Protein AF-A0A936BS16-F1 (afdb_monomer)

Structure (mmCIF, N/CA/C/O backbone):
data_AF-A0A936BS16-F1
#
_entry.id   AF-A0A936BS16-F1
#
loop_
_atom_site.group_PDB
_atom_site.id
_atom_site.type_symbol
_atom_site.label_atom_id
_atom_site.label_alt_id
_atom_site.label_comp_id
_atom_site.label_asym_id
_atom_site.label_entity_id
_atom_site.label_seq_id
_atom_site.pdbx_PDB_ins_code
_atom_site.Cartn_x
_atom_site.Cartn_y
_atom_site.Cartn_z
_atom_site.occupancy
_atom_site.B_iso_or_equiv
_atom_site.auth_seq_id
_atom_site.auth_comp_id
_atom_site.auth_asym_id
_atom_site.auth_atom_id
_atom_site.pdbx_PDB_model_num
ATOM 1 N N . MET A 1 1 ? -29.897 -7.869 13.129 1.00 42.25 1 MET A N 1
ATOM 2 C CA . MET A 1 1 ? -29.629 -7.519 14.546 1.00 42.25 1 MET A CA 1
ATOM 3 C C . MET A 1 1 ? -29.145 -6.078 14.612 1.00 42.25 1 MET A C 1
ATOM 5 O O . MET A 1 1 ? -28.383 -5.685 13.739 1.00 42.25 1 MET A O 1
ATOM 9 N N . PHE A 1 2 ? -29.581 -5.289 15.598 1.00 48.06 2 PHE A N 1
ATOM 10 C CA . PHE A 1 2 ? -29.145 -3.894 15.747 1.00 48.06 2 PHE A CA 1
ATOM 11 C C . PHE A 1 2 ? -27.662 -3.819 16.154 1.00 48.06 2 PHE A C 1
ATOM 13 O O . PHE A 1 2 ? -27.292 -4.229 17.253 1.00 48.06 2 PHE A O 1
ATOM 20 N N . THR A 1 3 ? -26.807 -3.254 15.301 1.00 71.38 3 THR A N 1
ATOM 21 C CA . THR A 1 3 ? -25.373 -3.066 15.578 1.00 71.38 3 THR A CA 1
ATOM 22 C C . THR A 1 3 ? -25.147 -1.890 16.530 1.00 71.38 3 THR A C 1
ATOM 24 O O . THR A 1 3 ? -24.847 -0.769 16.117 1.00 71.38 3 THR A O 1
ATOM 27 N N . TRP A 1 4 ? -25.309 -2.129 17.832 1.00 80.25 4 TRP A N 1
ATOM 28 C CA . TRP A 1 4 ? -24.997 -1.134 18.859 1.00 80.25 4 TRP A CA 1
ATOM 29 C C . TRP A 1 4 ? -23.491 -0.863 18.918 1.00 80.25 4 TRP A C 1
ATOM 31 O O . TRP A 1 4 ? -22.692 -1.805 18.967 1.00 80.25 4 TRP A O 1
ATOM 41 N N . THR A 1 5 ? -23.120 0.418 18.967 1.00 86.12 5 THR A N 1
ATOM 42 C CA . THR A 1 5 ? -21.747 0.878 19.216 1.00 86.12 5 THR A CA 1
ATOM 43 C C . THR A 1 5 ? -21.284 0.479 20.619 1.00 86.12 5 THR A C 1
ATOM 45 O O . THR A 1 5 ? -22.110 0.290 21.515 1.00 86.12 5 THR A O 1
ATOM 48 N N . ILE A 1 6 ? -19.966 0.380 20.831 1.00 85.19 6 ILE A N 1
ATOM 49 C CA . ILE A 1 6 ? -19.373 0.001 22.129 1.00 85.19 6 ILE A CA 1
ATOM 50 C C . ILE A 1 6 ? -19.919 0.889 23.260 1.00 85.19 6 ILE A C 1
ATOM 52 O O . ILE A 1 6 ? -20.435 0.370 24.247 1.00 85.19 6 ILE A O 1
ATOM 56 N N . GLY A 1 7 ? -19.926 2.214 23.064 1.00 85.31 7 GLY A N 1
ATOM 57 C CA . GLY A 1 7 ? -20.472 3.165 24.038 1.00 85.31 7 GLY A CA 1
ATOM 58 C C . GLY A 1 7 ? -21.937 2.899 24.405 1.00 85.31 7 GLY A C 1
ATOM 59 O O . GLY A 1 7 ? -22.270 2.879 25.585 1.00 85.31 7 GLY A O 1
ATOM 60 N N . ARG A 1 8 ? -22.812 2.597 23.431 1.00 88.50 8 ARG A N 1
ATOM 61 C CA . ARG A 1 8 ? -24.221 2.266 23.722 1.00 88.50 8 ARG A CA 1
ATOM 62 C C . ARG A 1 8 ? -24.365 0.984 24.550 1.00 88.50 8 ARG A C 1
ATOM 64 O O . ARG A 1 8 ? -25.222 0.937 25.426 1.00 88.50 8 ARG A O 1
ATOM 71 N N . ARG A 1 9 ? -23.530 -0.037 24.310 1.00 86.94 9 ARG A N 1
ATOM 72 C CA . ARG A 1 9 ? -23.547 -1.295 25.088 1.00 86.94 9 ARG A CA 1
ATOM 73 C C . ARG A 1 9 ? -23.131 -1.062 26.541 1.00 86.94 9 ARG A C 1
ATOM 75 O O . ARG A 1 9 ? -23.802 -1.549 27.444 1.00 86.94 9 ARG A O 1
ATOM 82 N N . ILE A 1 10 ? -22.070 -0.282 26.751 1.00 89.69 10 ILE A N 1
ATOM 83 C CA . ILE A 1 10 ? -21.586 0.098 28.086 1.00 89.69 10 ILE A CA 1
ATOM 84 C C . ILE A 1 10 ? -22.666 0.889 28.839 1.00 89.69 10 ILE A C 1
ATOM 86 O O . ILE A 1 10 ? -23.007 0.533 29.965 1.00 89.69 10 ILE A O 1
ATOM 90 N N . VAL A 1 11 ? -23.264 1.901 28.198 1.00 92.19 11 VAL A N 1
ATOM 91 C CA . VAL A 1 11 ? -24.334 2.719 28.796 1.00 92.19 11 VAL A CA 1
ATOM 92 C C . VAL A 1 11 ? -25.546 1.872 29.197 1.00 92.19 11 VAL A C 1
ATOM 94 O O . VAL A 1 11 ? -26.034 2.032 30.310 1.00 92.19 11 VAL A O 1
ATOM 97 N N . ALA A 1 12 ? -26.007 0.934 28.359 1.00 90.69 12 ALA A N 1
ATOM 98 C CA . ALA A 1 12 ? -27.110 0.045 28.742 1.00 90.69 12 ALA A CA 1
ATOM 99 C C . ALA A 1 12 ? -26.747 -0.922 29.880 1.00 90.69 12 ALA A C 1
ATOM 101 O O . ALA A 1 12 ? -27.590 -1.176 30.740 1.00 90.69 12 ALA A O 1
ATOM 102 N N . GLY A 1 13 ? -25.508 -1.424 29.927 1.00 91.12 13 GLY A N 1
ATOM 103 C CA . GLY A 1 13 ? -25.026 -2.244 31.042 1.00 91.12 13 GLY A CA 1
ATOM 104 C C . GLY A 1 13 ? -25.109 -1.498 32.376 1.00 91.12 13 GLY A C 1
ATOM 105 O O . GLY A 1 13 ? -25.773 -1.963 33.302 1.00 91.12 13 GLY A O 1
ATOM 106 N N . PHE A 1 14 ? -24.523 -0.298 32.446 1.00 92.38 14 PHE A N 1
ATOM 107 C CA . PHE A 1 14 ? -24.586 0.545 33.645 1.00 92.38 14 PHE A CA 1
ATOM 108 C C . PHE A 1 14 ? -26.015 0.983 33.992 1.00 92.38 14 PHE A C 1
ATOM 110 O O . PHE A 1 14 ? -26.402 0.894 35.154 1.00 92.38 14 PHE A O 1
ATOM 117 N N . ALA A 1 15 ? -26.824 1.389 33.008 1.00 93.88 15 ALA A N 1
ATOM 118 C CA . ALA A 1 15 ? -28.219 1.768 33.240 1.00 93.88 15 ALA A CA 1
ATOM 119 C C . ALA A 1 15 ? -29.046 0.614 33.834 1.00 93.88 15 ALA A C 1
ATOM 121 O O . ALA A 1 15 ? -29.849 0.838 34.735 1.00 93.88 15 ALA A O 1
ATOM 122 N N . THR A 1 16 ? -28.810 -0.626 33.389 1.00 92.81 16 THR A N 1
ATOM 123 C CA . THR A 1 16 ? -29.490 -1.815 33.928 1.00 92.81 16 THR A CA 1
ATOM 124 C C . THR A 1 16 ? -29.120 -2.054 35.394 1.00 92.81 16 THR A C 1
ATOM 126 O O . THR A 1 16 ? -30.004 -2.255 36.222 1.00 92.81 16 THR A O 1
ATOM 129 N N . VAL A 1 17 ? -27.830 -1.974 35.743 1.00 92.19 17 VAL A N 1
ATOM 130 C CA . VAL A 1 17 ? -27.366 -2.142 37.134 1.00 92.19 17 VAL A CA 1
ATOM 131 C C . VAL A 1 17 ? -27.909 -1.031 38.043 1.00 92.19 17 VAL A C 1
ATOM 133 O O . VAL A 1 17 ? -28.380 -1.321 39.141 1.00 92.19 17 VAL A O 1
ATOM 136 N N . LEU A 1 18 ? -27.919 0.223 37.575 1.00 93.44 18 LEU A N 1
ATOM 137 C CA . LEU A 1 18 ? -28.474 1.360 38.319 1.00 93.44 18 LEU A CA 1
ATOM 138 C C . LEU A 1 18 ? -29.987 1.226 38.556 1.00 93.44 18 LEU A C 1
ATOM 140 O O . LEU A 1 18 ? -30.452 1.514 39.657 1.00 93.44 18 LEU A O 1
ATOM 144 N N . LEU A 1 19 ? -30.752 0.745 37.569 1.00 95.06 19 LEU A N 1
ATOM 145 C CA . LEU A 1 19 ? -32.188 0.482 37.727 1.00 95.06 19 LEU A CA 1
ATOM 146 C C . LEU A 1 19 ? -32.466 -0.621 38.758 1.00 95.06 19 LEU A C 1
ATOM 148 O O . LEU A 1 19 ? -33.370 -0.469 39.579 1.00 95.06 19 LEU A O 1
ATOM 152 N N . ILE A 1 20 ? -31.677 -1.701 38.763 1.00 93.56 20 ILE A N 1
ATOM 153 C CA . ILE A 1 20 ? -31.810 -2.770 39.766 1.00 93.56 20 ILE A CA 1
ATOM 154 C C . ILE A 1 20 ? -31.470 -2.235 41.168 1.00 93.56 20 ILE A C 1
ATOM 156 O O . ILE A 1 20 ? -32.215 -2.487 42.114 1.00 93.56 20 ILE A O 1
ATOM 160 N N . ALA A 1 21 ? -30.397 -1.449 41.309 1.00 91.75 21 ALA A N 1
ATOM 161 C CA . ALA A 1 21 ? -30.029 -0.827 42.582 1.00 91.75 21 ALA A CA 1
ATOM 162 C C . ALA A 1 21 ? -31.129 0.118 43.110 1.00 91.75 21 ALA A C 1
ATOM 164 O O . ALA A 1 21 ? -31.489 0.047 44.286 1.00 91.75 21 ALA A O 1
ATOM 165 N N . ALA A 1 22 ? -31.718 0.942 42.236 1.00 94.50 22 ALA A N 1
ATOM 166 C CA . ALA A 1 22 ? -32.840 1.813 42.583 1.00 94.50 22 ALA A CA 1
ATOM 167 C C . ALA A 1 22 ? -34.084 1.018 43.024 1.00 94.50 22 ALA A C 1
ATOM 169 O O . ALA A 1 22 ? -34.728 1.384 44.008 1.00 94.50 22 ALA A O 1
ATOM 170 N N . ALA A 1 23 ? -34.394 -0.099 42.356 1.00 93.81 23 ALA A N 1
ATOM 171 C CA . ALA A 1 23 ? -35.509 -0.971 42.727 1.00 93.81 23 ALA A CA 1
ATOM 172 C C . ALA A 1 23 ? -35.313 -1.632 44.106 1.00 93.81 23 ALA A C 1
ATOM 174 O O . ALA A 1 23 ? -36.250 -1.675 44.904 1.00 93.81 23 ALA A O 1
ATOM 175 N N . ILE A 1 24 ? -34.096 -2.095 44.422 1.00 93.19 24 ILE A N 1
ATOM 176 C CA . ILE A 1 24 ? -33.760 -2.660 45.744 1.00 93.19 24 ILE A CA 1
ATOM 177 C C . ILE A 1 24 ? -33.870 -1.587 46.835 1.00 93.19 24 ILE A C 1
ATOM 179 O O . ILE A 1 24 ? -34.452 -1.847 47.888 1.00 93.19 24 ILE A O 1
ATOM 183 N N . GLY A 1 25 ? -33.367 -0.375 46.573 1.00 91.56 25 GLY A N 1
ATOM 184 C CA . GLY A 1 25 ? -33.490 0.762 47.489 1.00 91.56 25 GLY A CA 1
ATOM 185 C C . GLY A 1 25 ? -34.948 1.138 47.766 1.00 91.56 25 GLY A C 1
ATOM 186 O O . GLY A 1 25 ? -35.342 1.255 48.925 1.00 91.56 25 GLY A O 1
ATOM 187 N N . GLY A 1 26 ? -35.775 1.241 46.720 1.00 93.56 26 GLY A N 1
ATOM 188 C CA . GLY A 1 26 ? -37.211 1.511 46.848 1.00 93.56 26 GLY A CA 1
ATOM 189 C C . GLY A 1 26 ? -37.961 0.425 47.627 1.00 93.56 26 GLY A C 1
ATOM 190 O O . GLY A 1 26 ? -38.770 0.744 48.500 1.00 93.56 26 GLY A O 1
ATOM 191 N N . PHE A 1 27 ? -37.650 -0.853 47.383 1.00 92.19 27 PHE A N 1
ATOM 192 C CA . PHE A 1 27 ? -38.201 -1.968 48.159 1.00 92.19 27 PHE A CA 1
ATOM 193 C C . PHE A 1 27 ? -37.816 -1.873 49.643 1.00 92.19 27 PHE A C 1
ATOM 195 O O . PHE A 1 27 ? -38.687 -1.982 50.505 1.00 92.19 27 PHE A O 1
ATOM 202 N N . ALA A 1 28 ? -36.538 -1.631 49.950 1.00 91.44 28 ALA A N 1
ATOM 203 C CA . ALA A 1 28 ? -36.064 -1.513 51.327 1.00 91.44 28 ALA A CA 1
ATOM 204 C C . ALA A 1 28 ? -36.744 -0.350 52.073 1.00 91.44 28 ALA A C 1
ATOM 206 O O . ALA A 1 28 ? -37.259 -0.555 53.172 1.00 91.44 28 ALA A O 1
ATOM 207 N N . LEU A 1 29 ? -36.820 0.836 51.456 1.00 93.06 29 LEU A N 1
ATOM 208 C CA . LEU A 1 29 ? -37.491 2.009 52.030 1.00 93.06 29 LEU A CA 1
ATOM 209 C C . LEU A 1 29 ? -38.982 1.749 52.291 1.00 93.06 29 LEU A C 1
ATOM 211 O O . LEU A 1 29 ? -39.470 2.043 53.380 1.00 93.06 29 LEU A O 1
ATOM 215 N N . SER A 1 30 ? -39.689 1.125 51.342 1.00 92.62 30 SER A N 1
ATOM 216 C CA . SER A 1 30 ? -41.103 0.761 51.508 1.00 92.62 30 SER A CA 1
ATOM 217 C C . SER A 1 30 ? -41.338 -0.170 52.704 1.00 92.62 30 SER A C 1
ATOM 219 O O . SER A 1 30 ? -42.324 -0.003 53.423 1.00 92.62 30 SER A O 1
ATOM 221 N N . ARG A 1 31 ? -40.430 -1.122 52.964 1.00 89.94 31 ARG A N 1
ATOM 222 C CA . ARG A 1 31 ? -40.544 -2.016 54.128 1.00 89.94 31 ARG A CA 1
ATOM 223 C C . ARG A 1 31 ? -40.179 -1.348 55.444 1.00 89.94 31 ARG A C 1
ATOM 225 O O . ARG A 1 31 ? -40.821 -1.642 56.447 1.00 89.94 31 ARG A O 1
ATOM 232 N N . VAL A 1 32 ? -39.190 -0.456 55.453 1.00 90.88 32 VAL A N 1
ATOM 233 C CA . VAL A 1 32 ? -38.854 0.336 56.646 1.00 90.88 32 VAL A CA 1
ATOM 234 C C . VAL A 1 32 ? -40.031 1.227 57.048 1.00 90.88 32 VAL A C 1
ATOM 236 O O . VAL A 1 32 ? -40.359 1.265 58.230 1.00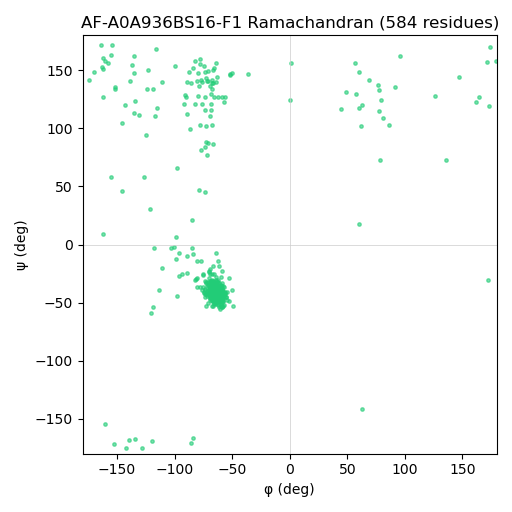 90.88 32 VAL A O 1
ATOM 239 N N . GLN A 1 33 ? -40.724 1.848 56.085 1.00 91.25 33 GLN A N 1
ATOM 240 C CA . GLN A 1 33 ? -41.925 2.639 56.369 1.00 91.25 33 GLN A CA 1
ATOM 241 C C . GLN A 1 33 ? -43.043 1.787 56.990 1.00 91.25 33 GLN A C 1
ATOM 243 O O . GLN A 1 33 ? -43.558 2.148 58.039 1.00 91.25 33 GLN A O 1
ATOM 248 N N . GLN A 1 34 ? -43.346 0.610 56.424 1.00 89.75 34 GLN A N 1
ATOM 249 C CA . GLN A 1 34 ? -44.343 -0.310 57.000 1.00 89.75 34 GLN A CA 1
ATOM 250 C C . GLN A 1 34 ? -44.009 -0.709 58.448 1.00 89.75 34 GLN A C 1
ATOM 252 O O . GLN A 1 34 ? -44.886 -0.725 59.304 1.00 89.75 34 GLN A O 1
ATOM 257 N N . ILE A 1 35 ? -42.733 -0.990 58.741 1.00 90.50 35 ILE A N 1
ATOM 258 C CA . ILE A 1 35 ? -42.284 -1.317 60.103 1.00 90.50 35 ILE A CA 1
ATOM 259 C C . ILE A 1 35 ? -42.467 -0.118 61.046 1.00 90.50 35 ILE A C 1
ATOM 261 O O . ILE A 1 35 ? -42.872 -0.317 62.191 1.00 90.50 35 ILE A O 1
ATOM 265 N N . ALA A 1 36 ? -42.189 1.106 60.587 1.00 90.50 36 ALA A N 1
ATOM 266 C CA . ALA A 1 36 ? -42.402 2.321 61.372 1.00 90.50 36 ALA A CA 1
ATOM 267 C C . ALA A 1 36 ? -43.895 2.545 61.673 1.00 90.50 36 ALA A C 1
ATOM 269 O O . ALA A 1 36 ? -44.251 2.734 62.835 1.00 90.50 36 ALA A O 1
ATOM 270 N N . ASP A 1 37 ? -44.762 2.434 60.663 1.00 88.94 37 ASP A N 1
ATOM 271 C CA . ASP A 1 37 ? -46.211 2.632 60.792 1.00 88.94 37 ASP A CA 1
ATOM 272 C C . ASP A 1 37 ? -46.854 1.600 61.746 1.00 88.94 37 ASP A C 1
ATOM 274 O O . ASP A 1 37 ? -47.686 1.950 62.587 1.00 88.94 37 ASP A O 1
ATOM 278 N N . ASP A 1 38 ? -46.460 0.323 61.652 1.00 86.69 38 ASP A N 1
ATOM 279 C CA . ASP A 1 38 ? -46.968 -0.749 62.524 1.00 86.69 38 ASP A CA 1
ATOM 280 C C . ASP A 1 38 ? -46.436 -0.631 63.964 1.00 86.69 38 ASP A C 1
ATOM 282 O O . ASP A 1 38 ? -47.159 -0.916 64.922 1.00 86.69 38 ASP A O 1
ATOM 286 N N . THR A 1 39 ? -45.192 -0.168 64.136 1.00 87.94 39 THR A N 1
ATOM 287 C CA . THR A 1 39 ? -44.609 0.077 65.466 1.00 87.94 39 THR A CA 1
ATOM 288 C C . THR A 1 39 ? -45.248 1.296 66.136 1.00 87.94 39 THR A C 1
ATOM 290 O O . THR A 1 39 ? -45.568 1.226 67.320 1.00 87.94 39 THR A O 1
ATOM 293 N N . GLY A 1 40 ? -45.513 2.373 65.387 1.00 88.06 40 GLY A N 1
ATOM 294 C CA . GLY A 1 40 ? -46.166 3.584 65.898 1.00 88.06 40 GLY A CA 1
ATOM 295 C C . GLY A 1 40 ? -47.550 3.302 66.489 1.00 88.06 40 GLY A C 1
ATOM 296 O O . GLY A 1 40 ? -47.814 3.655 67.636 1.00 88.06 40 GLY A O 1
ATOM 297 N N . LYS A 1 41 ? -48.405 2.550 65.777 1.00 85.38 41 LYS A N 1
ATOM 298 C CA . LYS A 1 41 ? -49.723 2.107 66.295 1.00 85.38 41 LYS A CA 1
ATOM 299 C C . LYS A 1 41 ? -49.616 1.315 67.602 1.00 85.38 41 LYS A C 1
ATOM 301 O O . LYS A 1 41 ? -50.482 1.421 68.477 1.00 85.38 41 LYS A O 1
ATOM 306 N N . LEU A 1 42 ? -48.569 0.501 67.743 1.00 87.56 42 LEU A N 1
ATOM 307 C CA . LEU A 1 42 ? -48.332 -0.282 68.951 1.00 87.56 42 LEU A CA 1
ATOM 308 C C . LEU A 1 42 ? -47.955 0.626 70.132 1.00 87.56 42 LEU A C 1
ATOM 310 O O . LEU A 1 42 ? -48.532 0.478 71.210 1.00 87.56 42 LEU A O 1
ATOM 314 N N . THR A 1 43 ? -47.026 1.566 69.934 1.00 87.81 43 THR A N 1
ATOM 315 C CA . THR A 1 43 ? -46.486 2.422 71.005 1.00 87.81 43 THR A CA 1
ATOM 316 C C . THR A 1 43 ? -47.370 3.612 71.370 1.00 87.81 43 THR A C 1
ATOM 318 O O . THR A 1 43 ? -47.434 3.961 72.544 1.00 87.81 43 THR A O 1
ATOM 321 N N . GLU A 1 44 ? -48.047 4.230 70.402 1.00 87.25 44 GLU A N 1
ATOM 322 C CA . GLU A 1 44 ? -48.785 5.489 70.599 1.00 87.25 44 GLU A CA 1
ATOM 323 C C . GLU A 1 44 ? -50.269 5.281 70.928 1.00 87.25 44 GLU A C 1
ATOM 325 O O . GLU A 1 44 ? -50.874 6.132 71.572 1.00 87.25 44 GLU A O 1
ATOM 330 N N . GLN A 1 45 ? -50.861 4.156 70.512 1.00 86.56 45 GLN A N 1
ATOM 331 C CA . GLN A 1 45 ? -52.297 3.888 70.678 1.00 86.56 45 GLN A CA 1
ATOM 332 C C . GLN A 1 45 ? -52.537 2.628 71.515 1.00 86.56 45 GLN A C 1
ATOM 334 O O . GLN A 1 45 ? -53.144 2.670 72.588 1.00 86.56 45 GLN A O 1
ATOM 339 N N . THR A 1 46 ? -52.013 1.491 71.050 1.00 87.19 46 THR A N 1
ATOM 340 C CA . THR A 1 46 ? -52.428 0.182 71.569 1.00 87.19 46 THR A CA 1
ATOM 341 C C . THR A 1 46 ? -51.920 -0.068 72.992 1.00 87.19 46 THR A C 1
ATOM 343 O O . THR A 1 46 ? -52.716 -0.401 73.869 1.00 87.19 46 THR A O 1
ATOM 346 N N . LEU A 1 47 ? -50.624 0.132 73.264 1.00 88.81 47 LEU A N 1
ATOM 347 C CA . LEU A 1 47 ? -50.058 -0.069 74.605 1.00 88.81 47 LEU A CA 1
ATOM 348 C C . LEU A 1 47 ? -50.626 0.906 75.661 1.00 88.81 47 LEU A C 1
ATOM 350 O O . LEU A 1 47 ? -51.048 0.414 76.713 1.00 88.81 47 LEU A O 1
ATOM 354 N N . PRO A 1 48 ? -50.727 2.232 75.413 1.00 92.44 48 PRO A N 1
ATOM 355 C CA . PRO A 1 48 ? -51.374 3.157 76.345 1.00 92.44 48 PRO A CA 1
ATOM 356 C C . PRO A 1 48 ? -52.822 2.771 76.674 1.00 92.44 48 PRO A C 1
ATOM 358 O O . PRO A 1 48 ? -53.197 2.764 77.848 1.00 92.44 48 PRO A O 1
ATOM 361 N N . SER A 1 49 ? -53.616 2.347 75.678 1.00 90.69 49 SER A N 1
ATOM 362 C CA . SER A 1 49 ? -55.009 1.934 75.911 1.00 90.69 49 SER A CA 1
ATOM 363 C C . SER A 1 49 ? -55.120 0.755 76.892 1.00 90.69 49 SER A C 1
ATOM 365 O O . SER A 1 49 ? -55.961 0.784 77.791 1.00 90.69 49 SER A O 1
ATOM 367 N N . ILE A 1 50 ? -54.235 -0.248 76.794 1.00 91.50 50 ILE A N 1
ATOM 368 C CA . ILE A 1 50 ? -54.210 -1.417 77.693 1.00 91.50 50 ILE A CA 1
ATOM 369 C C . ILE A 1 50 ? -53.917 -0.984 79.136 1.00 91.50 50 ILE A C 1
ATOM 371 O O . ILE A 1 50 ? -54.583 -1.450 80.063 1.00 91.50 50 ILE A O 1
ATOM 375 N N . VAL A 1 51 ? -52.939 -0.093 79.330 1.00 92.81 51 VAL A N 1
ATOM 376 C CA . VAL A 1 51 ? -52.555 0.424 80.656 1.00 92.81 51 VAL A CA 1
ATOM 377 C C . VAL A 1 51 ? -53.691 1.243 81.272 1.00 92.81 51 VAL A C 1
ATOM 379 O O . VAL A 1 51 ? -54.024 1.059 82.447 1.00 92.81 51 VAL A O 1
ATOM 382 N N . ALA A 1 52 ? -54.330 2.104 80.482 1.00 92.12 52 ALA A N 1
ATOM 383 C CA . ALA A 1 52 ? -55.430 2.936 80.947 1.00 92.12 52 ALA A CA 1
ATOM 384 C C . ALA A 1 52 ? -56.692 2.106 81.265 1.00 92.12 52 ALA A C 1
ATOM 386 O O . ALA A 1 52 ? -57.286 2.297 82.326 1.00 92.12 52 ALA A O 1
ATOM 387 N N . PHE A 1 53 ? -57.052 1.107 80.446 1.00 93.50 53 PHE A N 1
ATOM 388 C CA . PHE A 1 53 ? -58.143 0.174 80.767 1.00 93.50 53 PHE A CA 1
ATOM 389 C C . PHE A 1 53 ? -57.877 -0.646 82.040 1.00 93.50 53 PHE A C 1
ATOM 391 O O . PHE A 1 53 ? -58.787 -0.805 82.852 1.00 93.50 53 PHE A O 1
ATOM 398 N N . ALA A 1 54 ? -56.649 -1.132 82.254 1.00 92.94 54 ALA A N 1
ATOM 399 C CA . ALA A 1 54 ? -56.289 -1.841 83.485 1.00 92.94 54 ALA A CA 1
ATOM 400 C C . ALA A 1 54 ? -56.362 -0.924 84.724 1.00 92.94 54 ALA A C 1
ATOM 402 O O . ALA A 1 54 ? -56.842 -1.335 85.781 1.00 92.94 54 ALA A O 1
ATOM 403 N N . SER A 1 55 ? -55.958 0.342 84.580 1.00 95.06 55 SER A N 1
ATOM 404 C CA . SER A 1 55 ? -56.067 1.361 85.636 1.00 95.06 55 SER A CA 1
ATOM 405 C C . SER A 1 55 ? -57.528 1.674 85.981 1.00 95.06 55 SER A C 1
ATOM 407 O O . SER A 1 55 ? -57.891 1.759 87.155 1.00 95.06 55 SER A O 1
ATOM 409 N N . ILE A 1 56 ? -58.390 1.778 84.964 1.00 94.75 56 ILE A N 1
ATOM 410 C CA . ILE A 1 56 ? -59.844 1.904 85.127 1.00 94.75 56 ILE A CA 1
ATOM 411 C C . ILE A 1 56 ? -60.411 0.689 85.872 1.00 94.75 56 ILE A C 1
ATOM 413 O O . ILE A 1 56 ? -61.172 0.859 86.821 1.00 94.75 56 ILE A O 1
ATOM 417 N N . GLU A 1 57 ? -60.033 -0.531 85.481 1.00 94.44 57 GLU A N 1
ATOM 418 C CA . GLU A 1 57 ? -60.513 -1.758 86.124 1.00 94.44 57 GLU A CA 1
ATOM 419 C C . GLU A 1 57 ? -60.116 -1.826 87.611 1.00 94.44 57 GLU A C 1
ATOM 421 O O . GLU A 1 57 ? -60.958 -2.166 88.445 1.00 94.44 57 GLU A O 1
ATOM 426 N N . SER A 1 58 ? -58.885 -1.424 87.964 1.00 94.94 58 SER A N 1
ATOM 427 C CA . SER A 1 58 ? -58.441 -1.299 89.365 1.00 94.94 58 SER A CA 1
ATOM 428 C C . SER A 1 58 ? -59.308 -0.311 90.144 1.00 94.94 58 SER A C 1
ATOM 430 O O . SER A 1 58 ? -59.878 -0.665 91.175 1.00 94.94 58 SER A O 1
ATOM 432 N N . LEU A 1 59 ? -59.506 0.901 89.616 1.00 94.88 59 LEU A N 1
ATOM 433 C CA . LEU A 1 59 ? -60.325 1.921 90.273 1.00 94.88 59 LEU A CA 1
ATOM 434 C C . LEU A 1 59 ? -61.795 1.493 90.415 1.00 94.88 59 LEU A C 1
ATOM 436 O O . LEU A 1 59 ? -62.447 1.871 91.388 1.00 94.88 59 LEU A O 1
ATOM 440 N N . VAL A 1 60 ? -62.344 0.706 89.484 1.00 94.56 60 VAL A N 1
ATOM 441 C CA . VAL A 1 60 ? -63.699 0.135 89.599 1.00 94.56 60 VAL A CA 1
ATOM 442 C C . VAL A 1 60 ? -63.760 -0.924 90.705 1.00 94.56 60 VAL A C 1
ATOM 444 O O . VAL A 1 60 ? -64.665 -0.859 91.540 1.00 94.56 60 VAL A O 1
ATOM 447 N N . LYS A 1 61 ? -62.782 -1.840 90.758 1.00 93.81 61 LYS A N 1
ATOM 448 C CA . LYS A 1 61 ? -62.635 -2.855 91.820 1.00 93.81 61 LYS A CA 1
ATOM 449 C C . LYS A 1 61 ? -62.518 -2.208 93.203 1.00 93.81 61 LYS A C 1
ATOM 451 O O . LYS A 1 61 ? -63.269 -2.551 94.112 1.00 93.81 61 LYS A O 1
ATOM 456 N N . GLU A 1 62 ? -61.651 -1.211 93.346 1.00 93.81 62 GLU A N 1
ATOM 457 C CA . GLU A 1 62 ? -61.491 -0.442 94.583 1.00 93.81 62 GLU A CA 1
ATOM 458 C C . GLU A 1 62 ? -62.771 0.297 94.987 1.00 93.81 62 GLU A C 1
ATOM 460 O O . GLU A 1 62 ? -63.164 0.259 96.146 1.00 93.81 62 GLU A O 1
ATOM 465 N N . ASN A 1 63 ? -63.476 0.936 94.046 1.00 93.06 63 ASN A N 1
ATOM 466 C CA . ASN A 1 63 ? -64.750 1.590 94.356 1.00 93.06 63 ASN A CA 1
ATOM 467 C C . ASN A 1 63 ? -65.821 0.597 94.843 1.00 93.06 63 ASN A C 1
ATOM 469 O O . ASN A 1 63 ? -66.686 0.992 95.625 1.00 93.06 63 ASN A O 1
ATOM 473 N N . PHE A 1 64 ? -65.796 -0.662 94.392 1.00 93.88 64 PHE A N 1
ATOM 474 C CA . PHE A 1 64 ? -66.691 -1.709 94.901 1.00 93.88 64 PHE A CA 1
ATOM 475 C C . PHE A 1 64 ? -66.341 -2.081 96.344 1.00 93.88 64 PHE A C 1
ATOM 477 O O . PHE A 1 64 ? -67.225 -2.089 97.200 1.00 93.88 64 PHE A O 1
ATOM 484 N N . ILE A 1 65 ? -65.048 -2.270 96.634 1.00 93.25 65 ILE A N 1
ATOM 485 C CA . ILE A 1 65 ? -64.537 -2.511 97.993 1.00 93.25 65 ILE A CA 1
ATOM 486 C C . ILE A 1 65 ? -64.943 -1.361 98.926 1.00 93.25 65 ILE A C 1
ATOM 488 O O . ILE A 1 65 ? -65.602 -1.610 99.934 1.00 93.25 65 ILE A O 1
ATOM 492 N N . ASN A 1 66 ? -64.677 -0.106 98.549 1.00 93.50 66 ASN A N 1
ATOM 493 C CA . ASN A 1 66 ? -65.087 1.074 99.317 1.00 93.50 66 ASN A CA 1
ATOM 494 C C . ASN A 1 66 ? -66.614 1.135 99.539 1.00 93.50 66 ASN A C 1
ATOM 496 O O . ASN A 1 66 ? -67.056 1.537 100.612 1.00 93.50 66 ASN A O 1
ATOM 500 N N . THR A 1 67 ? -67.432 0.694 98.573 1.00 90.94 67 THR A N 1
ATOM 501 C CA . THR A 1 67 ? -68.898 0.626 98.744 1.00 90.94 67 THR A CA 1
ATOM 502 C C . THR A 1 67 ? -69.288 -0.422 99.793 1.00 90.94 67 THR A C 1
ATOM 504 O O . THR A 1 67 ? -70.127 -0.148 100.646 1.00 90.94 67 THR A O 1
ATOM 507 N N . THR A 1 68 ? -68.658 -1.603 99.785 1.00 90.81 68 THR A N 1
ATOM 508 C CA . THR A 1 68 ? -68.888 -2.627 100.823 1.00 90.81 68 THR A CA 1
ATOM 509 C C . THR A 1 68 ? -68.350 -2.212 102.196 1.00 90.81 68 THR A C 1
ATOM 511 O O . THR A 1 68 ? -68.969 -2.513 103.212 1.00 90.81 68 THR A O 1
ATOM 514 N N . GLN A 1 69 ? -67.233 -1.481 102.247 1.00 90.75 69 GLN A N 1
ATOM 515 C CA . GLN A 1 69 ? -66.673 -0.946 103.489 1.00 90.75 69 GLN A CA 1
ATOM 516 C C . GLN A 1 69 ? -67.602 0.105 104.109 1.00 90.75 69 GLN A C 1
ATOM 518 O O . GLN A 1 69 ? -67.848 0.056 105.309 1.00 90.75 69 GLN A O 1
ATOM 523 N N . HIS A 1 70 ? -68.173 0.999 103.294 1.00 92.81 70 HIS A N 1
ATOM 524 C CA . HIS A 1 70 ? -69.100 2.044 103.745 1.00 92.81 70 HIS A CA 1
ATOM 525 C C . HIS A 1 70 ? -70.350 1.490 104.445 1.00 92.81 70 HIS A C 1
ATOM 527 O O . HIS A 1 70 ? -70.759 2.051 105.451 1.00 92.81 70 HIS A O 1
ATOM 533 N N . ILE A 1 71 ? -70.916 0.367 103.982 1.00 90.94 71 ILE A N 1
ATOM 534 C CA . ILE A 1 71 ? -72.070 -0.283 104.644 1.00 90.94 71 ILE A CA 1
ATOM 535 C C . ILE A 1 71 ? -71.688 -0.883 106.003 1.00 90.94 71 ILE A C 1
ATOM 537 O O . ILE A 1 71 ? -72.472 -0.851 106.955 1.00 90.94 71 ILE A O 1
ATOM 541 N N . ASN A 1 72 ? -70.485 -1.447 106.107 1.00 86.44 72 ASN A N 1
ATOM 542 C CA . ASN A 1 72 ? -70.012 -2.057 107.348 1.00 86.44 72 ASN A CA 1
ATOM 543 C C . ASN A 1 72 ? -69.603 -1.007 108.397 1.00 86.44 72 ASN A C 1
ATOM 545 O O . ASN A 1 72 ? -69.692 -1.284 109.590 1.00 86.44 72 ASN A O 1
ATOM 549 N N . GLU A 1 73 ? -69.229 0.199 107.969 1.00 89.06 73 GLU A N 1
ATOM 550 C CA . GLU A 1 73 ? -68.808 1.305 108.834 1.00 89.06 73 GLU A CA 1
ATOM 551 C C . GLU A 1 73 ? -69.970 1.917 109.637 1.00 89.06 73 GLU A C 1
ATOM 553 O O . GLU A 1 73 ? -71.082 2.061 109.134 1.00 89.06 73 GLU A O 1
ATOM 558 N N . THR A 1 74 ? -69.729 2.279 110.896 1.00 82.62 74 THR A N 1
ATOM 559 C CA . THR A 1 74 ? -70.713 2.923 111.789 1.00 82.62 74 THR A CA 1
ATOM 560 C C . THR A 1 74 ? -70.384 4.380 112.106 1.00 82.62 74 THR A C 1
ATOM 562 O O . THR A 1 74 ? -71.283 5.119 112.494 1.00 82.62 74 THR A O 1
ATOM 565 N N . ASP A 1 75 ? -69.131 4.814 111.945 1.00 89.31 75 ASP A N 1
ATOM 566 C CA . ASP A 1 75 ? -68.754 6.216 112.153 1.00 89.31 75 ASP A CA 1
ATOM 567 C C . ASP A 1 75 ? -69.109 7.097 110.937 1.00 89.31 75 ASP A C 1
ATOM 569 O O . ASP A 1 75 ? -68.714 6.832 109.797 1.00 89.31 75 ASP A O 1
ATOM 573 N N . GLU A 1 76 ? -69.823 8.200 111.179 1.00 85.06 76 GLU A N 1
ATOM 574 C CA . GLU A 1 76 ? -70.190 9.168 110.141 1.00 85.06 76 GLU A CA 1
ATOM 575 C C . GLU A 1 76 ? -68.983 9.870 109.508 1.00 85.06 76 GLU A C 1
ATOM 577 O O . GLU A 1 76 ? -69.039 10.213 108.316 1.00 85.06 76 GLU A O 1
ATOM 582 N N . ALA A 1 77 ? -67.904 10.083 110.270 1.00 87.81 77 ALA A N 1
ATOM 583 C CA . ALA A 1 77 ? -66.694 10.733 109.775 1.00 87.81 77 ALA A CA 1
ATOM 584 C C . ALA A 1 77 ? -65.883 9.791 108.868 1.00 87.81 77 ALA A C 1
ATOM 586 O O . ALA A 1 77 ? -65.435 10.211 107.792 1.00 87.81 77 ALA A O 1
ATOM 587 N N . ALA A 1 78 ? -65.770 8.512 109.237 1.00 88.12 78 ALA A N 1
ATOM 588 C CA . ALA A 1 78 ? -65.231 7.445 108.400 1.00 88.12 78 ALA A CA 1
ATOM 589 C C . ALA A 1 78 ? -66.063 7.241 107.122 1.00 88.12 78 ALA A C 1
ATOM 591 O O . ALA A 1 78 ? -65.498 7.269 106.025 1.00 88.12 78 ALA A O 1
ATOM 592 N N . MET A 1 79 ? -67.399 7.170 107.211 1.00 87.75 79 MET A N 1
ATOM 593 C CA . MET A 1 79 ? -68.278 7.135 106.028 1.00 87.75 79 MET A CA 1
ATOM 594 C C . MET A 1 79 ? -68.028 8.330 105.088 1.00 87.75 79 MET A C 1
ATOM 596 O O . MET A 1 79 ? -67.859 8.146 103.879 1.00 87.75 79 MET A O 1
ATOM 600 N N . ALA A 1 80 ? -67.904 9.548 105.632 1.00 90.75 80 ALA A N 1
ATOM 601 C CA . ALA A 1 80 ? -67.585 10.750 104.854 1.00 90.75 80 ALA A CA 1
ATOM 602 C C . ALA A 1 80 ? -66.161 10.741 104.259 1.00 90.75 80 ALA A C 1
ATOM 604 O O . ALA A 1 80 ? -65.894 11.426 103.268 1.00 90.75 80 ALA A O 1
ATOM 605 N N . ALA A 1 81 ? -65.213 10.012 104.855 1.00 90.56 81 ALA A N 1
ATOM 606 C CA . ALA A 1 81 ? -63.874 9.815 104.299 1.00 90.56 81 ALA A CA 1
ATOM 607 C C . ALA A 1 81 ? -63.893 8.852 103.106 1.00 90.56 81 ALA A C 1
ATOM 609 O O . ALA A 1 81 ? -63.340 9.180 102.054 1.00 90.56 81 ALA A O 1
ATOM 610 N N . ILE A 1 82 ? -64.601 7.727 103.235 1.00 91.31 82 ILE A N 1
ATOM 611 C CA . ILE A 1 82 ? -64.767 6.734 102.165 1.00 91.31 82 ILE A CA 1
ATOM 612 C C . ILE A 1 82 ? -65.497 7.363 100.964 1.00 91.31 82 ILE A C 1
ATOM 614 O O . ILE A 1 82 ? -65.089 7.160 99.820 1.00 91.31 82 ILE A O 1
ATOM 618 N N . GLU A 1 83 ? -66.520 8.194 101.198 1.00 92.56 83 GLU A N 1
ATOM 619 C CA . GLU A 1 83 ? -67.216 8.968 100.153 1.00 92.56 83 GLU A CA 1
ATOM 620 C C . GLU A 1 83 ? -66.286 9.939 99.406 1.00 92.56 83 GLU A C 1
ATOM 622 O O . GLU A 1 83 ? -66.292 9.970 98.173 1.00 92.56 83 GLU A O 1
ATOM 627 N N . ARG A 1 84 ? -65.435 10.691 100.120 1.00 91.88 84 ARG A N 1
ATOM 628 C CA . ARG A 1 84 ? -64.428 11.576 99.499 1.00 91.88 84 ARG A CA 1
ATOM 629 C C . ARG A 1 84 ? -63.427 10.796 98.648 1.00 91.88 84 ARG A C 1
ATOM 631 O O . ARG A 1 84 ? -63.104 11.224 97.540 1.00 91.88 84 ARG A O 1
ATOM 638 N N . GLU A 1 85 ? -62.969 9.642 99.129 1.00 90.69 85 GLU A N 1
ATOM 639 C CA . GLU A 1 85 ? -62.061 8.777 98.374 1.00 90.69 85 GLU A CA 1
ATOM 640 C C . GLU A 1 85 ? -62.736 8.219 97.107 1.00 90.69 85 GLU A C 1
ATOM 642 O O . GLU A 1 85 ? -62.170 8.300 96.014 1.00 90.69 85 GLU A O 1
ATOM 647 N N . MET A 1 86 ? -63.979 7.734 97.216 1.00 91.50 86 MET A N 1
ATOM 648 C CA . MET A 1 86 ? -64.773 7.264 96.074 1.00 91.50 86 MET A CA 1
ATOM 649 C C . MET A 1 86 ? -65.019 8.365 95.038 1.00 91.50 86 MET A C 1
ATOM 651 O O . MET A 1 86 ? -64.982 8.087 93.835 1.00 91.50 86 MET A O 1
ATOM 655 N N . ASN A 1 87 ? -65.239 9.609 95.469 1.00 89.69 87 ASN A N 1
ATOM 656 C CA . ASN A 1 87 ? -65.387 10.752 94.568 1.00 89.69 87 ASN A CA 1
ATOM 657 C C . ASN A 1 87 ? -64.074 11.047 93.827 1.00 89.69 87 ASN A C 1
ATOM 659 O O . ASN A 1 87 ? -64.082 11.083 92.597 1.00 89.69 87 ASN A O 1
ATOM 663 N N . SER A 1 88 ? -62.932 11.095 94.523 1.00 92.56 88 SER A N 1
ATOM 664 C CA . SER A 1 88 ? -61.616 11.256 93.878 1.00 92.56 88 SER A CA 1
ATOM 665 C C . SER A 1 88 ? -61.301 10.124 92.885 1.00 92.56 88 SER A C 1
ATOM 667 O O . SER A 1 88 ? -60.819 10.369 91.776 1.00 92.56 88 SER A O 1
ATOM 669 N N . LYS A 1 89 ? -61.636 8.867 93.214 1.00 92.56 89 LYS A N 1
ATOM 670 C CA . LYS A 1 89 ? -61.517 7.743 92.265 1.00 92.56 89 LYS A CA 1
ATOM 671 C C . LYS A 1 89 ? -62.470 7.896 91.071 1.00 92.56 89 LYS A C 1
ATOM 673 O O . LYS A 1 89 ? -62.116 7.503 89.963 1.00 92.56 89 LYS A O 1
ATOM 678 N N . SER A 1 90 ? -63.649 8.491 91.260 1.00 88.81 90 SER A N 1
ATOM 679 C CA . SER A 1 90 ? -64.632 8.747 90.192 1.00 88.81 90 SER A CA 1
ATOM 680 C C . SER A 1 90 ? -64.198 9.873 89.237 1.00 88.81 90 SER A C 1
ATOM 682 O O . SER A 1 90 ? -64.452 9.789 88.031 1.00 88.81 90 SER A O 1
ATOM 684 N N . GLU A 1 91 ? -63.484 10.885 89.736 1.00 89.62 91 GLU A N 1
ATOM 685 C CA . GLU A 1 91 ? -62.821 11.918 88.925 1.00 89.62 91 GLU A CA 1
ATOM 686 C C . GLU A 1 91 ? -61.694 11.313 88.077 1.00 89.62 91 GLU A C 1
ATOM 688 O O . GLU A 1 91 ? -61.698 11.465 86.853 1.00 89.62 91 GLU A O 1
ATOM 693 N N . LYS A 1 92 ? -60.792 10.535 88.698 1.00 92.94 92 LYS A N 1
ATOM 694 C CA . LYS A 1 92 ? -59.710 9.810 88.001 1.00 92.94 92 LYS A CA 1
ATOM 695 C C . LYS A 1 92 ? -60.247 8.874 86.919 1.00 92.94 92 LYS A C 1
ATOM 697 O O . LYS A 1 92 ? -59.753 8.894 85.795 1.00 92.94 92 LYS A O 1
ATOM 702 N N . LEU A 1 93 ? -61.302 8.111 87.223 1.00 92.31 93 LEU A N 1
ATOM 703 C CA . LEU A 1 93 ? -62.016 7.299 86.234 1.00 92.31 93 LEU A CA 1
ATOM 704 C C . LEU A 1 93 ? -62.505 8.153 85.060 1.00 92.31 93 LEU A C 1
ATOM 706 O O . LEU A 1 93 ? -62.332 7.769 83.910 1.00 92.31 93 LEU A O 1
ATOM 710 N N . THR A 1 94 ? -63.098 9.318 85.324 1.00 90.75 94 THR A N 1
ATOM 711 C CA . THR A 1 94 ? -63.621 10.200 84.268 1.00 90.75 94 THR A CA 1
ATOM 712 C C . THR A 1 94 ? -62.519 10.746 83.361 1.00 90.75 94 THR A C 1
ATOM 714 O O . THR A 1 94 ? -62.720 10.785 82.148 1.00 90.75 94 THR A O 1
ATOM 717 N N . ALA A 1 95 ? -61.352 11.088 83.914 1.00 92.06 95 ALA A N 1
ATOM 718 C CA . ALA A 1 95 ? -60.179 11.470 83.128 1.00 92.06 95 ALA A CA 1
ATOM 719 C C . ALA A 1 95 ? -59.670 10.307 82.254 1.00 92.06 95 ALA A C 1
ATOM 721 O O . ALA A 1 95 ? -59.564 10.464 81.038 1.00 92.06 95 ALA A O 1
ATOM 722 N N . LEU A 1 96 ? -59.457 9.123 82.843 1.00 93.00 96 LEU A N 1
ATOM 723 C CA . LEU A 1 96 ? -58.985 7.934 82.120 1.00 93.00 96 LEU A CA 1
ATOM 724 C C . LEU A 1 96 ? -59.957 7.493 81.015 1.00 93.00 96 LEU A C 1
ATOM 726 O O . LEU A 1 96 ? -59.524 7.095 79.940 1.00 93.00 96 LEU A O 1
ATOM 730 N N . TYR A 1 97 ? -61.273 7.596 81.229 1.00 91.00 97 TYR A N 1
ATOM 731 C CA . TYR A 1 97 ? -62.258 7.270 80.191 1.00 91.00 97 TYR A CA 1
ATOM 732 C C . TYR A 1 97 ? -62.158 8.167 78.955 1.00 91.00 97 TYR A C 1
ATOM 734 O O . TYR A 1 97 ? -62.368 7.673 77.847 1.00 91.00 97 TYR A O 1
ATOM 742 N N . LYS A 1 98 ? -61.833 9.452 79.151 1.00 90.00 98 LYS A N 1
ATOM 743 C CA . LYS A 1 98 ? -61.622 10.430 78.076 1.00 90.00 98 LYS A CA 1
ATOM 744 C C . LYS A 1 98 ? -60.298 10.191 77.344 1.00 90.00 98 LYS A C 1
ATOM 746 O O . LYS A 1 98 ? -60.240 10.345 76.130 1.00 90.00 98 LYS A O 1
ATOM 751 N N . GLU A 1 99 ? -59.251 9.813 78.075 1.00 89.44 99 GLU A N 1
ATOM 752 C CA . GLU A 1 99 ? -57.954 9.433 77.504 1.00 89.44 99 GLU A CA 1
ATOM 753 C C . GLU A 1 99 ? -58.080 8.173 76.637 1.00 89.44 99 GLU A C 1
ATOM 755 O O . GLU A 1 99 ? -57.694 8.181 75.471 1.00 89.44 99 GLU A O 1
ATOM 760 N N . VAL A 1 100 ? -58.709 7.120 77.170 1.00 89.69 100 VAL A N 1
ATOM 761 C CA . VAL A 1 100 ? -58.930 5.851 76.462 1.00 89.69 100 VAL A CA 1
ATOM 762 C C . VAL A 1 100 ? -59.698 6.040 75.159 1.00 89.69 100 VAL A C 1
ATOM 764 O O . VAL A 1 100 ? -59.305 5.446 74.163 1.00 89.69 100 VAL A O 1
ATOM 767 N N . GLU A 1 101 ? -60.753 6.862 75.136 1.00 86.88 101 GLU A N 1
ATOM 768 C CA . GLU A 1 101 ? -61.578 7.085 73.936 1.00 86.88 101 GLU A CA 1
ATOM 769 C C . GLU A 1 101 ? -60.755 7.619 72.746 1.00 86.88 101 GLU A C 1
ATOM 771 O O . GLU A 1 101 ? -61.005 7.235 71.604 1.00 86.88 101 GLU A O 1
ATOM 776 N N . ALA A 1 102 ? -59.711 8.415 73.010 1.00 86.56 102 ALA A N 1
ATOM 777 C CA . ALA A 1 102 ? -58.782 8.915 71.994 1.00 86.56 102 ALA A CA 1
ATOM 778 C C . ALA A 1 102 ? -57.742 7.875 71.516 1.00 86.56 102 ALA A C 1
ATOM 780 O O . ALA A 1 102 ? -57.089 8.089 70.496 1.00 86.56 102 ALA A O 1
ATOM 781 N N . LEU A 1 103 ? -57.586 6.756 72.233 1.00 88.50 103 LEU A N 1
ATOM 782 C CA . LEU A 1 103 ? -56.582 5.712 71.983 1.00 88.50 103 LEU A CA 1
ATOM 783 C C . LEU A 1 103 ? -57.160 4.451 71.303 1.00 88.50 103 LEU A C 1
ATOM 785 O O . LEU A 1 103 ? -56.408 3.527 70.986 1.00 88.50 103 LEU A O 1
ATOM 789 N N . LEU A 1 104 ? -58.479 4.381 71.071 1.00 85.19 104 LEU A N 1
ATOM 790 C CA . LEU A 1 104 ? -59.156 3.206 70.498 1.00 85.19 104 LEU A CA 1
ATOM 791 C C . LEU A 1 104 ? -58.872 3.036 68.996 1.00 85.19 104 LEU A C 1
ATOM 793 O O . LEU A 1 104 ? -59.634 3.487 68.137 1.00 85.19 104 LEU A O 1
ATOM 797 N N . ALA A 1 105 ? -57.788 2.328 68.679 1.00 75.38 105 ALA A N 1
ATOM 798 C CA . ALA A 1 105 ? -57.354 2.086 67.304 1.00 75.38 105 ALA A CA 1
ATOM 799 C C . ALA A 1 105 ? -58.289 1.147 66.512 1.00 75.38 105 ALA A C 1
ATOM 801 O O . ALA A 1 105 ? -58.611 1.430 65.355 1.00 75.38 105 ALA A O 1
ATOM 802 N N . SER A 1 106 ? -58.738 0.036 67.110 1.00 81.94 106 SER A N 1
ATOM 803 C CA . SER A 1 106 ? -59.480 -1.021 66.405 1.00 81.94 106 SER A CA 1
ATOM 804 C C . SER A 1 106 ? -60.994 -0.951 66.602 1.00 81.94 106 SER A C 1
ATOM 806 O O . SER A 1 106 ? -61.500 -0.480 67.622 1.00 81.94 106 SER A O 1
ATOM 808 N N . ASP A 1 107 ? -61.741 -1.478 65.634 1.00 85.81 107 ASP A N 1
ATOM 809 C CA . ASP A 1 107 ? -63.204 -1.523 65.716 1.00 85.81 107 ASP A CA 1
ATOM 810 C C . ASP A 1 107 ? -63.694 -2.514 66.786 1.00 85.81 107 ASP A C 1
ATOM 812 O O . ASP A 1 107 ? -64.709 -2.263 67.432 1.00 85.81 107 ASP A O 1
ATOM 816 N N . ALA A 1 108 ? -62.922 -3.570 67.072 1.00 83.88 108 ALA A N 1
ATOM 817 C CA . ALA A 1 108 ? -63.178 -4.482 68.188 1.00 83.88 108 ALA A CA 1
ATOM 818 C C . ALA A 1 108 ? -63.011 -3.788 69.555 1.00 83.88 108 ALA A C 1
ATOM 820 O O . ALA A 1 108 ? -63.832 -3.978 70.456 1.00 83.88 108 ALA A O 1
ATOM 821 N N . ALA A 1 109 ? -61.986 -2.941 69.713 1.00 83.69 109 ALA A N 1
ATOM 822 C CA . ALA A 1 109 ? -61.794 -2.145 70.924 1.00 83.69 109 ALA A CA 1
ATOM 823 C C . ALA A 1 109 ? -62.917 -1.108 71.108 1.00 83.69 109 ALA A C 1
ATOM 825 O O . ALA A 1 109 ? -63.443 -0.972 72.213 1.00 83.69 109 ALA A O 1
ATOM 826 N N . LYS A 1 110 ? -63.346 -0.435 70.028 1.00 89.00 110 LYS A N 1
ATOM 827 C CA . LYS A 1 110 ? -64.499 0.489 70.040 1.00 89.00 110 LYS A CA 1
ATOM 828 C C . LYS A 1 110 ? -65.800 -0.223 70.411 1.00 89.00 110 LYS A C 1
ATOM 830 O O . LYS A 1 110 ? -66.523 0.248 71.283 1.00 89.00 110 LYS A O 1
ATOM 835 N N . GLN A 1 111 ? -66.079 -1.383 69.813 1.00 87.81 111 GLN A N 1
ATOM 836 C CA . GLN A 1 111 ? -67.291 -2.154 70.098 1.00 87.81 111 GLN A CA 1
ATOM 837 C C . GLN A 1 111 ? -67.369 -2.578 71.573 1.00 87.81 111 GLN A C 1
ATOM 839 O O . GLN A 1 111 ? -68.417 -2.425 72.199 1.00 87.81 111 GLN A O 1
ATOM 844 N N . ASN A 1 112 ? -66.261 -3.050 72.154 1.00 86.50 112 ASN A N 1
ATOM 845 C CA . ASN A 1 112 ? -66.213 -3.391 73.578 1.00 86.50 112 ASN A CA 1
ATOM 846 C C . ASN A 1 112 ? -66.321 -2.148 74.486 1.00 86.50 112 ASN A C 1
ATOM 848 O O . ASN A 1 112 ? -66.921 -2.229 75.559 1.00 86.50 112 ASN A O 1
ATOM 852 N N . TYR A 1 113 ? -65.818 -0.984 74.055 1.00 90.94 113 TYR A N 1
ATOM 853 C CA . TYR A 1 113 ? -65.947 0.273 74.803 1.00 90.94 113 TYR A CA 1
ATOM 854 C C . TYR A 1 113 ? -67.404 0.746 74.921 1.00 90.94 113 TYR A C 1
ATOM 856 O O . TYR A 1 113 ? -67.820 1.184 75.996 1.00 90.94 113 TYR A O 1
ATOM 864 N N . GLU A 1 114 ? -68.221 0.587 73.875 1.00 91.50 114 GLU A N 1
ATOM 865 C CA . GLU A 1 114 ? -69.653 0.922 73.945 1.00 91.50 114 GLU A CA 1
ATOM 866 C C . GLU A 1 114 ? -70.411 0.071 74.980 1.00 91.50 114 GLU A C 1
ATOM 868 O O . GLU A 1 114 ? -71.309 0.580 75.654 1.00 91.50 114 GLU A O 1
ATOM 873 N N . LEU A 1 115 ? -70.011 -1.191 75.195 1.00 91.19 115 LEU A N 1
ATOM 874 C CA . LEU A 1 115 ? -70.610 -2.058 76.222 1.00 91.19 115 LEU A CA 1
ATOM 875 C C . LEU A 1 115 ? -70.356 -1.555 77.652 1.00 91.19 115 LEU A C 1
ATOM 877 O O . LEU A 1 115 ? -71.147 -1.839 78.554 1.00 91.19 115 LEU A O 1
ATOM 881 N N . ILE A 1 116 ? -69.283 -0.788 77.870 1.00 93.88 116 ILE A N 1
ATOM 882 C CA . ILE A 1 116 ? -68.932 -0.235 79.182 1.00 93.88 116 ILE A CA 1
ATOM 883 C C . ILE A 1 116 ? -69.881 0.901 79.587 1.00 93.88 116 ILE A C 1
ATOM 885 O O . ILE A 1 116 ? -70.296 0.969 80.748 1.00 93.88 116 ILE A O 1
ATOM 889 N N . LYS A 1 117 ? -70.228 1.794 78.649 1.00 91.06 117 LYS A N 1
ATOM 890 C CA . LYS A 1 117 ? -70.991 3.029 78.911 1.00 91.06 117 LYS A CA 1
ATOM 891 C C . LYS A 1 117 ? -72.269 2.809 79.748 1.00 91.06 117 LYS A C 1
ATOM 893 O O . LYS A 1 117 ? -72.379 3.459 80.793 1.00 91.06 117 LYS A O 1
ATOM 898 N N . PRO A 1 118 ? -73.199 1.892 79.399 1.00 93.62 118 PRO A N 1
ATOM 899 C CA . PRO A 1 118 ? -74.409 1.675 80.198 1.00 93.62 118 PRO A CA 1
ATOM 900 C C . PRO A 1 118 ? -74.115 1.064 81.575 1.00 93.62 118 PRO A C 1
ATOM 902 O O . PRO A 1 118 ? -74.750 1.448 82.557 1.00 93.62 118 PRO A O 1
ATOM 905 N N . GLN A 1 119 ? -73.132 0.159 81.682 1.00 94.50 119 GLN A N 1
ATOM 906 C CA . GLN A 1 119 ? -72.797 -0.480 82.962 1.00 94.50 119 GLN A CA 1
ATOM 907 C C . GLN A 1 119 ? -72.156 0.517 83.933 1.00 94.50 119 GLN A C 1
ATOM 909 O O . GLN A 1 119 ? -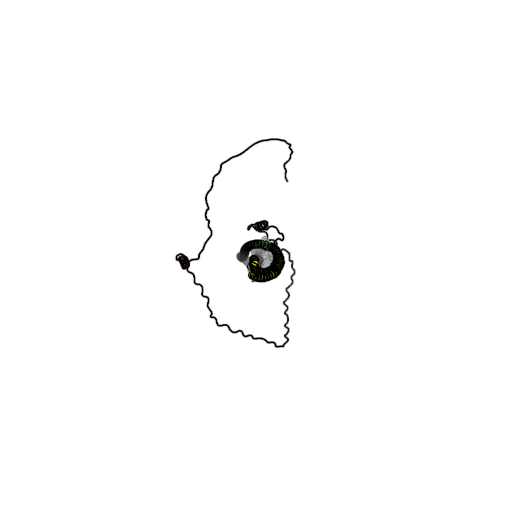72.477 0.503 85.118 1.00 94.50 119 GLN A O 1
ATOM 914 N N . ARG A 1 120 ? -71.314 1.435 83.438 1.00 93.25 120 ARG A N 1
ATOM 915 C CA . ARG A 1 120 ? -70.710 2.512 84.238 1.00 93.25 120 ARG A CA 1
ATOM 916 C C . ARG A 1 120 ? -71.765 3.432 84.862 1.00 93.25 120 ARG A C 1
ATOM 918 O O . ARG A 1 120 ? -71.632 3.788 86.033 1.00 93.25 120 ARG A O 1
ATOM 925 N N . VAL A 1 121 ? -72.790 3.818 84.096 1.00 93.25 121 VAL A N 1
ATOM 926 C CA . VAL A 1 121 ? -73.890 4.669 84.586 1.00 93.25 121 VAL A CA 1
ATOM 927 C C . VAL A 1 121 ? -74.725 3.913 85.619 1.00 93.25 121 VAL A C 1
ATOM 929 O O . VAL A 1 121 ? -74.840 4.373 86.752 1.00 93.25 121 VAL A O 1
ATOM 932 N N . ALA A 1 122 ? -75.200 2.709 85.282 1.00 93.94 122 ALA A N 1
ATOM 933 C CA . ALA A 1 122 ? -75.977 1.876 86.202 1.00 93.94 122 ALA A CA 1
ATOM 934 C C . ALA A 1 122 ? -75.221 1.582 87.512 1.00 93.94 122 ALA A C 1
ATOM 936 O O . ALA A 1 122 ? -75.800 1.660 88.593 1.00 93.94 122 ALA A O 1
ATOM 937 N N . TYR A 1 123 ? -73.914 1.312 87.435 1.00 94.38 123 TYR A N 1
ATOM 938 C CA . TYR A 1 123 ? -73.059 1.088 88.600 1.00 94.38 123 TYR A CA 1
ATOM 939 C C . TYR A 1 123 ? -72.968 2.324 89.504 1.00 94.38 123 TYR A C 1
ATOM 941 O O . TYR A 1 123 ? -73.126 2.214 90.720 1.00 94.38 123 TYR A O 1
ATOM 949 N N . ARG A 1 124 ? -72.744 3.512 88.922 1.00 92.62 124 ARG A N 1
ATOM 950 C CA . ARG A 1 124 ? -72.701 4.785 89.662 1.00 92.62 124 ARG A CA 1
ATOM 951 C C . ARG A 1 124 ? -74.028 5.057 90.374 1.00 92.62 124 ARG A C 1
ATOM 953 O O . ARG A 1 124 ? -74.015 5.433 91.544 1.00 92.62 124 ARG A O 1
ATOM 960 N N . ASP A 1 125 ? -75.140 4.860 89.674 1.00 93.06 125 ASP A N 1
ATOM 961 C CA . ASP A 1 125 ? -76.471 5.263 90.136 1.00 93.06 125 ASP A CA 1
ATOM 962 C C . ASP A 1 125 ? -77.034 4.293 91.185 1.00 93.06 125 ASP A C 1
ATOM 964 O O . ASP A 1 125 ? -77.632 4.732 92.170 1.00 93.06 125 ASP A O 1
ATOM 968 N N . LEU A 1 126 ? -76.774 2.987 91.044 1.00 94.00 126 LEU A N 1
ATOM 969 C CA . LEU A 1 126 ? -77.049 1.997 92.092 1.00 94.00 126 LEU A CA 1
ATOM 970 C C . LEU A 1 126 ? -76.163 2.223 93.320 1.00 94.00 126 LEU A C 1
ATOM 972 O O . LEU A 1 126 ? -76.665 2.196 94.442 1.00 94.00 126 LEU A O 1
ATOM 976 N N . ARG A 1 127 ? -74.864 2.507 93.132 1.00 94.00 127 ARG A N 1
ATOM 977 C CA . ARG A 1 127 ? -73.964 2.835 94.247 1.00 94.00 127 ARG A CA 1
ATOM 978 C C . ARG A 1 127 ? -74.472 4.046 95.029 1.00 94.00 127 ARG A C 1
ATOM 980 O O . ARG A 1 127 ? -74.511 3.984 96.249 1.00 94.00 127 ARG A O 1
ATOM 987 N N . ALA A 1 128 ? -74.889 5.120 94.358 1.00 92.56 128 ALA A N 1
ATOM 988 C CA . ALA A 1 128 ? -75.413 6.311 95.031 1.00 92.56 128 ALA A CA 1
ATOM 989 C C . ALA A 1 128 ? -76.646 6.001 95.907 1.00 92.56 128 ALA A C 1
ATOM 991 O O . ALA A 1 128 ? -76.723 6.468 97.041 1.00 92.56 128 ALA A O 1
ATOM 992 N N . GLN A 1 129 ? -77.565 5.159 95.421 1.00 92.50 129 GLN A N 1
ATOM 993 C CA . GLN A 1 129 ? -78.729 4.704 96.195 1.00 92.50 129 GLN A CA 1
ATOM 994 C C . GLN A 1 129 ? -78.322 3.840 97.400 1.00 92.50 129 GLN A C 1
ATOM 996 O O . GLN A 1 129 ? -78.842 4.025 98.497 1.00 92.50 129 GLN A O 1
ATOM 1001 N N . ILE A 1 130 ? -77.345 2.947 97.227 1.00 93.06 130 ILE A N 1
ATOM 1002 C CA . ILE A 1 130 ? -76.821 2.079 98.292 1.00 93.06 130 ILE A CA 1
ATOM 1003 C C . ILE A 1 130 ? -76.113 2.887 99.392 1.00 93.06 130 ILE A C 1
ATOM 1005 O O . ILE A 1 130 ? -76.344 2.636 100.573 1.00 93.06 130 ILE A O 1
ATOM 1009 N N . LEU A 1 131 ? -75.317 3.899 99.030 1.00 91.94 131 LEU A N 1
ATOM 1010 C CA . LEU A 1 131 ? -74.689 4.809 99.998 1.00 91.94 131 LEU A CA 1
ATOM 1011 C C . LEU A 1 131 ? -75.739 5.631 100.767 1.00 91.94 131 LEU A C 1
ATOM 1013 O O . LEU A 1 131 ? -75.592 5.843 101.969 1.00 91.94 131 LEU A O 1
ATOM 1017 N N . ALA A 1 132 ? -76.831 6.035 100.109 1.00 91.31 132 ALA A N 1
ATOM 1018 C CA . ALA A 1 132 ? -77.943 6.730 100.758 1.00 91.31 132 ALA A CA 1
ATOM 1019 C C . ALA A 1 132 ? -78.744 5.833 101.725 1.00 91.31 132 ALA A C 1
ATOM 1021 O O . ALA A 1 132 ? -79.242 6.337 102.729 1.00 91.31 132 ALA A O 1
ATOM 1022 N N . LEU A 1 133 ? -78.855 4.524 101.461 1.00 90.06 133 LEU A N 1
ATOM 1023 C CA . LEU A 1 133 ? -79.412 3.548 102.412 1.00 90.06 133 LEU A CA 1
ATOM 1024 C C . LEU A 1 133 ? -78.468 3.322 103.602 1.00 90.06 133 LEU A C 1
ATOM 1026 O O . LEU A 1 133 ? -78.916 3.315 104.745 1.00 90.06 133 LEU A O 1
ATOM 1030 N N . SER A 1 134 ? -77.161 3.210 103.347 1.00 90.06 134 SER A N 1
ATOM 1031 C CA . SER A 1 134 ? -76.136 3.091 104.394 1.00 90.06 134 SER A CA 1
ATOM 1032 C C . SER A 1 134 ? -76.168 4.280 105.369 1.00 90.06 134 SER A C 1
ATOM 1034 O O . SER A 1 134 ? -76.231 4.091 106.580 1.00 90.06 134 SER A O 1
ATOM 1036 N N . ARG A 1 135 ? -76.281 5.513 104.849 1.00 88.69 135 ARG A N 1
ATOM 1037 C CA . ARG A 1 135 ? -76.447 6.744 105.650 1.00 88.69 135 ARG A CA 1
ATOM 1038 C C . ARG A 1 135 ? -77.732 6.811 106.491 1.00 88.69 135 ARG A C 1
ATOM 1040 O O . ARG A 1 135 ? -77.821 7.673 107.355 1.00 88.69 135 ARG A O 1
ATOM 1047 N N . LYS A 1 136 ? -78.716 5.941 106.245 1.00 89.31 136 LYS A N 1
ATOM 1048 C CA . LYS A 1 136 ? -79.946 5.807 107.051 1.00 89.31 136 LYS A CA 1
ATOM 1049 C C . LYS A 1 136 ? -79.886 4.648 108.055 1.00 89.31 136 LYS A C 1
ATOM 1051 O O . LYS A 1 136 ? -80.906 4.317 108.648 1.00 89.31 136 LYS A O 1
ATOM 1056 N N . ASP A 1 137 ? -78.726 4.003 108.188 1.00 84.56 137 ASP A N 1
ATOM 1057 C CA . ASP A 1 137 ? -78.519 2.752 108.931 1.00 84.56 137 ASP A CA 1
ATOM 1058 C C . ASP A 1 137 ? -79.352 1.555 108.406 1.00 84.56 137 ASP A C 1
ATOM 1060 O O . ASP A 1 137 ? -79.465 0.508 109.042 1.00 84.56 137 ASP A O 1
ATOM 1064 N N . GLU A 1 138 ? -79.881 1.636 107.176 1.00 89.19 138 GLU A N 1
ATOM 1065 C CA . GLU A 1 138 ? -80.628 0.551 106.515 1.00 89.19 138 GLU A CA 1
ATOM 1066 C C . GLU A 1 138 ? -79.682 -0.528 105.934 1.00 89.19 138 GLU A C 1
ATOM 1068 O O . GLU A 1 138 ? -79.798 -0.958 104.780 1.00 89.19 138 GLU A O 1
ATOM 1073 N N . LYS A 1 139 ? -78.705 -0.976 106.730 1.00 85.94 139 LYS A N 1
ATOM 1074 C CA . LYS A 1 139 ? -77.567 -1.804 106.288 1.00 85.94 139 LYS A CA 1
ATOM 1075 C C . LYS A 1 139 ? -77.980 -3.137 105.664 1.00 85.94 139 LYS A C 1
ATOM 1077 O O . LYS A 1 139 ? -77.409 -3.545 104.655 1.00 85.94 139 LYS A O 1
ATOM 1082 N N . ALA A 1 140 ? -79.007 -3.796 106.206 1.00 87.12 140 ALA A N 1
ATOM 1083 C CA . ALA A 1 140 ? -79.541 -5.040 105.643 1.00 87.12 140 ALA A CA 1
ATOM 1084 C C . ALA A 1 140 ? -80.150 -4.829 104.240 1.00 87.12 140 ALA A C 1
ATOM 1086 O O . ALA A 1 140 ? -79.906 -5.627 103.330 1.00 87.12 140 ALA A O 1
ATOM 1087 N N . SER A 1 141 ? -80.877 -3.723 104.037 1.00 88.31 141 SER A N 1
ATOM 1088 C CA . SER A 1 141 ? -81.413 -3.320 102.731 1.00 88.31 141 SER A CA 1
ATOM 1089 C C . SER A 1 141 ? -80.282 -2.999 101.751 1.00 88.31 141 SER A C 1
ATOM 1091 O O . SER A 1 141 ? -80.274 -3.515 100.632 1.00 88.31 141 SER A O 1
ATOM 1093 N N . ALA A 1 142 ? -79.291 -2.214 102.186 1.00 89.81 142 ALA A N 1
ATOM 1094 C CA . ALA A 1 142 ? -78.125 -1.845 101.386 1.00 89.81 142 ALA A CA 1
ATOM 1095 C C . ALA A 1 142 ? -77.306 -3.077 100.947 1.00 89.81 142 ALA A C 1
ATOM 1097 O O . ALA A 1 142 ? -76.952 -3.201 99.773 1.00 89.81 142 ALA A O 1
ATOM 1098 N N . GLN A 1 143 ? -77.071 -4.037 101.849 1.00 91.38 143 GLN A N 1
ATOM 1099 C CA . GLN A 1 143 ? -76.359 -5.280 101.537 1.00 91.38 143 GLN A CA 1
ATOM 1100 C C . GLN A 1 143 ? -77.154 -6.187 100.585 1.00 91.38 143 GLN A C 1
ATOM 1102 O O . GLN A 1 143 ? -76.577 -6.776 99.666 1.00 91.38 143 GLN A O 1
ATOM 1107 N N . ASN A 1 144 ? -78.479 -6.273 100.748 1.00 92.75 144 ASN A N 1
ATOM 1108 C CA . ASN A 1 144 ? -79.336 -6.989 99.802 1.00 92.75 144 ASN A CA 1
ATOM 1109 C C . ASN A 1 144 ? -79.267 -6.356 98.400 1.00 92.75 144 ASN A C 1
ATOM 1111 O O . ASN A 1 144 ? -79.147 -7.068 97.404 1.00 92.75 144 ASN A O 1
ATOM 1115 N N . TRP A 1 145 ? -79.268 -5.022 98.312 1.00 93.94 145 TRP A N 1
ATOM 1116 C CA . TRP A 1 145 ? -79.091 -4.291 97.053 1.00 93.94 145 TRP A CA 1
ATOM 1117 C C . TRP A 1 145 ? -77.705 -4.496 96.429 1.00 93.94 145 TRP A C 1
ATOM 1119 O O . TRP A 1 145 ? -77.619 -4.631 95.205 1.00 93.94 145 TRP A O 1
ATOM 1129 N N . ILE A 1 146 ? -76.629 -4.600 97.224 1.00 93.06 146 ILE A N 1
ATOM 1130 C CA . ILE A 1 146 ? -75.323 -5.019 96.692 1.00 93.06 146 ILE A CA 1
ATOM 1131 C C . ILE A 1 146 ? -75.439 -6.394 96.034 1.00 93.06 146 ILE A C 1
ATOM 1133 O O . ILE A 1 146 ? -75.070 -6.543 94.871 1.00 93.06 146 ILE A O 1
ATOM 1137 N N . ASN A 1 147 ? -75.976 -7.380 96.752 1.00 93.06 147 ASN A N 1
ATOM 1138 C CA . ASN A 1 147 ? -75.991 -8.771 96.300 1.00 93.06 147 ASN A CA 1
ATOM 1139 C C . ASN A 1 147 ? -76.899 -8.987 95.077 1.00 93.06 147 ASN A C 1
ATOM 1141 O O . ASN A 1 147 ? -76.541 -9.739 94.171 1.00 93.06 147 ASN A O 1
ATOM 1145 N N . THR A 1 148 ? -78.064 -8.333 95.043 1.00 94.00 148 THR A N 1
ATOM 1146 C CA . THR A 1 148 ? -79.106 -8.569 94.026 1.00 94.00 148 THR A CA 1
ATOM 1147 C C . THR A 1 148 ? -79.072 -7.594 92.849 1.00 94.00 148 THR A C 1
ATOM 1149 O O . THR A 1 148 ? -79.489 -7.976 91.757 1.00 94.00 148 THR A O 1
ATOM 1152 N N . GLN A 1 149 ? -78.568 -6.366 93.028 1.00 94.50 149 GLN A N 1
ATOM 1153 C CA . GLN A 1 149 ? -78.589 -5.324 91.989 1.00 94.50 149 GLN A CA 1
ATOM 1154 C C . GLN A 1 149 ? -77.186 -4.858 91.575 1.00 94.50 149 GLN A C 1
ATOM 1156 O O . GLN A 1 149 ? -76.856 -4.895 90.388 1.00 94.50 149 GLN A O 1
ATOM 1161 N N . LEU A 1 150 ? -76.337 -4.439 92.524 1.00 93.81 150 LEU A N 1
ATOM 1162 C CA . LEU A 1 150 ? -75.028 -3.856 92.192 1.00 93.81 150 LEU A CA 1
ATOM 1163 C C . LEU A 1 150 ? -74.040 -4.902 91.665 1.00 93.81 150 LEU A C 1
ATOM 1165 O O . LEU A 1 150 ? -73.350 -4.642 90.681 1.00 93.81 150 LEU A O 1
ATOM 1169 N N . LEU A 1 151 ? -73.966 -6.077 92.297 1.00 94.50 151 LEU A N 1
ATOM 1170 C CA . LEU A 1 151 ? -73.011 -7.132 91.957 1.00 94.50 151 LEU A CA 1
ATOM 1171 C C . LEU A 1 151 ? -73.186 -7.648 90.510 1.00 94.50 151 LEU A C 1
ATOM 1173 O O . LEU A 1 151 ? -72.179 -7.701 89.800 1.00 94.50 151 LEU A O 1
ATOM 1177 N N . PRO A 1 152 ? -74.405 -7.930 89.999 1.00 96.12 152 PRO A N 1
ATOM 1178 C CA . PRO A 1 152 ? -74.603 -8.259 88.583 1.00 96.12 152 PRO A CA 1
ATOM 1179 C C . PRO A 1 152 ? -74.153 -7.158 87.609 1.00 96.12 152 PRO A C 1
ATOM 1181 O O . PRO A 1 152 ? -73.598 -7.460 86.551 1.00 96.12 152 PRO A O 1
ATOM 1184 N N . VAL A 1 153 ? -74.364 -5.879 87.946 1.00 95.62 153 VAL A N 1
ATOM 1185 C CA . VAL A 1 153 ? -73.914 -4.746 87.112 1.00 95.62 153 VAL A CA 1
ATOM 1186 C C . VAL A 1 153 ? -72.391 -4.609 87.162 1.00 95.62 153 VAL A C 1
ATOM 1188 O O . VAL A 1 153 ? -71.756 -4.457 86.123 1.00 95.62 153 VAL A O 1
ATOM 1191 N N . TYR A 1 154 ? -71.786 -4.743 88.341 1.00 95.12 154 TYR A N 1
ATOM 1192 C CA . TYR A 1 154 ? -70.336 -4.749 88.539 1.00 95.12 154 TYR A CA 1
ATOM 1193 C C . TYR A 1 154 ? -69.638 -5.885 87.772 1.00 95.12 154 TYR A C 1
ATOM 1195 O O . TYR A 1 154 ? -68.609 -5.659 87.132 1.00 95.12 154 TYR A O 1
ATOM 1203 N N . GLN A 1 155 ? -70.216 -7.090 87.767 1.00 94.81 155 GLN A N 1
ATOM 1204 C CA . GLN A 1 155 ? -69.716 -8.222 86.980 1.00 94.81 155 GLN A CA 1
ATOM 1205 C C . GLN A 1 155 ? -69.777 -7.935 85.473 1.00 94.81 155 GLN A C 1
ATOM 1207 O O . GLN A 1 155 ? -68.787 -8.133 84.775 1.00 94.81 155 GLN A O 1
ATOM 1212 N N . LYS A 1 156 ? -70.894 -7.395 84.963 1.00 94.12 156 LYS A N 1
ATOM 1213 C CA . LYS A 1 156 ? -71.004 -6.975 83.551 1.00 94.12 156 LYS A CA 1
ATOM 1214 C C . LYS A 1 156 ? -70.015 -5.862 83.197 1.00 94.12 156 LYS A C 1
ATOM 1216 O O . LYS A 1 156 ? -69.425 -5.884 82.121 1.00 94.12 156 LYS A O 1
ATOM 1221 N N . TYR A 1 157 ? -69.816 -4.908 84.103 1.00 94.06 157 TYR A N 1
ATOM 1222 C CA . TYR A 1 157 ? -68.908 -3.778 83.932 1.00 94.06 157 TYR A CA 1
ATOM 1223 C C . TYR A 1 157 ? -67.440 -4.229 83.848 1.00 94.06 157 TYR A C 1
ATOM 1225 O O . TYR A 1 157 ? -66.737 -3.889 82.895 1.00 94.06 157 TYR A O 1
ATOM 1233 N N . THR A 1 158 ? -66.990 -5.044 84.804 1.00 94.44 158 THR A N 1
ATOM 1234 C CA . THR A 1 158 ? -65.625 -5.596 84.822 1.00 94.44 158 THR A CA 1
ATOM 1235 C C . THR A 1 158 ? -65.384 -6.575 83.670 1.00 94.44 158 THR A C 1
ATOM 1237 O O . THR A 1 158 ? -64.324 -6.524 83.051 1.00 94.44 158 THR A O 1
ATOM 1240 N N . ALA A 1 159 ? -66.381 -7.377 83.275 1.00 93.44 159 ALA A N 1
ATOM 1241 C CA . ALA A 1 159 ? -66.294 -8.217 82.078 1.00 93.44 159 ALA A CA 1
ATOM 1242 C C . ALA A 1 159 ? -66.134 -7.397 80.781 1.00 93.44 159 ALA A C 1
ATOM 1244 O O . ALA A 1 159 ? -65.306 -7.746 79.940 1.00 93.44 159 ALA A O 1
ATOM 1245 N N . ALA A 1 160 ? -66.863 -6.284 80.625 1.00 92.00 160 ALA A N 1
ATOM 1246 C CA . ALA A 1 160 ? -66.715 -5.396 79.467 1.00 92.00 160 ALA A CA 1
ATOM 1247 C C . ALA A 1 160 ? -65.323 -4.729 79.422 1.00 92.00 160 ALA A C 1
ATOM 1249 O O . ALA A 1 160 ? -64.696 -4.671 78.364 1.00 92.00 160 ALA A O 1
ATOM 1250 N N . LEU A 1 161 ? -64.794 -4.308 80.579 1.00 92.94 161 LEU A N 1
ATOM 1251 C CA . LEU A 1 161 ? -63.419 -3.808 80.707 1.00 92.94 161 LEU A CA 1
ATOM 1252 C C . LEU A 1 161 ? -62.377 -4.865 80.317 1.00 92.94 161 LEU A C 1
ATOM 1254 O O . LEU A 1 161 ? -61.467 -4.576 79.539 1.00 92.94 161 LEU A O 1
ATOM 1258 N N . GLN A 1 162 ? -62.542 -6.102 80.784 1.00 92.81 162 GLN A N 1
ATOM 1259 C CA . GLN A 1 162 ? -61.662 -7.214 80.426 1.00 92.81 162 GLN A CA 1
ATOM 1260 C C . GLN A 1 162 ? -61.744 -7.563 78.928 1.00 92.81 162 GLN A C 1
ATOM 1262 O O . GLN A 1 162 ? -60.727 -7.913 78.322 1.00 92.81 162 GLN A O 1
ATOM 1267 N N . GLY A 1 163 ? -62.917 -7.406 78.304 1.00 91.12 163 GLY A N 1
ATOM 1268 C CA . GLY A 1 163 ? -63.101 -7.502 76.852 1.00 91.12 163 GLY A CA 1
ATOM 1269 C C . GLY A 1 163 ? -62.263 -6.472 76.088 1.00 91.12 163 GLY A C 1
ATOM 1270 O O . GLY A 1 163 ? -61.524 -6.838 75.174 1.00 91.12 163 GLY A O 1
ATOM 1271 N N . CYS A 1 164 ? -62.281 -5.205 76.516 1.00 91.12 164 CYS A N 1
ATOM 1272 C CA . CYS A 1 164 ? -61.412 -4.162 75.961 1.00 91.12 164 CYS A CA 1
ATOM 1273 C C . CYS A 1 164 ? -59.916 -4.469 76.128 1.00 91.12 164 CYS A C 1
ATOM 1275 O O . CYS A 1 164 ? -59.149 -4.309 75.178 1.00 91.12 164 CYS A O 1
ATOM 1277 N N . ILE A 1 165 ? -59.487 -4.922 77.312 1.00 92.06 165 ILE A N 1
ATOM 1278 C CA . ILE A 1 165 ? -58.083 -5.287 77.573 1.00 92.06 165 ILE A CA 1
ATOM 1279 C C . ILE A 1 165 ? -57.650 -6.442 76.660 1.00 92.06 165 ILE A C 1
ATOM 1281 O O . ILE A 1 165 ? -56.549 -6.417 76.112 1.00 92.06 165 ILE A O 1
ATOM 1285 N N . THR A 1 166 ? -58.518 -7.437 76.468 1.00 92.00 166 THR A N 1
ATOM 1286 C CA . THR A 1 166 ? -58.241 -8.607 75.621 1.00 92.00 166 THR A CA 1
ATOM 1287 C C . THR A 1 166 ? -58.151 -8.217 74.146 1.00 92.00 166 THR A C 1
ATOM 1289 O O . THR A 1 166 ? -57.149 -8.529 73.507 1.00 92.00 166 THR A O 1
ATOM 1292 N N . ALA A 1 167 ? -59.115 -7.447 73.628 1.00 90.19 167 ALA A N 1
ATOM 1293 C CA . ALA A 1 167 ? -59.106 -6.979 72.240 1.00 90.19 167 ALA A CA 1
ATOM 1294 C C . ALA A 1 167 ? -57.837 -6.173 71.907 1.00 90.19 167 ALA A C 1
ATOM 1296 O O . ALA A 1 167 ? -57.134 -6.502 70.953 1.00 90.19 167 ALA A O 1
ATOM 1297 N N . ASN A 1 168 ? -57.467 -5.196 72.745 1.00 90.19 168 ASN A N 1
ATOM 1298 C CA . ASN A 1 168 ? -56.251 -4.408 72.516 1.00 90.19 168 ASN A CA 1
ATOM 1299 C C . ASN A 1 168 ? -54.966 -5.253 72.647 1.00 90.19 168 ASN A C 1
ATOM 1301 O O . ASN A 1 168 ? -53.998 -5.009 71.928 1.00 90.19 168 ASN A O 1
ATOM 1305 N N . ARG A 1 169 ? -54.936 -6.288 73.504 1.00 90.44 169 ARG A N 1
ATOM 1306 C CA . ARG A 1 169 ? -53.816 -7.253 73.547 1.00 90.44 169 ARG A CA 1
ATOM 1307 C C . ARG A 1 169 ? -53.708 -8.077 72.262 1.00 90.44 169 ARG A C 1
ATOM 1309 O O . ARG A 1 169 ? -52.595 -8.325 71.800 1.00 90.44 169 ARG A O 1
ATOM 1316 N N . GLU A 1 170 ? -54.828 -8.475 71.664 1.00 90.50 170 GLU A N 1
ATOM 1317 C CA . GLU A 1 170 ? -54.842 -9.167 70.369 1.00 90.50 170 GLU A CA 1
ATOM 1318 C C . GLU A 1 170 ? -54.422 -8.251 69.212 1.00 90.50 170 GLU A C 1
ATOM 1320 O O . GLU A 1 170 ? -53.678 -8.687 68.333 1.00 90.50 170 GLU A O 1
ATOM 1325 N N . ASP A 1 171 ? -54.844 -6.983 69.213 1.00 87.62 171 ASP A N 1
ATOM 1326 C CA . ASP A 1 171 ? -54.390 -5.979 68.241 1.00 87.62 171 ASP A CA 1
ATOM 1327 C C . ASP A 1 171 ? -52.879 -5.709 68.373 1.00 87.62 171 ASP A C 1
ATOM 1329 O O . ASP A 1 171 ? -52.169 -5.652 67.364 1.00 87.62 171 ASP A O 1
ATOM 1333 N N . ALA A 1 172 ? -52.360 -5.631 69.605 1.00 88.44 172 ALA A N 1
ATOM 1334 C CA . ALA A 1 172 ? -50.927 -5.503 69.874 1.00 88.44 172 ALA A CA 1
ATOM 1335 C C . ALA A 1 172 ? -50.140 -6.712 69.341 1.00 88.44 172 ALA A C 1
ATOM 1337 O O . ALA A 1 172 ? -49.127 -6.545 68.658 1.00 88.44 172 ALA A O 1
ATOM 1338 N N . ALA A 1 173 ? -50.630 -7.931 69.595 1.00 90.12 173 ALA A N 1
ATOM 1339 C CA . ALA A 1 173 ? -50.027 -9.162 69.089 1.00 90.12 173 ALA A CA 1
ATOM 1340 C C . ALA A 1 173 ? -50.066 -9.242 67.551 1.00 90.12 173 ALA A C 1
ATOM 1342 O O . ALA A 1 173 ? -49.069 -9.621 66.932 1.00 90.12 173 ALA A O 1
ATOM 1343 N N . ARG A 1 174 ? -51.179 -8.838 66.918 1.00 88.69 174 ARG A N 1
ATOM 1344 C CA . ARG A 1 174 ? -51.310 -8.767 65.452 1.00 88.69 174 ARG A CA 1
ATOM 1345 C C . ARG A 1 174 ? -50.338 -7.756 64.840 1.00 88.69 174 ARG A C 1
ATOM 1347 O O . ARG A 1 174 ? -49.638 -8.108 63.891 1.00 88.69 174 ARG A O 1
ATOM 1354 N N . SER A 1 175 ? -50.228 -6.558 65.412 1.00 88.00 175 SER A N 1
ATOM 1355 C CA . SER A 1 175 ? -49.310 -5.509 64.935 1.00 88.00 175 SER A CA 1
ATOM 1356 C C . SER A 1 175 ? -47.841 -5.930 65.091 1.00 88.00 175 SER A C 1
ATOM 1358 O O . SER A 1 175 ? -47.051 -5.807 64.156 1.00 88.00 175 SER A O 1
ATOM 1360 N N . ALA A 1 176 ? -47.479 -6.541 66.226 1.00 89.00 176 ALA A N 1
ATOM 1361 C CA . ALA A 1 176 ? -46.141 -7.093 66.444 1.00 89.00 176 ALA A CA 1
ATOM 1362 C C . ALA A 1 176 ? -45.801 -8.230 65.457 1.00 89.00 176 ALA A C 1
ATOM 1364 O O . ALA A 1 176 ? -44.684 -8.288 64.937 1.00 89.00 176 ALA A O 1
ATOM 1365 N N . ALA A 1 177 ? -46.761 -9.110 65.150 1.00 90.88 177 ALA A N 1
ATOM 1366 C CA . ALA A 1 177 ? -46.584 -10.170 64.158 1.00 90.88 177 ALA A CA 1
ATOM 1367 C C . ALA A 1 177 ? -46.417 -9.620 62.727 1.00 90.88 177 ALA A C 1
ATOM 1369 O O . ALA A 1 177 ? -45.590 -10.135 61.971 1.00 90.88 177 ALA A O 1
ATOM 1370 N N . GLN A 1 178 ? -47.149 -8.560 62.362 1.00 89.62 178 GLN A N 1
ATOM 1371 C CA . GLN A 1 178 ? -47.010 -7.866 61.075 1.00 89.62 178 GLN A CA 1
ATOM 1372 C C . GLN A 1 178 ? -45.636 -7.194 60.945 1.00 89.62 178 GLN A C 1
ATOM 1374 O O . GLN A 1 178 ? -44.917 -7.465 59.978 1.00 89.62 178 GLN A O 1
ATOM 1379 N N . ALA A 1 179 ? -45.201 -6.440 61.959 1.00 89.31 179 ALA A N 1
ATOM 1380 C CA . ALA A 1 179 ? -43.864 -5.849 62.000 1.00 89.31 179 ALA A CA 1
ATOM 1381 C C . ALA A 1 179 ? -42.756 -6.919 61.894 1.00 89.31 179 ALA A C 1
ATOM 1383 O O . ALA A 1 179 ? -41.830 -6.786 61.087 1.00 89.31 179 ALA A O 1
ATOM 1384 N N . ALA A 1 180 ? -42.872 -8.033 62.627 1.00 91.19 180 ALA A N 1
ATOM 1385 C CA . ALA A 1 180 ? -41.931 -9.153 62.548 1.00 91.19 180 ALA A CA 1
ATOM 1386 C C . ALA A 1 180 ? -41.907 -9.823 61.158 1.00 91.19 180 ALA A C 1
ATOM 1388 O O . ALA A 1 180 ? -40.833 -10.175 60.653 1.00 91.19 180 ALA A O 1
ATOM 1389 N N . ALA A 1 181 ? -43.064 -9.965 60.503 1.00 90.50 181 ALA A N 1
ATOM 1390 C CA . ALA A 1 181 ? -43.156 -10.476 59.138 1.00 90.50 181 ALA A CA 1
ATOM 1391 C C . ALA A 1 181 ? -42.487 -9.527 58.128 1.00 90.50 181 ALA A C 1
ATOM 1393 O O . ALA A 1 181 ? -41.712 -9.991 57.286 1.00 90.50 181 ALA A O 1
ATOM 1394 N N . SER A 1 182 ? -42.707 -8.216 58.250 1.00 89.75 182 SER A N 1
ATOM 1395 C CA . SER A 1 182 ? -42.049 -7.184 57.438 1.00 89.75 182 SER A CA 1
ATOM 1396 C C . SER A 1 182 ? -40.527 -7.183 57.637 1.00 89.75 182 SER A C 1
ATOM 1398 O O . SER A 1 182 ? -39.779 -7.174 56.659 1.00 89.75 182 SER A O 1
ATOM 1400 N N . ILE A 1 183 ? -40.039 -7.323 58.877 1.00 90.38 183 ILE A N 1
ATOM 1401 C CA . ILE A 1 183 ? -38.605 -7.494 59.178 1.00 90.38 183 ILE A CA 1
ATOM 1402 C C . ILE A 1 183 ? -38.046 -8.759 58.508 1.00 90.38 183 ILE A C 1
ATOM 1404 O O . ILE A 1 183 ? -36.984 -8.704 57.881 1.00 90.38 183 ILE A O 1
ATOM 1408 N N . ARG A 1 184 ? -38.747 -9.900 58.590 1.00 90.88 184 ARG A N 1
ATOM 1409 C CA . ARG A 1 184 ? -38.323 -11.157 57.943 1.00 90.88 184 ARG A CA 1
ATOM 1410 C C . ARG A 1 184 ? -38.281 -11.032 56.417 1.00 90.88 184 ARG A C 1
ATOM 1412 O O . ARG A 1 184 ? -37.321 -11.499 55.806 1.00 90.88 184 ARG A O 1
ATOM 1419 N N . GLN A 1 185 ? -39.276 -10.386 55.807 1.00 88.19 185 GLN A N 1
ATOM 1420 C CA . GLN A 1 185 ? -39.301 -10.127 54.364 1.00 88.19 185 GLN A CA 1
ATOM 1421 C C . GLN A 1 185 ? -38.139 -9.220 53.934 1.00 88.19 185 GLN A C 1
ATOM 1423 O O . GLN A 1 185 ? -37.494 -9.515 52.932 1.00 88.19 185 GLN A O 1
ATOM 1428 N N . THR A 1 186 ? -37.797 -8.191 54.714 1.00 91.69 186 THR A N 1
ATOM 1429 C CA . THR A 1 186 ? -36.632 -7.325 54.452 1.00 91.69 186 THR A CA 1
ATOM 1430 C C . THR A 1 186 ? -35.311 -8.088 54.573 1.00 91.69 186 THR A C 1
ATOM 1432 O O . THR A 1 186 ? -34.482 -8.022 53.664 1.00 91.69 186 THR A O 1
ATOM 1435 N N . ARG A 1 187 ? -35.132 -8.870 55.652 1.00 90.50 187 ARG A N 1
ATOM 1436 C CA . ARG A 1 187 ? -33.919 -9.674 55.911 1.00 90.50 187 ARG A CA 1
ATOM 1437 C C . ARG A 1 187 ? -33.617 -10.707 54.824 1.00 90.50 187 ARG A C 1
ATOM 1439 O O . ARG A 1 187 ? -32.457 -11.058 54.657 1.00 90.50 187 ARG A O 1
ATOM 1446 N N . ILE A 1 188 ? -34.629 -11.198 54.109 1.00 91.44 188 ILE A N 1
ATOM 1447 C CA . ILE A 1 188 ? -34.464 -12.179 53.025 1.00 91.44 188 ILE A CA 1
ATOM 1448 C C . ILE A 1 188 ? -34.444 -11.485 51.653 1.00 91.44 188 ILE A C 1
ATOM 1450 O O . ILE A 1 188 ? -33.589 -11.779 50.819 1.00 91.44 188 ILE A O 1
ATOM 1454 N N . GLY A 1 189 ? -35.354 -10.536 51.421 1.00 89.81 189 GLY A N 1
ATOM 1455 C CA . GLY A 1 189 ? -35.536 -9.875 50.129 1.00 89.81 189 GLY A CA 1
ATOM 1456 C C . GLY A 1 189 ? -34.377 -8.965 49.725 1.00 89.81 189 GLY A C 1
ATOM 1457 O O . GLY A 1 189 ? -33.959 -9.006 48.570 1.00 89.81 189 GLY A O 1
ATOM 1458 N N . VAL A 1 190 ? -33.813 -8.186 50.658 1.00 93.56 190 VAL A N 1
ATOM 1459 C CA . VAL A 1 190 ? -32.708 -7.265 50.333 1.00 93.56 190 VAL A CA 1
ATOM 1460 C C . VAL A 1 190 ? -31.422 -8.025 49.962 1.00 93.56 190 VAL A C 1
ATOM 1462 O O . VAL A 1 190 ? -30.873 -7.730 48.901 1.00 93.56 190 VAL A O 1
ATOM 1465 N N . PRO A 1 191 ? -30.951 -9.044 50.718 1.00 94.12 191 PRO A N 1
ATOM 1466 C CA . PRO A 1 191 ? -29.783 -9.827 50.305 1.00 94.12 191 PRO A CA 1
ATOM 1467 C C . PRO A 1 191 ? -29.983 -10.590 48.991 1.00 94.12 191 PRO A C 1
ATOM 1469 O O . PRO A 1 191 ? -29.066 -10.611 48.172 1.00 94.12 191 PRO A O 1
ATOM 1472 N N . LEU A 1 192 ? -31.169 -11.166 48.745 1.00 94.25 192 LEU A N 1
ATOM 1473 C CA . LEU A 1 192 ? -31.472 -11.835 47.472 1.00 94.25 192 LEU A CA 1
ATOM 1474 C C . LEU A 1 192 ? -31.467 -10.857 46.290 1.00 94.25 192 LEU A C 1
ATOM 1476 O O . LEU A 1 192 ? -30.883 -11.164 45.251 1.00 94.25 192 LEU A O 1
ATOM 1480 N N . GLY A 1 193 ? -32.063 -9.672 46.454 1.00 93.00 193 GLY A N 1
ATOM 1481 C CA . GLY A 1 193 ? -32.031 -8.611 45.447 1.00 93.00 193 GLY A CA 1
ATOM 1482 C C . GLY A 1 193 ? -30.603 -8.162 45.135 1.00 93.00 193 GLY A C 1
ATOM 1483 O O . GLY A 1 193 ? -30.211 -8.115 43.970 1.00 93.00 193 GLY A O 1
ATOM 1484 N N . THR A 1 194 ? -29.792 -7.911 46.166 1.00 93.81 194 THR A N 1
ATOM 1485 C CA . THR A 1 194 ? -28.380 -7.527 46.013 1.00 93.81 194 THR A CA 1
ATOM 1486 C C . THR A 1 194 ? -27.555 -8.627 45.342 1.00 93.81 194 THR A C 1
ATOM 1488 O O . THR A 1 194 ? -26.787 -8.336 44.426 1.00 93.81 194 THR A O 1
ATOM 1491 N N . LEU A 1 195 ? -27.742 -9.896 45.722 1.00 95.06 195 LEU A N 1
ATOM 1492 C CA . LEU A 1 195 ? -27.073 -11.030 45.078 1.00 95.06 195 LEU A CA 1
ATOM 1493 C C . LEU A 1 195 ? -27.448 -11.129 43.591 1.00 95.06 195 LEU A C 1
ATOM 1495 O O . LEU A 1 195 ? -26.568 -11.277 42.744 1.00 95.06 195 LEU A O 1
ATOM 1499 N N . PHE A 1 196 ? -28.733 -10.981 43.259 1.00 93.75 196 PHE A N 1
ATOM 1500 C CA . PHE A 1 196 ? -29.199 -10.943 41.874 1.00 93.75 196 PHE A CA 1
ATOM 1501 C C . PHE A 1 196 ? -28.580 -9.774 41.090 1.00 93.75 196 PHE A C 1
ATOM 1503 O O . PHE A 1 196 ? -28.096 -9.976 39.976 1.00 93.75 196 PHE A O 1
ATOM 1510 N N . ALA A 1 197 ? -28.511 -8.577 41.680 1.00 94.00 197 ALA A N 1
ATOM 1511 C CA . ALA A 1 197 ? -27.875 -7.408 41.070 1.00 94.00 197 ALA A CA 1
ATOM 1512 C C . ALA A 1 197 ? -26.388 -7.644 40.757 1.00 94.00 197 ALA A C 1
ATOM 1514 O O . ALA A 1 197 ? -25.928 -7.306 39.665 1.00 94.00 197 ALA A O 1
ATOM 1515 N N . VAL A 1 198 ? -25.650 -8.268 41.682 1.00 95.19 198 VAL A N 1
ATOM 1516 C CA . VAL A 1 198 ? -24.235 -8.628 41.496 1.00 95.19 198 VAL A CA 1
ATOM 1517 C C . VAL A 1 198 ? -24.072 -9.671 40.389 1.00 95.19 198 VAL A C 1
ATOM 1519 O O . VAL A 1 198 ? -23.221 -9.495 39.518 1.00 95.19 198 VAL A O 1
ATOM 1522 N N . LEU A 1 199 ? -24.901 -10.720 40.365 1.00 94.94 199 LEU A N 1
ATOM 1523 C CA . LEU A 1 199 ? -24.850 -11.761 39.330 1.00 94.94 199 LEU A CA 1
ATOM 1524 C C . LEU A 1 199 ? -25.171 -11.205 37.934 1.00 94.94 199 LEU A C 1
ATOM 1526 O O . LEU A 1 199 ? -24.445 -11.488 36.980 1.00 94.94 199 LEU A O 1
ATOM 1530 N N . VAL A 1 200 ? -26.208 -10.370 37.810 1.00 94.75 200 VAL A N 1
ATOM 1531 C CA . VAL A 1 200 ? -26.555 -9.692 36.549 1.00 94.75 200 VAL A CA 1
ATOM 1532 C C . VAL A 1 200 ? -25.448 -8.723 36.128 1.00 94.75 200 VAL A C 1
ATOM 1534 O O . VAL A 1 200 ? -25.051 -8.725 34.964 1.00 94.75 200 VAL A O 1
ATOM 1537 N N . GLY A 1 201 ? -24.896 -7.942 37.061 1.00 94.25 201 GLY A N 1
ATOM 1538 C CA . GLY A 1 201 ? -23.773 -7.039 36.802 1.00 94.25 201 GLY A CA 1
ATOM 1539 C C . GLY A 1 201 ? -22.529 -7.774 36.296 1.00 94.25 201 GLY A C 1
ATOM 1540 O O . GLY A 1 201 ? -21.956 -7.380 35.280 1.00 94.25 201 GLY A O 1
ATOM 1541 N N . ALA A 1 202 ? -22.154 -8.883 36.939 1.00 94.56 202 ALA A N 1
ATOM 1542 C CA . ALA A 1 202 ? -21.029 -9.723 36.531 1.00 94.56 202 ALA A CA 1
ATOM 1543 C C . ALA A 1 202 ? -21.257 -10.381 35.158 1.00 94.56 202 ALA A C 1
ATOM 1545 O O . ALA A 1 202 ? -20.361 -10.366 34.311 1.00 94.56 202 ALA A O 1
ATOM 1546 N N . ALA A 1 203 ? -22.462 -10.898 34.895 1.00 93.75 203 ALA A N 1
ATOM 1547 C CA . ALA A 1 203 ? -22.817 -11.483 33.603 1.00 93.75 203 ALA A CA 1
ATOM 1548 C C . ALA A 1 203 ? -22.778 -10.443 32.468 1.00 93.75 203 ALA A C 1
ATOM 1550 O O . ALA A 1 203 ? -22.191 -10.699 31.413 1.00 93.75 203 ALA A O 1
ATOM 1551 N N . LEU A 1 204 ? -23.337 -9.247 32.690 1.00 92.88 204 LEU A N 1
ATOM 1552 C CA . LEU A 1 204 ? -23.271 -8.136 31.736 1.00 92.88 204 LEU A CA 1
ATOM 1553 C C . LEU A 1 204 ? -21.825 -7.687 31.498 1.00 92.88 204 LEU A C 1
ATOM 1555 O O . LEU A 1 204 ? -21.426 -7.530 30.343 1.00 92.88 204 LEU A O 1
ATOM 1559 N N . ALA A 1 205 ? -21.019 -7.540 32.553 1.00 92.38 205 ALA A N 1
ATOM 1560 C CA . ALA A 1 205 ? -19.606 -7.183 32.441 1.00 92.38 205 ALA A CA 1
ATOM 1561 C C . ALA A 1 205 ? -18.813 -8.222 31.629 1.00 92.38 205 ALA A C 1
ATOM 1563 O O . ALA A 1 205 ? -18.055 -7.849 30.730 1.00 92.38 205 ALA A O 1
ATOM 1564 N N . PHE A 1 206 ? -19.032 -9.519 31.874 1.00 94.38 206 PHE A N 1
ATOM 1565 C CA . PHE A 1 206 ? -18.403 -10.607 31.122 1.00 94.38 206 PHE A CA 1
ATOM 1566 C C . PHE A 1 206 ? -18.792 -10.585 29.636 1.00 94.38 206 PHE A C 1
ATOM 1568 O O . PHE A 1 206 ? -17.917 -10.627 28.767 1.00 94.38 206 PHE A O 1
ATOM 1575 N N . VAL A 1 207 ? -20.088 -10.460 29.324 1.00 91.56 207 VAL A N 1
ATOM 1576 C CA . VAL A 1 207 ? -20.587 -10.405 27.938 1.00 91.56 207 VAL A CA 1
ATOM 1577 C C . VAL A 1 207 ? -20.060 -9.170 27.203 1.00 91.56 207 VAL A C 1
ATOM 1579 O O . VAL A 1 207 ? -19.568 -9.293 26.080 1.00 91.56 207 VAL A O 1
ATOM 1582 N N . ILE A 1 208 ? -20.107 -7.989 27.827 1.00 91.31 208 ILE A N 1
ATOM 1583 C CA . ILE A 1 208 ? -19.598 -6.741 27.238 1.00 91.31 208 ILE A CA 1
ATOM 1584 C C . ILE A 1 208 ? -18.089 -6.853 26.976 1.00 91.31 208 ILE A C 1
ATOM 1586 O O . ILE A 1 208 ? -17.651 -6.572 25.860 1.00 91.31 208 ILE A O 1
ATOM 1590 N N . THR A 1 209 ? -17.310 -7.338 27.947 1.00 91.69 209 THR A N 1
ATOM 1591 C CA . THR A 1 209 ? -15.850 -7.510 27.818 1.00 91.69 209 THR A CA 1
ATOM 1592 C C . THR A 1 209 ? -15.496 -8.500 26.709 1.00 91.69 209 THR A C 1
ATOM 1594 O O . THR A 1 209 ? -14.666 -8.196 25.851 1.00 91.69 209 THR A O 1
ATOM 1597 N N . ARG A 1 210 ? -16.165 -9.661 26.656 1.00 92.81 210 ARG A N 1
ATOM 1598 C CA . ARG A 1 210 ? -15.941 -10.678 25.616 1.00 92.81 210 ARG A CA 1
ATOM 1599 C C . ARG A 1 210 ? -16.221 -10.133 24.213 1.00 92.81 210 ARG A C 1
ATOM 1601 O O . ARG A 1 210 ? -15.424 -10.360 23.305 1.00 92.81 210 ARG A O 1
ATOM 1608 N N . LEU A 1 211 ? -17.316 -9.388 24.044 1.00 89.44 211 LEU A N 1
ATOM 1609 C CA . LEU A 1 211 ? -17.683 -8.775 22.764 1.00 89.44 211 LEU A CA 1
ATOM 1610 C C . LEU A 1 211 ? -16.710 -7.665 22.338 1.00 89.44 211 LEU A C 1
ATOM 1612 O O . LEU A 1 211 ? -16.412 -7.556 21.151 1.00 89.44 211 LEU A O 1
ATOM 1616 N N . ILE A 1 212 ? -16.216 -6.848 23.275 1.00 90.12 212 ILE A N 1
ATOM 1617 C CA . ILE A 1 212 ? -15.210 -5.813 22.984 1.00 90.12 212 ILE A CA 1
ATOM 1618 C C . ILE A 1 212 ? -13.892 -6.467 22.557 1.00 90.12 212 ILE A C 1
ATOM 1620 O O . ILE A 1 212 ? -13.360 -6.122 21.503 1.00 90.12 212 ILE A O 1
ATOM 1624 N N . ASN A 1 213 ? -13.412 -7.460 23.311 1.00 91.00 213 ASN A N 1
ATOM 1625 C CA . ASN A 1 213 ? -12.173 -8.168 22.992 1.00 91.00 213 ASN A CA 1
ATOM 1626 C C . ASN A 1 213 ? -12.241 -8.841 21.615 1.00 91.00 213 ASN A C 1
ATOM 1628 O O . ASN A 1 213 ? -11.292 -8.730 20.847 1.00 91.00 213 ASN A O 1
ATOM 1632 N N . GLN A 1 214 ? -13.362 -9.477 21.258 1.00 90.38 214 GLN A N 1
ATOM 1633 C CA . GLN A 1 214 ? -13.525 -10.099 19.938 1.00 90.38 214 GLN A CA 1
ATOM 1634 C C . GLN A 1 214 ? -13.397 -9.084 18.786 1.00 90.38 214 GLN A C 1
ATOM 1636 O O . GLN A 1 214 ? -12.751 -9.379 17.782 1.00 90.38 214 GLN A O 1
ATOM 1641 N N . VAL A 1 215 ? -13.959 -7.879 18.936 1.00 89.12 215 VAL A N 1
ATOM 1642 C CA . VAL A 1 215 ? -13.820 -6.802 17.937 1.00 89.12 215 VAL A CA 1
ATOM 1643 C C . VAL A 1 215 ? -12.380 -6.285 17.878 1.00 89.12 215 VAL A C 1
ATOM 1645 O O . VAL A 1 215 ? -11.849 -6.104 16.786 1.00 89.12 215 VAL A O 1
ATOM 1648 N N . LEU A 1 216 ? -11.720 -6.097 19.027 1.00 91.25 216 LEU A N 1
ATOM 1649 C CA . LEU A 1 216 ? -10.318 -5.663 19.079 1.00 91.25 216 LEU A CA 1
ATOM 1650 C C . LEU A 1 216 ? -9.368 -6.676 18.425 1.00 91.25 216 LEU A C 1
ATOM 1652 O O . LEU A 1 216 ? -8.443 -6.268 17.723 1.00 91.25 216 LEU A O 1
ATOM 1656 N N . TRP A 1 217 ? -9.610 -7.978 18.603 1.00 93.69 217 TRP A N 1
ATOM 1657 C CA . TRP A 1 217 ? -8.856 -9.037 17.927 1.00 93.69 217 TRP A CA 1
ATOM 1658 C C . TRP A 1 217 ? -9.072 -9.030 16.408 1.00 93.69 217 TRP A C 1
ATOM 1660 O O . TRP A 1 217 ? -8.086 -9.138 15.683 1.00 93.69 217 TRP A O 1
ATOM 1670 N N . SER A 1 218 ? -10.309 -8.835 15.925 1.00 92.31 218 SER A N 1
ATOM 1671 C CA . SER A 1 218 ? -10.599 -8.702 14.482 1.00 92.31 218 SER A CA 1
ATOM 1672 C C . SER A 1 218 ? -9.837 -7.530 13.869 1.00 92.31 218 SER A C 1
ATOM 1674 O O . SER A 1 218 ? -9.042 -7.722 12.956 1.00 92.31 218 SER A O 1
ATOM 1676 N N . VAL A 1 219 ? -9.979 -6.333 14.451 1.00 93.38 219 VAL A N 1
ATOM 1677 C CA . VAL A 1 219 ? -9.327 -5.113 13.949 1.00 93.38 219 VAL A CA 1
ATOM 1678 C C . VAL A 1 219 ? -7.800 -5.230 14.012 1.00 93.38 219 VAL A C 1
ATOM 1680 O O . VAL A 1 219 ? -7.112 -4.814 13.085 1.00 93.38 219 VAL A O 1
ATOM 1683 N N . SER A 1 220 ? -7.248 -5.837 15.067 1.00 94.81 220 SER A N 1
ATOM 1684 C CA . SER A 1 220 ? -5.798 -6.069 15.173 1.00 94.81 220 SER A CA 1
ATOM 1685 C C . SER A 1 220 ? -5.287 -7.088 14.145 1.00 94.81 220 SER A C 1
ATOM 1687 O O . SER A 1 220 ? -4.157 -6.958 13.675 1.00 94.81 220 SER A O 1
ATOM 1689 N N . GLY A 1 221 ? -6.104 -8.086 13.787 1.00 94.94 221 GLY A N 1
ATOM 1690 C CA . GLY A 1 221 ? -5.839 -9.018 12.690 1.00 94.94 221 GLY A CA 1
ATOM 1691 C C . GLY A 1 221 ? -5.863 -8.315 11.334 1.00 94.94 221 GLY A C 1
ATOM 1692 O O . GLY A 1 221 ? -4.865 -8.336 10.626 1.00 94.94 221 GLY A O 1
ATOM 1693 N N . GLU A 1 222 ? -6.939 -7.589 11.028 1.00 94.62 222 GLU A N 1
ATOM 1694 C CA . GLU A 1 222 ? -7.100 -6.815 9.787 1.00 94.62 222 GLU A CA 1
ATOM 1695 C C . GLU A 1 222 ? -5.954 -5.805 9.576 1.00 94.62 222 GLU A C 1
ATOM 1697 O O . GLU A 1 222 ? -5.420 -5.686 8.472 1.00 94.62 222 GLU A O 1
ATOM 1702 N N . VAL A 1 223 ? -5.514 -5.118 10.638 1.00 95.38 223 VAL A N 1
ATOM 1703 C CA . VAL A 1 223 ? -4.356 -4.205 10.595 1.00 95.38 223 VAL A CA 1
ATOM 1704 C C . VAL A 1 223 ? -3.042 -4.958 10.361 1.00 95.38 223 VAL A C 1
ATOM 1706 O O . VAL A 1 223 ? -2.200 -4.481 9.598 1.00 95.38 223 VAL A O 1
ATOM 1709 N N . ARG A 1 224 ? -2.849 -6.133 10.977 1.00 95.81 224 ARG A N 1
ATOM 1710 C CA . ARG A 1 224 ? -1.663 -6.979 10.755 1.00 95.81 224 ARG A CA 1
ATOM 1711 C C . ARG A 1 224 ? -1.608 -7.501 9.320 1.00 95.81 224 ARG A C 1
ATOM 1713 O O . ARG A 1 224 ? -0.548 -7.433 8.701 1.00 95.81 224 ARG A O 1
ATOM 1720 N N . ASP A 1 225 ? -2.730 -7.974 8.792 1.00 95.62 225 ASP A N 1
ATOM 1721 C CA . ASP A 1 225 ? -2.832 -8.498 7.431 1.00 95.62 225 ASP A CA 1
ATOM 1722 C C . ASP A 1 225 ? -2.615 -7.380 6.402 1.00 95.62 225 ASP A C 1
ATOM 1724 O O . ASP A 1 225 ? -1.838 -7.548 5.461 1.00 95.62 225 ASP A O 1
ATOM 1728 N N . GLY A 1 226 ? -3.205 -6.199 6.627 1.00 95.38 226 GLY A N 1
ATOM 1729 C CA . GLY A 1 226 ? -2.959 -5.004 5.817 1.00 95.38 226 GLY A CA 1
ATOM 1730 C C . GLY A 1 226 ? -1.492 -4.559 5.836 1.00 95.38 226 GLY A C 1
ATOM 1731 O O . GLY A 1 226 ? -0.919 -4.279 4.783 1.00 95.38 226 GLY A O 1
ATOM 1732 N N . ALA A 1 227 ? -0.841 -4.560 7.004 1.00 96.06 227 ALA A N 1
ATOM 1733 C CA . ALA A 1 227 ? 0.592 -4.274 7.111 1.00 96.06 227 ALA A CA 1
ATOM 1734 C C . ALA A 1 227 ? 1.453 -5.323 6.379 1.00 96.06 227 ALA A C 1
ATOM 1736 O O . ALA A 1 227 ? 2.425 -4.964 5.713 1.00 96.06 227 ALA A O 1
ATOM 1737 N N . GLY A 1 228 ? 1.071 -6.604 6.440 1.00 96.19 228 GLY A N 1
ATOM 1738 C CA . GLY A 1 228 ? 1.710 -7.684 5.685 1.00 96.19 228 GLY A CA 1
ATOM 1739 C C . GLY A 1 228 ? 1.603 -7.495 4.168 1.00 96.19 228 GLY A C 1
ATOM 1740 O O . GLY A 1 228 ? 2.602 -7.637 3.463 1.00 96.19 228 GLY A O 1
ATOM 1741 N N . GLN A 1 229 ? 0.427 -7.102 3.668 1.00 95.50 229 GLN A N 1
ATOM 1742 C CA . GLN A 1 229 ? 0.208 -6.785 2.250 1.00 95.50 229 GLN A CA 1
ATOM 1743 C C . GLN A 1 229 ? 1.052 -5.586 1.791 1.00 95.50 229 GLN A C 1
ATOM 1745 O O . GLN A 1 229 ? 1.686 -5.651 0.739 1.00 95.50 229 GLN A O 1
ATOM 1750 N N . VAL A 1 230 ? 1.124 -4.516 2.594 1.00 95.81 230 VAL A N 1
ATOM 1751 C CA . VAL A 1 230 ? 1.985 -3.352 2.307 1.00 95.81 230 VAL A CA 1
ATOM 1752 C C . VAL A 1 230 ? 3.464 -3.751 2.272 1.00 95.81 230 VAL A C 1
ATOM 1754 O O . VAL A 1 230 ? 4.187 -3.315 1.376 1.00 95.81 230 VAL A O 1
ATOM 1757 N N . GLY A 1 231 ? 3.911 -4.619 3.186 1.00 96.75 231 GLY A N 1
ATOM 1758 C CA . GLY A 1 231 ? 5.270 -5.165 3.180 1.00 96.75 231 GLY A CA 1
ATOM 1759 C C . GLY A 1 231 ? 5.594 -5.934 1.895 1.00 96.75 231 GLY A C 1
ATOM 1760 O O . GLY A 1 231 ? 6.606 -5.657 1.254 1.00 96.75 231 GLY A O 1
ATOM 1761 N N . GLN A 1 232 ? 4.705 -6.837 1.467 1.00 96.50 232 GLN A N 1
ATOM 1762 C CA . GLN A 1 232 ? 4.862 -7.593 0.215 1.00 96.50 232 GLN A CA 1
ATOM 1763 C C . GLN A 1 232 ? 4.899 -6.672 -1.015 1.00 96.50 232 GLN A C 1
ATOM 1765 O O . GLN A 1 232 ? 5.776 -6.819 -1.869 1.00 96.50 232 GLN A O 1
ATOM 1770 N N . ALA A 1 233 ? 4.001 -5.684 -1.081 1.00 95.00 233 ALA A N 1
ATOM 1771 C CA . ALA A 1 233 ? 3.978 -4.698 -2.160 1.00 95.00 233 ALA A CA 1
ATOM 1772 C C . ALA A 1 233 ? 5.276 -3.871 -2.211 1.00 95.00 233 ALA A C 1
ATOM 1774 O O . ALA A 1 233 ? 5.822 -3.650 -3.292 1.00 95.00 233 ALA A O 1
ATOM 1775 N N . ALA A 1 234 ? 5.823 -3.470 -1.057 1.00 96.38 234 ALA A N 1
ATOM 1776 C CA . ALA A 1 234 ? 7.103 -2.767 -0.984 1.00 96.38 234 ALA A CA 1
ATOM 1777 C C . ALA A 1 234 ? 8.273 -3.633 -1.490 1.00 96.38 234 ALA A C 1
ATOM 1779 O O . ALA A 1 234 ? 9.109 -3.144 -2.253 1.00 96.38 234 ALA A O 1
ATOM 1780 N N . THR A 1 235 ? 8.314 -4.927 -1.145 1.00 96.94 235 THR A N 1
ATOM 1781 C CA . THR A 1 235 ? 9.306 -5.868 -1.696 1.00 96.94 235 THR A CA 1
ATOM 1782 C C . THR A 1 235 ? 9.177 -6.001 -3.215 1.00 96.94 235 THR A C 1
ATOM 1784 O O . THR A 1 235 ? 10.188 -5.954 -3.917 1.00 96.94 235 THR A O 1
ATOM 1787 N N . GLN A 1 236 ? 7.953 -6.108 -3.742 1.00 96.06 236 GLN A N 1
ATOM 1788 C CA . GLN A 1 236 ? 7.708 -6.200 -5.183 1.00 96.06 236 GLN A CA 1
ATOM 1789 C C . GLN A 1 236 ? 8.143 -4.926 -5.928 1.00 96.06 236 GLN A C 1
ATOM 1791 O O . GLN A 1 236 ? 8.793 -5.022 -6.968 1.00 96.06 236 GLN A O 1
ATOM 1796 N N . VAL A 1 237 ? 7.854 -3.740 -5.380 1.00 94.81 237 VAL A N 1
ATOM 1797 C CA . VAL A 1 237 ? 8.318 -2.454 -5.933 1.00 94.81 237 VAL A CA 1
ATOM 1798 C C . VAL A 1 237 ? 9.843 -2.353 -5.899 1.00 94.81 237 VAL A C 1
ATOM 1800 O O . VAL A 1 237 ? 10.434 -1.892 -6.875 1.00 94.81 237 VAL A O 1
ATOM 1803 N N . ASN A 1 238 ? 10.502 -2.817 -4.833 1.00 95.62 238 ASN A N 1
ATOM 1804 C CA . ASN A 1 238 ? 11.964 -2.835 -4.765 1.00 95.62 238 ASN A CA 1
ATOM 1805 C C . ASN A 1 238 ? 12.579 -3.745 -5.845 1.00 95.62 238 ASN A C 1
ATOM 1807 O O . ASN A 1 238 ? 13.492 -3.318 -6.546 1.00 95.62 238 ASN A O 1
ATOM 1811 N N . LEU A 1 239 ? 12.050 -4.960 -6.035 1.00 95.88 239 LEU A N 1
ATOM 1812 C CA . LEU A 1 239 ? 12.505 -5.875 -7.091 1.00 95.88 239 LEU A CA 1
ATOM 1813 C C . LEU A 1 239 ? 12.274 -5.295 -8.496 1.00 95.88 239 LEU A C 1
ATOM 1815 O O . LEU A 1 239 ? 13.174 -5.332 -9.333 1.00 95.88 239 LEU A O 1
ATOM 1819 N N . ALA A 1 240 ? 11.106 -4.694 -8.743 1.00 95.69 240 ALA A N 1
ATOM 1820 C CA . ALA A 1 240 ? 10.819 -4.010 -10.003 1.00 95.69 240 ALA A CA 1
ATOM 1821 C C . ALA A 1 240 ? 11.769 -2.822 -10.244 1.00 95.69 240 ALA A C 1
ATOM 1823 O O . ALA A 1 240 ? 12.248 -2.636 -11.359 1.00 95.69 240 ALA A O 1
ATOM 1824 N N . SER A 1 241 ? 12.100 -2.061 -9.196 1.00 95.12 241 SER A N 1
ATOM 1825 C CA . SER A 1 241 ? 13.046 -0.938 -9.268 1.00 95.12 241 SER A CA 1
ATOM 1826 C C . SER A 1 241 ? 14.475 -1.405 -9.555 1.00 95.12 241 SER A C 1
ATOM 1828 O O . SER A 1 241 ? 15.172 -0.774 -10.344 1.00 95.12 241 SER A O 1
ATOM 1830 N N . GLN A 1 242 ? 14.906 -2.527 -8.969 1.00 94.00 242 GLN A N 1
ATOM 1831 C CA . GLN A 1 242 ? 16.205 -3.144 -9.259 1.00 94.00 242 GLN A CA 1
ATOM 1832 C C . GLN A 1 242 ? 16.273 -3.654 -10.705 1.00 94.00 242 GLN A C 1
ATOM 1834 O O . GLN A 1 242 ? 17.235 -3.356 -11.408 1.00 94.00 242 GLN A O 1
ATOM 1839 N N . SER A 1 243 ? 15.229 -4.341 -11.183 1.00 95.50 243 SER A N 1
ATOM 1840 C CA . SER A 1 243 ? 15.144 -4.795 -12.578 1.00 95.50 243 SER A CA 1
ATOM 1841 C C . SER A 1 243 ? 15.108 -3.629 -13.571 1.00 95.50 243 SER A C 1
ATOM 1843 O O . SER A 1 243 ? 15.721 -3.719 -14.632 1.00 95.50 243 SER A O 1
ATOM 1845 N N . LEU A 1 244 ? 14.423 -2.531 -13.235 1.00 94.56 244 LEU A N 1
ATOM 1846 C CA . LEU A 1 244 ? 14.390 -1.321 -14.057 1.00 94.56 244 LEU A CA 1
ATOM 1847 C C . LEU A 1 244 ? 15.753 -0.618 -14.077 1.00 94.56 244 LEU A C 1
ATOM 1849 O O . LEU A 1 244 ? 16.194 -0.194 -15.140 1.00 94.56 244 LEU A O 1
ATOM 1853 N N . ALA A 1 245 ? 16.442 -0.517 -12.937 1.00 92.69 245 ALA A N 1
ATOM 1854 C CA . ALA A 1 245 ? 17.786 0.056 -12.863 1.00 92.69 245 ALA A CA 1
ATOM 1855 C C . ALA A 1 245 ? 18.808 -0.763 -13.672 1.00 92.69 245 ALA A C 1
ATOM 1857 O O . ALA A 1 245 ? 19.625 -0.183 -14.390 1.00 92.69 245 ALA A O 1
ATOM 1858 N N . GLN A 1 246 ? 18.718 -2.096 -13.610 1.00 92.56 246 GLN A N 1
ATOM 1859 C CA . GLN A 1 246 ? 19.529 -3.006 -14.419 1.00 92.56 246 GLN A CA 1
ATOM 1860 C C . GLN A 1 246 ? 19.259 -2.804 -15.918 1.00 92.56 246 GLN A C 1
ATOM 1862 O O . GLN A 1 246 ? 20.184 -2.478 -16.657 1.00 92.56 246 GLN A O 1
ATOM 1867 N N . GLY A 1 247 ? 17.994 -2.871 -16.351 1.00 93.75 247 GLY A N 1
ATOM 1868 C CA . GLY A 1 247 ? 17.625 -2.653 -17.756 1.00 93.75 247 GLY A CA 1
ATOM 1869 C C . GLY A 1 247 ? 17.969 -1.248 -18.270 1.00 93.75 247 GLY A C 1
ATOM 1870 O O . GLY A 1 247 ? 18.371 -1.091 -19.417 1.00 93.75 247 GLY A O 1
ATOM 1871 N N . THR A 1 248 ? 17.904 -0.224 -17.411 1.00 91.00 248 THR A N 1
ATOM 1872 C CA . THR A 1 248 ? 18.353 1.141 -17.747 1.00 91.00 248 THR A CA 1
ATOM 1873 C C . THR A 1 248 ? 19.873 1.201 -17.932 1.00 91.00 248 THR A C 1
ATOM 1875 O O . THR A 1 248 ? 20.352 1.917 -18.806 1.00 91.00 248 THR A O 1
ATOM 1878 N N . SER A 1 249 ? 20.641 0.441 -17.144 1.00 89.69 249 SER A N 1
ATOM 1879 C CA . SER A 1 249 ? 22.104 0.359 -17.283 1.00 89.69 249 SER A CA 1
ATOM 1880 C C . SER A 1 249 ? 22.514 -0.397 -18.553 1.00 89.69 249 SER A C 1
ATOM 1882 O O . SER A 1 249 ? 23.424 0.036 -19.254 1.00 89.69 249 SER A O 1
ATOM 1884 N N . GLU A 1 250 ? 21.805 -1.475 -18.895 1.00 90.38 250 GLU A N 1
ATOM 1885 C CA . GLU A 1 250 ? 21.986 -2.222 -20.150 1.00 90.38 250 GLU A CA 1
ATOM 1886 C C . GLU A 1 250 ? 21.624 -1.368 -21.378 1.00 90.38 250 GLU A C 1
ATOM 1888 O O . GLU A 1 250 ? 22.375 -1.321 -22.356 1.00 90.38 250 GLU A O 1
ATOM 1893 N N . GLN A 1 251 ? 20.517 -0.620 -21.310 1.00 89.31 251 GLN A N 1
ATOM 1894 C CA . GLN A 1 251 ? 20.124 0.323 -22.358 1.00 89.31 251 GLN A CA 1
ATOM 1895 C C . GLN A 1 251 ? 21.138 1.469 -22.507 1.00 89.31 251 GLN A C 1
ATOM 1897 O O . GLN A 1 251 ? 21.439 1.864 -23.631 1.00 89.31 251 GLN A O 1
ATOM 1902 N N . ALA A 1 252 ? 21.696 1.982 -21.405 1.00 87.44 252 ALA A N 1
ATOM 1903 C CA . ALA A 1 252 ? 22.744 3.000 -21.450 1.00 87.44 252 ALA A CA 1
ATOM 1904 C C . ALA A 1 252 ? 24.024 2.479 -22.126 1.00 87.44 252 ALA A C 1
ATOM 1906 O O . ALA A 1 252 ? 24.569 3.171 -22.981 1.00 87.44 252 ALA A O 1
ATOM 1907 N N . ALA A 1 253 ? 24.454 1.249 -21.819 1.00 87.38 253 ALA A N 1
ATOM 1908 C CA . ALA A 1 253 ? 25.596 0.618 -22.485 1.00 87.38 253 ALA A CA 1
ATOM 1909 C C . ALA A 1 253 ? 25.347 0.415 -23.993 1.00 87.38 253 ALA A C 1
ATOM 1911 O O . ALA A 1 253 ? 26.203 0.742 -24.810 1.00 87.38 253 ALA A O 1
ATOM 1912 N N . SER A 1 254 ? 24.143 -0.028 -24.371 1.00 89.44 254 SER A N 1
ATOM 1913 C CA . SER A 1 254 ? 23.757 -0.191 -25.784 1.00 89.44 254 SER A CA 1
ATOM 1914 C C . SER A 1 254 ? 23.725 1.147 -26.541 1.00 89.44 254 SER A C 1
ATOM 1916 O O . SER A 1 254 ? 24.066 1.210 -27.722 1.00 89.44 254 SER A O 1
ATOM 1918 N N . LEU A 1 255 ? 23.331 2.241 -25.875 1.00 88.44 255 LEU A N 1
ATOM 1919 C CA . LEU A 1 255 ? 23.379 3.595 -26.440 1.00 88.44 255 LEU A CA 1
ATOM 1920 C C . LEU A 1 255 ? 24.814 4.132 -26.553 1.00 88.44 255 LEU A C 1
ATOM 1922 O O . LEU A 1 255 ? 25.113 4.824 -27.525 1.00 88.44 255 LEU A O 1
ATOM 1926 N N . GLU A 1 256 ? 25.701 3.807 -25.610 1.00 84.75 256 GLU A N 1
ATOM 1927 C CA . GLU A 1 256 ? 27.130 4.150 -25.672 1.00 84.75 256 GLU A CA 1
ATOM 1928 C C . GLU A 1 256 ? 27.814 3.440 -26.858 1.00 84.75 256 GLU A C 1
ATOM 1930 O O . GLU A 1 256 ? 28.470 4.096 -27.667 1.00 84.75 256 GLU A O 1
ATOM 1935 N N . GLU A 1 257 ? 27.554 2.142 -27.050 1.00 87.31 257 GLU A N 1
ATOM 1936 C CA . GLU A 1 257 ? 28.027 1.355 -28.203 1.00 87.31 257 GLU A CA 1
ATOM 1937 C C . GLU A 1 257 ? 27.461 1.868 -29.542 1.00 87.31 257 GLU A C 1
ATOM 1939 O O . GLU A 1 257 ? 28.200 2.048 -30.516 1.00 87.31 257 GLU A O 1
ATOM 1944 N N . THR A 1 258 ? 26.161 2.187 -29.585 1.00 88.69 258 THR A N 1
ATOM 1945 C CA . THR A 1 258 ? 25.521 2.791 -30.769 1.00 88.69 258 THR A CA 1
ATOM 1946 C C . THR A 1 258 ? 26.138 4.153 -31.102 1.00 88.69 258 THR A C 1
ATOM 1948 O O . THR A 1 258 ? 26.361 4.457 -32.271 1.00 88.69 258 THR A O 1
ATOM 1951 N N . SER A 1 259 ? 26.450 4.967 -30.089 1.00 88.38 259 SER A N 1
ATOM 1952 C CA . SER A 1 259 ? 27.070 6.286 -30.278 1.00 88.38 259 SER A CA 1
ATOM 1953 C C . SER A 1 259 ? 28.493 6.164 -30.827 1.00 88.38 259 SER A C 1
ATOM 1955 O O . SER A 1 259 ? 28.823 6.846 -31.793 1.00 88.38 259 SER A O 1
ATOM 1957 N N . ALA A 1 260 ? 29.301 5.244 -30.289 1.00 88.25 260 ALA A N 1
ATOM 1958 C CA . ALA A 1 260 ? 30.642 4.962 -30.804 1.00 88.25 260 ALA A CA 1
ATOM 1959 C C . ALA A 1 260 ? 30.608 4.477 -32.268 1.00 88.25 260 ALA A C 1
ATOM 1961 O O . ALA A 1 260 ? 31.369 4.962 -33.104 1.00 88.25 260 ALA A O 1
ATOM 1962 N N . SER A 1 261 ? 29.660 3.594 -32.603 1.00 90.19 261 SER A N 1
ATOM 1963 C CA . SER A 1 261 ? 29.448 3.130 -33.982 1.00 90.19 261 SER A CA 1
ATOM 1964 C C . SER A 1 261 ? 29.033 4.272 -34.922 1.00 90.19 261 SER A C 1
ATOM 1966 O O . SER A 1 261 ? 29.479 4.335 -36.065 1.00 90.19 261 SER A O 1
ATOM 1968 N N . LEU A 1 262 ? 28.201 5.213 -34.456 1.00 90.62 262 LEU A N 1
ATOM 1969 C CA . LEU A 1 262 ? 27.805 6.393 -35.235 1.00 90.62 262 LEU A CA 1
ATOM 1970 C C . LEU A 1 262 ? 28.965 7.377 -35.451 1.00 90.62 262 LEU A C 1
ATOM 1972 O O . LEU A 1 262 ? 29.070 7.942 -36.542 1.00 90.62 262 LEU A O 1
ATOM 1976 N N . GLU A 1 263 ? 29.846 7.570 -34.465 1.00 85.62 263 GLU A N 1
ATOM 1977 C CA . GLU A 1 263 ? 31.077 8.360 -34.626 1.00 85.62 263 GLU A CA 1
ATOM 1978 C C . GLU A 1 263 ? 31.997 7.737 -35.693 1.00 85.62 263 GLU A C 1
ATOM 1980 O O . GLU A 1 263 ? 32.466 8.440 -36.595 1.00 85.62 263 GLU A O 1
ATOM 1985 N N . GLU A 1 264 ? 32.188 6.413 -35.662 1.00 89.62 264 GLU A N 1
ATOM 1986 C CA . GLU A 1 264 ? 32.989 5.685 -36.654 1.00 89.62 264 GLU A CA 1
ATOM 1987 C C . GLU A 1 264 ? 32.384 5.775 -38.067 1.00 89.62 264 GLU A C 1
ATOM 1989 O O . GLU A 1 264 ? 33.077 6.149 -39.018 1.00 89.62 264 GLU A O 1
ATOM 1994 N N . ILE A 1 265 ? 31.076 5.529 -38.215 1.00 91.75 265 ILE A N 1
ATOM 1995 C CA . ILE A 1 265 ? 30.370 5.647 -39.503 1.00 91.75 265 ILE A CA 1
ATOM 1996 C C . ILE A 1 265 ? 30.431 7.085 -40.040 1.00 91.75 265 ILE A C 1
ATOM 1998 O O . ILE A 1 265 ? 30.635 7.281 -41.240 1.00 91.75 265 ILE A O 1
ATOM 2002 N N . THR A 1 266 ? 30.317 8.103 -39.182 1.00 90.50 266 THR A N 1
ATOM 2003 C CA . THR A 1 266 ? 30.437 9.516 -39.590 1.00 90.50 266 THR A CA 1
ATOM 2004 C C . THR A 1 266 ? 31.845 9.828 -40.103 1.00 90.50 266 THR A C 1
ATOM 2006 O O . THR A 1 266 ? 31.995 10.458 -41.152 1.00 90.50 266 THR A O 1
ATOM 2009 N N . SER A 1 267 ? 32.881 9.322 -39.425 1.00 91.88 267 SER A N 1
ATOM 2010 C CA . SER A 1 267 ? 34.280 9.435 -39.857 1.00 91.88 267 SER A CA 1
ATOM 2011 C C . SER A 1 267 ? 34.522 8.760 -41.216 1.00 91.88 267 SER A C 1
ATOM 2013 O O . SER A 1 267 ? 35.080 9.378 -42.129 1.00 91.88 267 SER A O 1
ATOM 2015 N N . MET A 1 268 ? 34.028 7.529 -41.400 1.00 92.44 268 MET A N 1
ATOM 2016 C CA . MET A 1 268 ? 34.117 6.807 -42.677 1.00 92.44 268 MET A CA 1
ATOM 2017 C C . MET A 1 268 ? 33.370 7.526 -43.807 1.00 92.44 268 MET A C 1
ATOM 2019 O O . MET A 1 268 ? 33.899 7.651 -44.908 1.00 92.44 268 MET A O 1
ATOM 2023 N N . THR A 1 269 ? 32.174 8.054 -43.540 1.00 93.19 269 THR A N 1
ATOM 2024 C CA . THR A 1 269 ? 31.366 8.777 -44.539 1.00 93.19 269 THR A CA 1
ATOM 2025 C C . THR A 1 269 ? 32.049 10.077 -44.981 1.00 93.19 269 THR A C 1
ATOM 2027 O O . THR A 1 269 ? 32.096 10.379 -46.174 1.00 93.19 269 THR A O 1
ATOM 2030 N N . SER A 1 270 ? 32.663 10.807 -44.043 1.00 89.75 270 SER A N 1
ATOM 2031 C CA . SER A 1 270 ? 33.487 11.984 -44.350 1.00 89.75 270 SER A CA 1
ATOM 2032 C C . SER A 1 270 ? 34.687 11.619 -45.238 1.00 89.75 270 SER A C 1
ATOM 2034 O O . SER A 1 270 ? 34.910 12.239 -46.280 1.00 89.75 270 SER A O 1
ATOM 2036 N N . ARG A 1 271 ? 35.403 10.536 -44.898 1.00 93.00 271 ARG A N 1
ATOM 2037 C CA . ARG A 1 271 ? 36.527 10.024 -45.701 1.00 93.00 271 ARG A CA 1
ATOM 2038 C C . ARG A 1 271 ? 36.090 9.546 -47.090 1.00 93.00 271 ARG A C 1
ATOM 2040 O O . ARG A 1 271 ? 36.844 9.721 -48.046 1.00 93.00 271 ARG A O 1
ATOM 2047 N N . ASN A 1 272 ? 34.885 8.995 -47.237 1.00 93.00 272 ASN A N 1
ATOM 2048 C CA . ASN A 1 272 ? 34.320 8.637 -48.542 1.00 93.00 272 ASN A CA 1
ATOM 2049 C C . ASN A 1 272 ? 34.074 9.882 -49.409 1.00 93.00 272 ASN A C 1
ATOM 2051 O O . ASN A 1 272 ? 34.409 9.866 -50.592 1.00 93.00 272 ASN A O 1
ATOM 2055 N N . ALA A 1 273 ? 33.566 10.977 -48.832 1.00 90.81 273 ALA A N 1
ATOM 2056 C CA . ALA A 1 273 ? 33.382 12.240 -49.551 1.00 90.81 273 ALA A CA 1
ATOM 2057 C C . ALA A 1 273 ? 34.722 12.856 -50.013 1.00 90.81 273 ALA A C 1
ATOM 2059 O O . ALA A 1 273 ? 34.834 13.306 -51.154 1.00 90.81 273 ALA A O 1
ATOM 2060 N N . GLU A 1 274 ? 35.755 12.824 -49.165 1.00 91.06 274 GLU A N 1
ATOM 2061 C CA . GLU A 1 274 ? 37.120 13.262 -49.506 1.00 91.06 274 GLU A CA 1
ATOM 2062 C C . GLU A 1 274 ? 37.767 12.371 -50.586 1.00 91.06 274 GLU A C 1
ATOM 2064 O O . GLU A 1 274 ? 38.355 12.862 -51.556 1.00 91.06 274 GLU A O 1
ATOM 2069 N N . SER A 1 275 ? 37.599 11.051 -50.467 1.00 93.12 275 SER A N 1
ATOM 2070 C CA . SER A 1 275 ? 38.089 10.075 -51.449 1.00 93.12 275 SER A CA 1
ATOM 2071 C C . SER A 1 275 ? 37.403 10.257 -52.804 1.00 93.12 275 SER A C 1
ATOM 2073 O O . SER A 1 275 ? 38.070 10.221 -53.837 1.00 93.12 275 SER A O 1
ATOM 2075 N N . ALA A 1 276 ? 36.096 10.536 -52.814 1.00 94.56 276 ALA A N 1
ATOM 2076 C CA . ALA A 1 276 ? 35.351 10.875 -54.021 1.00 94.56 276 ALA A CA 1
ATOM 2077 C C . ALA A 1 276 ? 35.868 12.179 -54.656 1.00 94.56 276 ALA A C 1
ATOM 2079 O O . ALA A 1 276 ? 36.154 12.201 -55.849 1.00 94.56 276 ALA A O 1
ATOM 2080 N N . ALA A 1 277 ? 36.088 13.248 -53.883 1.00 90.44 277 ALA A N 1
ATOM 2081 C CA . ALA A 1 277 ? 36.665 14.493 -54.411 1.00 90.44 277 ALA A CA 1
ATOM 2082 C C . ALA A 1 277 ? 38.067 14.285 -55.029 1.00 90.44 277 ALA A C 1
ATOM 2084 O O . ALA A 1 277 ? 38.380 14.826 -56.097 1.00 90.44 277 ALA A O 1
ATOM 2085 N N . THR A 1 278 ? 38.889 13.440 -54.403 1.00 93.44 278 THR A N 1
ATOM 2086 C CA . THR A 1 278 ? 40.220 13.064 -54.906 1.00 93.44 278 THR A CA 1
ATOM 2087 C C . THR A 1 278 ? 40.117 12.260 -56.205 1.00 93.44 278 THR A C 1
ATOM 2089 O O . THR A 1 278 ? 40.754 12.602 -57.204 1.00 93.44 278 THR A O 1
ATOM 2092 N N . ALA A 1 279 ? 39.257 11.240 -56.238 1.00 94.62 279 ALA A N 1
ATOM 2093 C CA . ALA A 1 279 ? 39.017 10.423 -57.423 1.00 94.62 279 ALA A CA 1
ATOM 2094 C C . ALA A 1 279 ? 38.431 11.245 -58.587 1.00 94.62 279 ALA A C 1
ATOM 2096 O O . ALA A 1 279 ? 38.821 11.034 -59.734 1.00 94.62 279 ALA A O 1
ATOM 2097 N N . LYS A 1 280 ? 37.570 12.238 -58.308 1.00 92.69 280 LYS A N 1
ATOM 2098 C CA . LYS A 1 280 ? 37.036 13.175 -59.313 1.00 92.69 280 LYS A CA 1
ATOM 2099 C C . LYS A 1 280 ? 38.154 13.991 -59.960 1.00 92.69 280 LYS A C 1
ATOM 2101 O O . LYS A 1 280 ? 38.184 14.170 -61.178 1.00 92.69 280 LYS A O 1
ATOM 2106 N N . THR A 1 281 ? 39.097 14.465 -59.148 1.00 93.75 281 THR A N 1
ATOM 2107 C CA . THR A 1 281 ? 40.270 15.207 -59.628 1.00 93.75 281 THR A CA 1
ATOM 2108 C C . THR A 1 281 ? 41.131 14.322 -60.533 1.00 93.75 281 THR A C 1
ATOM 2110 O O . THR A 1 281 ? 41.477 14.733 -61.640 1.00 93.75 281 THR A O 1
ATOM 2113 N N . LEU A 1 282 ? 41.396 13.078 -60.118 1.00 93.94 282 LEU A N 1
ATOM 2114 C CA . LEU A 1 282 ? 42.157 12.111 -60.913 1.00 93.94 282 LEU A CA 1
ATOM 2115 C C . LEU A 1 282 ? 41.460 11.761 -62.238 1.00 93.94 282 LEU A C 1
ATOM 2117 O O . LEU A 1 282 ? 42.109 11.784 -63.279 1.00 93.94 282 LEU A O 1
ATOM 2121 N N . ALA A 1 283 ? 40.145 11.520 -62.228 1.00 94.00 283 ALA A N 1
ATOM 2122 C CA . ALA A 1 283 ? 39.363 11.247 -63.436 1.00 94.00 283 ALA A CA 1
ATOM 2123 C C . ALA A 1 283 ? 39.436 12.405 -64.447 1.00 94.00 283 ALA A C 1
ATOM 2125 O O . ALA A 1 283 ? 39.595 12.170 -65.645 1.00 94.00 283 ALA A O 1
ATOM 2126 N N . ASN A 1 284 ? 39.402 13.657 -63.974 1.00 93.56 284 ASN A N 1
ATOM 2127 C CA . ASN A 1 284 ? 39.567 14.826 -64.838 1.00 93.56 284 ASN A CA 1
ATOM 2128 C C . ASN A 1 284 ? 40.983 14.941 -65.421 1.00 93.56 284 ASN A C 1
ATOM 2130 O O . ASN A 1 284 ? 41.106 15.246 -66.604 1.00 93.56 284 ASN A O 1
ATOM 2134 N N . VAL A 1 285 ? 42.034 14.640 -64.648 1.00 95.56 285 VAL A N 1
ATOM 2135 C CA . VAL A 1 285 ? 43.419 14.587 -65.160 1.00 95.56 285 VAL A CA 1
ATOM 2136 C C . VAL A 1 285 ? 43.594 13.463 -66.188 1.00 95.56 285 VAL A C 1
ATOM 2138 O O . VAL A 1 285 ? 44.215 13.669 -67.231 1.00 95.56 285 VAL A O 1
ATOM 2141 N N . THR A 1 286 ? 43.021 12.281 -65.945 1.00 94.38 286 THR A N 1
ATOM 2142 C CA . THR A 1 286 ? 43.034 11.172 -66.911 1.00 94.38 286 THR A CA 1
ATOM 2143 C C . THR A 1 286 ? 42.300 11.550 -68.197 1.00 94.38 286 THR A C 1
ATOM 2145 O O . THR A 1 286 ? 42.816 11.283 -69.281 1.00 94.38 286 THR A O 1
ATOM 2148 N N . ARG A 1 287 ? 41.145 12.224 -68.094 1.00 94.88 287 ARG A N 1
ATOM 2149 C CA . ARG A 1 287 ? 40.393 12.724 -69.252 1.00 94.88 287 ARG A CA 1
ATOM 2150 C C . ARG A 1 287 ? 41.219 13.711 -70.079 1.00 94.88 287 ARG A C 1
ATOM 2152 O O . ARG A 1 287 ? 41.383 13.479 -71.271 1.00 94.88 287 ARG A O 1
ATOM 2159 N N . THR A 1 288 ? 41.783 14.756 -69.471 1.00 95.06 288 THR A N 1
ATOM 2160 C CA . THR A 1 288 ? 42.561 15.768 -70.213 1.00 95.06 288 THR A CA 1
ATOM 2161 C C . THR A 1 288 ? 43.855 15.202 -70.801 1.00 95.06 288 THR A C 1
ATOM 2163 O O . THR A 1 288 ? 44.240 15.575 -71.907 1.00 95.06 288 THR A O 1
ATOM 2166 N N . THR A 1 289 ? 44.498 14.247 -70.121 1.00 94.81 289 THR A N 1
ATOM 2167 C CA . THR A 1 289 ? 45.669 13.534 -70.663 1.00 94.81 289 THR A CA 1
ATOM 2168 C C . THR A 1 289 ? 45.290 12.675 -71.875 1.00 94.81 289 THR A C 1
ATOM 2170 O O . THR A 1 289 ? 46.005 12.680 -72.876 1.00 94.81 289 THR A O 1
ATOM 2173 N N . ALA A 1 290 ? 44.153 11.970 -71.831 1.00 94.62 290 ALA A N 1
ATOM 2174 C CA . ALA A 1 290 ? 43.667 11.172 -72.957 1.00 94.62 290 ALA A CA 1
ATOM 2175 C C . ALA A 1 290 ? 43.182 12.040 -74.137 1.00 94.62 290 ALA A C 1
ATOM 2177 O O . ALA A 1 290 ? 43.421 11.683 -75.289 1.00 94.62 290 ALA A O 1
ATOM 2178 N N . GLU A 1 291 ? 42.573 13.200 -73.866 1.00 93.00 291 GLU A N 1
ATOM 2179 C CA . GLU A 1 291 ? 42.235 14.217 -74.874 1.00 93.00 291 GLU A CA 1
ATOM 2180 C C . GLU A 1 291 ? 43.499 14.752 -75.571 1.00 93.00 291 GLU A C 1
ATOM 2182 O O . GLU A 1 291 ? 43.547 14.778 -76.802 1.00 93.00 291 GLU A O 1
ATOM 2187 N N . SER A 1 292 ? 44.550 15.088 -74.810 1.00 94.00 292 SER A N 1
ATOM 2188 C CA . SER A 1 292 ? 45.849 15.505 -75.364 1.00 94.00 292 SER A CA 1
ATOM 2189 C C . SER A 1 292 ? 46.480 14.404 -76.218 1.00 94.00 292 SER A C 1
ATOM 2191 O O . SER A 1 292 ? 46.833 14.649 -77.368 1.00 94.00 292 SER A O 1
ATOM 2193 N N . GLY A 1 293 ? 46.540 13.169 -75.708 1.00 94.19 293 GLY A N 1
ATOM 2194 C CA . GLY A 1 293 ? 47.058 12.033 -76.472 1.00 94.19 293 GLY A CA 1
ATOM 2195 C C . GLY A 1 293 ? 46.259 11.774 -77.754 1.00 94.19 293 GLY A C 1
ATOM 2196 O O . GLY A 1 293 ? 46.833 11.422 -78.781 1.00 94.19 293 GLY A O 1
ATOM 2197 N N . SER A 1 294 ? 44.939 11.994 -77.744 1.00 91.81 294 SER A N 1
ATOM 2198 C CA . SER A 1 294 ? 44.120 11.884 -78.955 1.00 91.81 294 SER A CA 1
ATOM 2199 C C . SER A 1 294 ? 44.455 12.967 -79.986 1.00 91.81 294 SER A C 1
ATOM 2201 O O . SER A 1 294 ? 44.350 12.696 -81.182 1.00 91.81 294 SER A O 1
ATOM 2203 N N . ALA A 1 295 ? 44.862 14.167 -79.560 1.00 90.94 295 ALA A N 1
ATOM 2204 C CA . ALA A 1 295 ? 45.349 15.213 -80.460 1.00 90.94 295 ALA A CA 1
ATOM 2205 C C . ALA A 1 295 ? 46.731 14.861 -81.043 1.00 90.94 295 ALA A C 1
ATOM 2207 O O . ALA A 1 295 ? 46.935 14.989 -82.252 1.00 90.94 295 ALA A O 1
ATOM 2208 N N . ASP A 1 296 ? 47.638 14.317 -80.226 1.00 93.25 296 ASP A N 1
ATOM 2209 C CA . ASP A 1 296 ? 48.950 13.836 -80.683 1.00 93.25 296 ASP A CA 1
ATOM 2210 C C . ASP A 1 296 ? 48.814 12.701 -81.717 1.00 93.25 296 ASP A C 1
ATOM 2212 O O . ASP A 1 296 ? 49.543 12.663 -82.711 1.00 93.25 296 ASP A O 1
ATOM 2216 N N . MET A 1 297 ? 47.823 11.813 -81.561 1.00 92.62 297 MET A N 1
ATOM 2217 C CA . MET A 1 297 ? 47.537 10.767 -82.551 1.00 92.62 297 MET A CA 1
ATOM 2218 C C . MET A 1 297 ? 47.009 11.311 -83.890 1.00 92.62 297 MET A C 1
ATOM 2220 O O . MET A 1 297 ? 47.300 10.728 -84.939 1.00 92.62 297 MET A O 1
ATOM 2224 N N . LEU A 1 298 ? 46.288 12.438 -83.901 1.00 88.56 298 LEU A N 1
ATOM 2225 C CA . LEU A 1 298 ? 45.898 13.116 -85.148 1.00 88.56 298 LEU A CA 1
ATOM 2226 C C . LEU A 1 298 ? 47.123 13.720 -85.856 1.00 88.56 298 LEU A C 1
ATOM 2228 O O . LEU A 1 298 ? 47.254 13.604 -87.079 1.00 88.56 298 LEU A O 1
ATOM 2232 N N . ALA A 1 299 ? 48.061 14.295 -85.096 1.00 90.56 299 ALA A N 1
ATOM 2233 C CA . ALA A 1 299 ? 49.337 14.767 -85.632 1.00 90.56 299 ALA A CA 1
ATOM 2234 C C . ALA A 1 299 ? 50.187 13.606 -86.190 1.00 90.56 299 ALA A C 1
ATOM 2236 O O . ALA A 1 299 ? 50.699 13.705 -87.306 1.00 90.56 299 ALA A O 1
ATOM 2237 N N . MET A 1 300 ? 50.259 12.472 -85.481 1.00 92.12 300 MET A N 1
ATOM 2238 C CA . MET A 1 300 ? 50.932 11.248 -85.941 1.00 92.12 300 MET A CA 1
ATOM 2239 C C . MET A 1 300 ? 50.332 10.716 -87.250 1.00 92.12 300 MET A C 1
ATOM 2241 O O . MET A 1 300 ? 51.061 10.408 -88.192 1.00 92.12 300 MET A O 1
ATOM 2245 N N . THR A 1 301 ? 49.002 10.659 -87.343 1.00 89.94 301 THR A N 1
ATOM 2246 C CA . THR A 1 301 ? 48.292 10.202 -88.550 1.00 89.94 301 THR A CA 1
ATOM 2247 C C . THR A 1 301 ? 48.585 11.119 -89.743 1.00 89.94 301 THR A C 1
ATOM 2249 O O . THR A 1 301 ? 48.864 10.643 -90.845 1.00 89.94 301 THR A O 1
ATOM 2252 N N . THR A 1 302 ? 48.633 12.434 -89.508 1.00 91.25 302 THR A N 1
ATOM 2253 C CA . THR A 1 302 ? 49.028 13.436 -90.513 1.00 91.25 302 THR A CA 1
ATOM 2254 C C . THR A 1 302 ? 50.481 13.242 -90.967 1.00 91.25 302 THR A C 1
ATOM 2256 O O . THR A 1 302 ? 50.762 13.259 -92.167 1.00 91.25 302 THR A O 1
ATOM 2259 N N . ALA A 1 303 ? 51.407 12.990 -90.036 1.00 91.94 303 ALA A N 1
ATOM 2260 C CA . ALA A 1 303 ? 52.811 12.724 -90.349 1.00 91.94 303 ALA A CA 1
ATOM 2261 C C . ALA A 1 303 ? 52.995 11.423 -91.154 1.00 91.94 303 ALA A C 1
ATOM 2263 O O . ALA A 1 303 ? 53.730 11.411 -92.141 1.00 91.94 303 ALA A O 1
ATOM 2264 N N . MET A 1 304 ? 52.283 10.348 -90.805 1.00 92.12 304 MET A N 1
ATOM 2265 C CA . MET A 1 304 ? 52.316 9.082 -91.549 1.00 92.12 304 MET A CA 1
ATOM 2266 C C . MET A 1 304 ? 51.729 9.221 -92.962 1.00 92.12 304 MET A C 1
ATOM 2268 O O . MET A 1 304 ? 52.287 8.675 -93.915 1.00 92.12 304 MET A O 1
ATOM 2272 N N . ALA A 1 305 ? 50.664 10.012 -93.135 1.00 88.25 305 ALA A N 1
ATOM 2273 C CA . ALA A 1 305 ? 50.128 10.345 -94.456 1.00 88.25 305 ALA A CA 1
ATOM 2274 C C . ALA A 1 305 ? 51.130 11.153 -95.308 1.00 88.25 305 ALA A C 1
ATOM 2276 O O . ALA A 1 305 ? 51.271 10.899 -96.510 1.00 88.25 305 ALA A O 1
ATOM 2277 N N . ALA A 1 306 ? 51.881 12.076 -94.695 1.00 91.56 306 ALA A N 1
ATOM 2278 C CA . ALA A 1 306 ? 52.958 12.807 -95.363 1.00 91.56 306 ALA A CA 1
ATOM 2279 C C . ALA A 1 306 ? 54.134 11.889 -95.754 1.00 91.56 306 ALA A C 1
ATOM 2281 O O . ALA A 1 306 ? 54.615 11.971 -96.884 1.00 91.56 306 ALA A O 1
ATOM 2282 N N . ILE A 1 307 ? 54.548 10.961 -94.878 1.00 91.62 307 ILE A N 1
ATOM 2283 C CA . ILE A 1 307 ? 55.570 9.938 -95.179 1.00 91.62 307 ILE A CA 1
ATOM 2284 C C . ILE A 1 307 ? 55.131 9.065 -96.356 1.00 91.62 307 ILE A C 1
ATOM 2286 O O . ILE A 1 307 ? 55.915 8.859 -97.286 1.00 91.62 307 ILE A O 1
ATOM 2290 N N . LYS A 1 308 ? 53.877 8.593 -96.361 1.00 88.94 308 LYS A N 1
ATOM 2291 C CA . LYS A 1 308 ? 53.326 7.812 -97.475 1.00 88.94 308 LYS A CA 1
ATOM 2292 C C . LYS A 1 308 ? 53.370 8.609 -98.783 1.00 88.94 308 LYS A C 1
ATOM 2294 O O . LYS A 1 308 ? 53.905 8.116 -99.767 1.00 88.94 308 LYS A O 1
ATOM 2299 N N . THR A 1 309 ? 52.887 9.852 -98.771 1.00 91.81 309 THR A N 1
ATOM 2300 C CA . THR A 1 309 ? 52.867 10.734 -99.954 1.00 91.81 309 THR A CA 1
ATOM 2301 C C . THR A 1 309 ? 54.277 11.010 -100.491 1.00 91.81 309 THR A C 1
ATOM 2303 O O . THR A 1 309 ? 54.499 10.985 -101.700 1.00 91.81 309 THR A O 1
ATOM 2306 N N . SER A 1 310 ? 55.249 11.225 -99.598 1.00 93.56 310 SER A N 1
ATOM 2307 C CA . SER A 1 310 ? 56.665 11.383 -99.956 1.00 93.56 310 SER A CA 1
ATOM 2308 C C . SER A 1 310 ? 57.241 10.102 -100.574 1.00 93.56 310 SER A C 1
ATOM 2310 O O . SER A 1 310 ? 57.907 10.149 -101.606 1.00 93.56 310 SER A O 1
ATOM 2312 N N . SER A 1 311 ? 56.914 8.940 -100.005 1.00 93.31 311 SER A N 1
ATOM 2313 C CA . SER A 1 311 ? 57.365 7.634 -100.503 1.00 93.31 311 SER A CA 1
ATOM 2314 C C . SER A 1 311 ? 56.762 7.299 -101.874 1.00 93.31 311 SER A C 1
ATOM 2316 O O . SER A 1 311 ? 57.490 6.868 -102.766 1.00 93.31 311 SER A O 1
ATOM 2318 N N . ASP A 1 312 ? 55.472 7.585 -102.087 1.00 89.94 312 ASP A N 1
ATOM 2319 C CA . ASP A 1 312 ? 54.801 7.462 -103.391 1.00 89.94 312 ASP A CA 1
ATOM 2320 C C . ASP A 1 312 ? 55.477 8.363 -104.455 1.00 89.94 312 ASP A C 1
ATOM 2322 O O . ASP A 1 312 ? 55.651 7.965 -105.612 1.00 89.94 312 ASP A O 1
ATOM 2326 N N . ALA A 1 313 ? 55.919 9.570 -104.072 1.00 91.62 313 ALA A N 1
ATOM 2327 C CA . ALA A 1 313 ? 56.670 10.467 -104.953 1.00 91.62 313 ALA A CA 1
ATOM 2328 C C . ALA A 1 313 ? 58.086 9.943 -105.265 1.00 91.62 313 ALA A C 1
ATOM 2330 O O . ALA A 1 313 ? 58.509 9.991 -106.423 1.00 91.62 313 ALA A O 1
ATOM 2331 N N . ILE A 1 314 ? 58.799 9.393 -104.275 1.00 92.88 314 ILE A N 1
ATOM 2332 C CA . ILE A 1 314 ? 60.114 8.765 -104.481 1.00 92.88 314 ILE A CA 1
ATOM 2333 C C . ILE A 1 314 ? 59.986 7.547 -105.404 1.00 92.88 314 ILE A C 1
ATOM 2335 O O . ILE A 1 314 ? 60.764 7.439 -106.349 1.00 92.88 314 ILE A O 1
ATOM 2339 N N . ALA A 1 315 ? 58.978 6.687 -105.226 1.00 92.38 315 ALA A N 1
ATOM 2340 C CA . ALA A 1 315 ? 58.736 5.537 -106.106 1.00 92.38 315 ALA A CA 1
ATOM 2341 C C . ALA A 1 315 ? 58.615 5.953 -107.587 1.00 92.38 315 ALA A C 1
ATOM 2343 O O . ALA A 1 315 ? 59.200 5.324 -108.472 1.00 92.38 315 ALA A O 1
ATOM 2344 N N . LYS A 1 316 ? 57.931 7.072 -107.865 1.00 92.38 316 LYS A N 1
ATOM 2345 C CA . LYS A 1 316 ? 57.835 7.649 -109.216 1.00 92.38 316 LYS A CA 1
ATOM 2346 C C . LYS A 1 316 ? 59.189 8.140 -109.756 1.00 92.38 316 LYS A C 1
ATOM 2348 O O . LYS A 1 316 ? 59.468 7.967 -110.946 1.00 92.38 316 LYS A O 1
ATOM 2353 N N . ILE A 1 317 ? 60.036 8.724 -108.906 1.00 92.19 317 ILE A N 1
ATOM 2354 C CA . ILE A 1 317 ? 61.395 9.151 -109.280 1.00 92.19 317 ILE A CA 1
ATOM 2355 C C . ILE A 1 317 ? 62.263 7.927 -109.602 1.00 92.19 317 ILE A C 1
ATOM 2357 O O . ILE A 1 317 ? 62.885 7.894 -110.661 1.00 92.19 317 ILE A O 1
ATOM 2361 N N . ILE A 1 318 ? 62.251 6.893 -108.754 1.00 93.31 318 ILE A N 1
ATOM 2362 C CA . ILE A 1 318 ? 63.020 5.659 -108.979 1.00 93.31 318 ILE A CA 1
ATOM 2363 C C . ILE A 1 318 ? 62.575 4.948 -110.263 1.00 93.31 318 ILE A C 1
ATOM 2365 O O . ILE A 1 318 ? 63.426 4.497 -111.027 1.00 93.31 318 ILE A O 1
ATOM 2369 N N . LYS A 1 319 ? 61.271 4.929 -110.573 1.00 92.88 319 LYS A N 1
ATOM 2370 C CA . LYS A 1 319 ? 60.779 4.410 -111.858 1.00 92.88 319 LYS A CA 1
ATOM 2371 C C . LYS A 1 319 ? 61.379 5.164 -113.052 1.00 92.88 319 LYS A C 1
ATOM 2373 O O . LYS A 1 319 ? 61.854 4.536 -113.990 1.00 92.88 319 LYS A O 1
ATOM 2378 N N . THR A 1 320 ? 61.421 6.496 -112.987 1.00 94.06 320 THR A N 1
ATOM 2379 C CA . THR A 1 320 ? 62.086 7.321 -114.016 1.00 94.06 320 THR A CA 1
ATOM 2380 C C . THR A 1 320 ? 63.579 6.980 -114.138 1.00 94.06 320 THR A C 1
ATOM 2382 O O . THR A 1 320 ? 64.120 6.972 -115.238 1.00 94.06 320 THR A O 1
ATOM 2385 N N . ILE A 1 321 ? 64.253 6.661 -113.027 1.00 93.12 321 ILE A N 1
ATOM 2386 C CA . ILE A 1 321 ? 65.668 6.259 -113.026 1.00 93.12 321 ILE A CA 1
ATOM 2387 C C . ILE A 1 321 ? 65.870 4.874 -113.666 1.00 93.12 321 ILE A C 1
ATOM 2389 O O . ILE A 1 321 ? 66.808 4.726 -114.446 1.00 93.12 321 ILE A O 1
ATOM 2393 N N . ASP A 1 322 ? 65.002 3.887 -113.411 1.00 92.94 322 ASP A N 1
ATOM 2394 C CA . ASP A 1 322 ? 65.051 2.575 -114.093 1.00 92.94 322 ASP A CA 1
ATOM 2395 C C . ASP A 1 322 ? 64.769 2.723 -115.603 1.00 92.94 322 ASP A C 1
ATOM 2397 O O . ASP A 1 322 ? 65.461 2.123 -116.424 1.00 92.94 322 ASP A O 1
ATOM 2401 N N . GLU A 1 323 ? 63.840 3.606 -115.992 1.00 92.69 323 GLU A N 1
ATOM 2402 C CA . GLU A 1 323 ? 63.581 3.958 -117.398 1.00 92.69 323 GLU A CA 1
ATOM 2403 C C . GLU A 1 323 ? 64.812 4.612 -118.069 1.00 92.69 323 GLU A C 1
ATOM 2405 O O . GLU A 1 323 ? 65.185 4.220 -119.179 1.00 92.69 323 GLU A O 1
ATOM 2410 N N . ILE A 1 324 ? 65.502 5.543 -117.393 1.00 92.50 324 ILE A N 1
ATOM 2411 C CA . ILE A 1 324 ? 66.761 6.151 -117.874 1.00 92.50 324 ILE A CA 1
ATOM 2412 C C . ILE A 1 324 ? 67.886 5.109 -117.958 1.00 92.50 324 ILE A C 1
ATOM 2414 O O . ILE A 1 324 ? 68.625 5.075 -118.946 1.00 92.50 324 ILE A O 1
ATOM 2418 N N . ALA A 1 325 ? 68.024 4.236 -116.957 1.00 93.12 325 ALA A N 1
ATOM 2419 C CA . ALA A 1 325 ? 69.023 3.170 -116.947 1.00 93.12 325 ALA A CA 1
ATOM 2420 C C . ALA A 1 325 ? 68.782 2.173 -118.093 1.00 93.12 325 ALA A C 1
ATOM 2422 O O . ALA A 1 325 ? 69.719 1.806 -118.804 1.00 93.12 325 ALA A O 1
ATOM 2423 N N . PHE A 1 326 ? 67.525 1.806 -118.351 1.00 91.94 326 PHE A N 1
ATOM 2424 C CA . PHE A 1 326 ? 67.146 0.970 -119.487 1.00 91.94 326 PHE A CA 1
ATOM 2425 C C . PHE A 1 326 ? 67.481 1.637 -120.830 1.00 91.94 326 PHE A C 1
ATOM 2427 O O . PHE A 1 326 ? 68.134 1.016 -121.669 1.00 91.94 326 PHE A O 1
ATOM 2434 N N . GLN A 1 327 ? 67.118 2.911 -121.021 1.00 94.31 327 GLN A N 1
ATOM 2435 C CA . GLN A 1 327 ? 67.477 3.672 -122.228 1.00 94.31 327 GLN A CA 1
ATOM 2436 C C . GLN A 1 327 ? 69.000 3.755 -122.421 1.00 94.31 327 GLN A C 1
ATOM 2438 O O . GLN A 1 327 ? 69.493 3.537 -123.528 1.00 94.31 327 GLN A O 1
ATOM 2443 N N . THR A 1 328 ? 69.753 3.987 -121.342 1.00 93.94 328 THR A N 1
ATOM 2444 C CA . THR A 1 328 ? 71.226 4.035 -121.356 1.00 93.94 328 THR A CA 1
ATOM 2445 C C . THR A 1 328 ? 71.830 2.681 -121.737 1.00 93.94 328 THR A C 1
ATOM 2447 O O . THR A 1 328 ? 72.750 2.628 -122.547 1.00 93.94 328 THR A O 1
ATOM 2450 N N . ASN A 1 329 ? 71.275 1.573 -121.240 1.00 91.44 329 ASN A N 1
ATOM 2451 C CA . ASN A 1 329 ? 71.694 0.216 -121.603 1.00 91.44 329 ASN A CA 1
ATOM 2452 C C . ASN A 1 329 ? 71.428 -0.112 -123.091 1.00 91.44 329 ASN A C 1
ATOM 2454 O O . ASN A 1 329 ? 72.240 -0.790 -123.722 1.00 91.44 329 ASN A O 1
ATOM 2458 N N . ILE A 1 330 ? 70.333 0.392 -123.677 1.00 91.88 330 ILE A N 1
ATOM 2459 C CA . ILE A 1 330 ? 70.061 0.268 -125.123 1.00 91.88 330 ILE A CA 1
ATOM 2460 C C . ILE A 1 330 ? 71.016 1.146 -125.950 1.00 91.88 330 ILE A C 1
ATOM 2462 O O . ILE A 1 330 ? 71.556 0.682 -126.953 1.00 91.88 330 ILE A O 1
ATOM 2466 N N . LEU A 1 331 ? 71.287 2.383 -125.519 1.00 90.38 331 LEU A N 1
ATOM 2467 C CA . LEU A 1 331 ? 72.279 3.262 -126.153 1.00 90.38 331 LEU A CA 1
ATOM 2468 C C . LEU A 1 331 ? 73.686 2.643 -126.129 1.00 90.38 331 LEU A C 1
ATOM 2470 O O . LEU A 1 331 ? 74.371 2.642 -127.150 1.00 90.38 331 LEU A O 1
ATOM 2474 N N . ALA A 1 332 ? 74.086 2.060 -124.998 1.00 90.88 332 ALA A N 1
ATOM 2475 C CA . ALA A 1 332 ? 75.362 1.372 -124.837 1.00 90.88 332 ALA A CA 1
ATOM 2476 C C . ALA A 1 332 ? 75.461 0.106 -125.705 1.00 90.88 332 ALA A C 1
ATOM 2478 O O . ALA A 1 332 ? 76.491 -0.123 -126.331 1.00 90.88 332 ALA A O 1
ATOM 2479 N N . LEU A 1 333 ? 74.379 -0.678 -125.822 1.00 88.31 333 LEU A N 1
ATOM 2480 C CA . LEU A 1 333 ? 74.309 -1.805 -126.761 1.00 88.31 333 LEU A CA 1
ATOM 2481 C C . LEU A 1 333 ? 74.505 -1.344 -128.213 1.00 88.31 333 LEU A C 1
ATOM 2483 O O . LEU A 1 333 ? 75.301 -1.936 -128.936 1.00 88.31 333 LEU A O 1
ATOM 2487 N N . ASN A 1 334 ? 73.818 -0.277 -128.629 1.00 87.81 334 ASN A N 1
ATOM 2488 C CA . ASN A 1 334 ? 73.960 0.278 -129.976 1.00 87.81 334 ASN A CA 1
ATOM 2489 C C . ASN A 1 334 ? 75.396 0.771 -130.232 1.00 87.81 334 ASN A C 1
ATOM 2491 O O . ASN A 1 334 ? 75.955 0.509 -131.296 1.00 87.81 334 ASN A O 1
ATOM 2495 N N . ALA A 1 335 ? 76.018 1.425 -129.244 1.00 86.00 335 ALA A N 1
ATOM 2496 C CA . ALA A 1 335 ? 77.409 1.866 -129.320 1.00 86.00 335 ALA A CA 1
ATOM 2497 C C . ALA A 1 335 ? 78.400 0.689 -129.399 1.00 86.00 335 ALA A C 1
ATOM 2499 O O . ALA A 1 335 ? 79.333 0.741 -130.196 1.00 86.00 335 ALA A O 1
ATOM 2500 N N . ALA A 1 336 ? 78.183 -0.389 -128.637 1.00 85.25 336 ALA A N 1
ATOM 2501 C CA . ALA A 1 336 ? 79.016 -1.592 -128.686 1.00 85.25 336 ALA A CA 1
ATOM 2502 C C . ALA A 1 336 ? 78.917 -2.310 -130.045 1.00 85.25 336 ALA A C 1
ATOM 2504 O O . ALA A 1 336 ? 79.929 -2.761 -130.581 1.00 85.25 336 ALA A O 1
ATOM 2505 N N . VAL A 1 337 ? 77.716 -2.365 -130.638 1.00 85.62 337 VAL A N 1
ATOM 2506 C CA . VAL A 1 337 ? 77.497 -2.917 -131.987 1.00 85.62 337 VAL A CA 1
ATOM 2507 C C . VAL A 1 337 ? 78.218 -2.086 -133.051 1.00 85.62 337 VAL A C 1
ATOM 2509 O O . VAL A 1 337 ? 78.918 -2.654 -133.888 1.00 85.62 337 VAL A O 1
ATOM 2512 N N . GLU A 1 338 ? 78.108 -0.756 -133.014 1.00 85.25 338 GLU A N 1
ATOM 2513 C CA . GLU A 1 338 ? 78.777 0.104 -134.001 1.00 85.25 338 GLU A CA 1
ATOM 2514 C C . GLU A 1 338 ? 80.308 0.129 -133.798 1.00 85.25 338 GLU A C 1
ATOM 2516 O O . GLU A 1 338 ? 81.061 0.155 -134.770 1.00 85.25 338 GLU A O 1
ATOM 2521 N N . ALA A 1 339 ? 80.794 0.002 -132.557 1.00 82.62 339 ALA A N 1
ATOM 2522 C CA . ALA A 1 339 ? 82.218 -0.170 -132.267 1.00 82.62 339 ALA A CA 1
ATOM 2523 C C . ALA A 1 339 ? 82.769 -1.505 -132.804 1.00 82.62 339 ALA A C 1
ATOM 2525 O O . ALA A 1 339 ? 83.831 -1.520 -133.425 1.00 82.62 339 ALA A O 1
ATOM 2526 N N . ALA A 1 340 ? 82.031 -2.612 -132.655 1.00 80.00 340 ALA A N 1
ATOM 2527 C CA . ALA A 1 340 ? 82.392 -3.898 -133.263 1.00 80.00 340 ALA A CA 1
ATOM 2528 C C . ALA A 1 340 ? 82.398 -3.833 -134.804 1.00 80.00 340 ALA A C 1
ATOM 2530 O O . ALA A 1 340 ? 83.221 -4.475 -135.458 1.00 80.00 340 ALA A O 1
ATOM 2531 N N . ARG A 1 341 ? 81.516 -3.015 -135.390 1.00 83.38 341 ARG A N 1
ATOM 2532 C CA . ARG A 1 341 ? 81.431 -2.764 -136.837 1.00 83.38 341 ARG A CA 1
ATOM 2533 C C . ARG A 1 341 ? 82.621 -1.967 -137.390 1.00 83.38 341 ARG A C 1
ATOM 2535 O O . ARG A 1 341 ? 82.938 -2.107 -138.568 1.00 83.38 341 ARG A O 1
ATOM 2542 N N . ALA A 1 342 ? 83.284 -1.168 -136.552 1.00 79.75 342 ALA A N 1
ATOM 2543 C CA . ALA A 1 342 ? 84.456 -0.362 -136.906 1.00 79.75 342 ALA A CA 1
ATOM 2544 C C . ALA A 1 342 ? 85.806 -1.115 -136.816 1.00 79.75 342 ALA A C 1
ATOM 2546 O O . ALA A 1 342 ? 86.846 -0.548 -137.160 1.00 79.75 342 ALA A O 1
ATOM 2547 N N . GLY A 1 343 ? 85.816 -2.381 -136.377 1.00 76.50 343 GLY A N 1
ATOM 2548 C CA . GLY A 1 343 ? 87.026 -3.211 -136.298 1.00 76.50 343 GLY A CA 1
ATOM 2549 C C . GLY A 1 343 ? 88.085 -2.661 -135.332 1.00 76.50 343 GLY A C 1
ATOM 2550 O O . GLY A 1 343 ? 87.750 -2.124 -134.279 1.00 76.50 343 GLY A O 1
ATOM 2551 N N . GLU A 1 344 ? 89.369 -2.766 -135.699 1.00 72.06 344 GLU A N 1
ATOM 2552 C CA . GLU A 1 344 ? 90.518 -2.269 -134.910 1.00 72.06 344 GLU A CA 1
ATOM 2553 C C . GLU A 1 344 ? 90.347 -0.806 -134.448 1.00 72.06 344 GLU A C 1
ATOM 2555 O O . GLU A 1 344 ? 90.654 -0.471 -133.305 1.00 72.06 344 GLU A O 1
ATOM 2560 N N . ALA A 1 345 ? 89.785 0.065 -135.296 1.00 71.44 345 ALA A N 1
ATOM 2561 C CA . ALA A 1 345 ? 89.564 1.477 -134.966 1.00 71.44 345 ALA A CA 1
ATOM 2562 C C . ALA A 1 345 ? 88.479 1.696 -133.889 1.00 71.44 345 ALA A C 1
ATOM 2564 O O . ALA A 1 345 ? 88.455 2.740 -133.235 1.00 71.44 345 ALA A O 1
ATOM 2565 N N . GLY A 1 346 ? 87.584 0.722 -133.691 1.00 78.00 346 GLY A N 1
ATOM 2566 C CA . GLY A 1 346 ? 86.509 0.762 -132.700 1.00 78.00 346 GLY A CA 1
ATOM 2567 C C . GLY A 1 346 ? 86.888 0.218 -131.321 1.00 78.00 346 GLY A C 1
ATOM 2568 O O . GLY A 1 346 ? 86.121 0.406 -130.378 1.00 78.00 346 GLY A O 1
ATOM 2569 N N . ALA A 1 347 ? 88.054 -0.422 -131.162 1.00 74.06 347 ALA A N 1
ATOM 2570 C CA . ALA A 1 347 ? 88.400 -1.187 -129.958 1.00 74.06 347 ALA A CA 1
ATOM 2571 C C . ALA A 1 347 ? 88.306 -0.372 -128.650 1.00 74.06 347 ALA A C 1
ATOM 2573 O O . ALA A 1 347 ? 87.740 -0.844 -127.664 1.00 74.06 347 ALA A O 1
ATOM 2574 N N . GLY A 1 348 ? 88.780 0.880 -128.646 1.00 79.81 348 GLY A N 1
ATOM 2575 C CA . GLY A 1 348 ? 88.663 1.770 -127.482 1.00 79.81 348 GLY A CA 1
ATOM 2576 C C . GLY A 1 348 ? 87.217 2.172 -127.159 1.00 79.81 348 GLY A C 1
ATOM 2577 O O . GLY A 1 348 ? 86.840 2.240 -125.991 1.00 79.81 348 GLY A O 1
ATOM 2578 N N . PHE A 1 349 ? 86.380 2.378 -128.181 1.00 82.50 349 PHE A N 1
ATOM 2579 C CA . PHE A 1 349 ? 84.958 2.688 -128.002 1.00 82.50 349 PHE A CA 1
ATOM 2580 C C . PHE A 1 349 ? 84.150 1.473 -127.537 1.00 82.50 349 PHE A C 1
ATOM 2582 O O . PHE A 1 349 ? 83.217 1.644 -126.757 1.00 82.50 349 PHE A O 1
ATOM 2589 N N . ALA A 1 350 ? 84.522 0.256 -127.948 1.00 81.62 350 ALA A N 1
ATOM 2590 C CA . ALA A 1 350 ? 83.879 -0.975 -127.491 1.00 81.62 350 ALA A CA 1
ATOM 2591 C C . ALA A 1 350 ? 84.037 -1.169 -125.972 1.00 81.62 350 ALA A C 1
ATOM 2593 O O . ALA A 1 350 ? 83.063 -1.486 -125.294 1.00 81.62 350 ALA A O 1
ATOM 2594 N N . VAL A 1 351 ? 85.230 -0.896 -125.424 1.00 84.44 351 VAL A N 1
ATOM 2595 C CA . VAL A 1 351 ? 85.481 -0.949 -123.970 1.00 84.44 351 VAL A CA 1
ATOM 2596 C C . VAL A 1 351 ? 84.638 0.089 -123.221 1.00 84.44 351 VAL A C 1
ATOM 2598 O O . VAL A 1 351 ? 84.008 -0.243 -122.221 1.00 84.44 351 VAL A O 1
ATOM 2601 N N . VAL A 1 352 ? 84.563 1.329 -123.720 1.00 87.75 352 VAL A N 1
ATOM 2602 C CA . VAL A 1 352 ? 83.719 2.374 -123.108 1.00 87.75 352 VAL A CA 1
ATOM 2603 C C . VAL A 1 352 ? 82.233 2.009 -123.184 1.00 87.75 352 VAL A C 1
ATOM 2605 O O . VAL A 1 352 ? 81.506 2.215 -122.215 1.00 87.75 352 VAL A O 1
ATOM 2608 N N . ALA A 1 353 ? 81.769 1.443 -124.300 1.00 87.94 353 ALA A N 1
ATOM 2609 C CA . ALA A 1 353 ? 80.382 1.018 -124.456 1.00 87.94 353 ALA A CA 1
ATOM 2610 C C . ALA A 1 353 ? 80.011 -0.121 -123.489 1.00 87.94 353 ALA A C 1
ATOM 2612 O O . ALA A 1 353 ? 78.935 -0.073 -122.892 1.00 87.94 353 ALA A O 1
ATOM 2613 N N . GLU A 1 354 ? 80.898 -1.098 -123.275 1.00 87.69 354 GLU A N 1
ATOM 2614 C CA . GLU A 1 354 ? 80.665 -2.177 -122.307 1.00 87.69 354 GLU A CA 1
ATOM 2615 C C . GLU A 1 354 ? 80.695 -1.666 -120.854 1.00 87.69 354 GLU A C 1
ATOM 2617 O O . GLU A 1 354 ? 79.840 -2.048 -120.058 1.00 87.69 354 GLU A O 1
ATOM 2622 N N . GLU A 1 355 ? 81.579 -0.723 -120.509 1.00 92.50 355 GLU A N 1
ATOM 2623 C CA . GLU A 1 355 ? 81.598 -0.110 -119.170 1.00 92.50 355 GLU A CA 1
ATOM 2624 C C . GLU A 1 355 ? 80.328 0.727 -118.904 1.00 92.50 355 GLU A C 1
ATOM 2626 O O . GLU A 1 355 ? 79.723 0.633 -117.834 1.00 92.50 355 GLU A O 1
ATOM 2631 N N . VAL A 1 356 ? 79.845 1.491 -119.895 1.00 92.88 356 VAL A N 1
ATOM 2632 C CA . VAL A 1 356 ? 78.569 2.231 -119.795 1.00 92.88 356 VAL A CA 1
ATOM 2633 C C . VAL A 1 356 ? 77.376 1.272 -119.702 1.00 92.88 356 VAL A C 1
ATOM 2635 O O . VAL A 1 356 ? 76.439 1.533 -118.945 1.00 92.88 356 VAL A O 1
ATOM 2638 N N . ARG A 1 357 ? 77.409 0.138 -120.413 1.00 90.19 357 ARG A N 1
ATOM 2639 C CA . ARG A 1 357 ? 76.402 -0.931 -120.312 1.00 90.19 357 ARG A CA 1
ATOM 2640 C C . ARG A 1 357 ? 76.390 -1.548 -118.911 1.00 90.19 357 ARG A C 1
ATOM 2642 O O . ARG A 1 357 ? 75.322 -1.650 -118.307 1.00 90.19 357 ARG A O 1
ATOM 2649 N N . ALA A 1 358 ? 77.555 -1.900 -118.371 1.00 89.50 358 ALA A N 1
ATOM 2650 C CA . ALA A 1 358 ? 77.701 -2.445 -117.024 1.00 89.50 358 ALA A CA 1
ATOM 2651 C C . ALA A 1 358 ? 77.234 -1.446 -115.950 1.00 89.50 358 ALA A C 1
ATOM 2653 O O . ALA A 1 358 ? 76.518 -1.824 -115.018 1.00 89.50 358 ALA A O 1
ATOM 2654 N N . LEU A 1 359 ? 77.556 -0.156 -116.104 1.00 93.00 359 LEU A N 1
ATOM 2655 C CA . LEU A 1 359 ? 77.052 0.909 -115.235 1.00 93.00 359 LEU A CA 1
ATOM 2656 C C . LEU A 1 359 ? 75.523 1.025 -115.313 1.00 93.00 359 LEU A C 1
ATOM 2658 O O . LEU A 1 359 ? 74.867 1.058 -114.275 1.00 93.00 359 LEU A O 1
ATOM 2662 N N . ALA A 1 360 ? 74.942 1.020 -116.514 1.00 92.19 360 ALA A N 1
ATOM 2663 C CA . ALA A 1 360 ? 73.495 1.088 -116.706 1.00 92.19 360 ALA A CA 1
ATOM 2664 C C . ALA A 1 360 ? 72.763 -0.119 -116.086 1.00 92.19 360 ALA A C 1
ATOM 2666 O O . ALA A 1 360 ? 71.740 0.054 -115.422 1.00 92.19 360 ALA A O 1
ATOM 2667 N N . GLN A 1 361 ? 73.314 -1.331 -116.216 1.00 91.06 361 GLN A N 1
ATOM 2668 C CA . GLN A 1 361 ? 72.789 -2.526 -115.544 1.00 91.06 361 GLN A CA 1
ATOM 2669 C C . GLN A 1 361 ? 72.876 -2.419 -114.013 1.00 91.06 361 GLN A C 1
ATOM 2671 O O . GLN A 1 361 ? 71.911 -2.754 -113.324 1.00 91.06 361 GLN A O 1
ATOM 2676 N N . ARG A 1 362 ? 73.984 -1.897 -113.469 1.00 91.69 362 ARG A N 1
ATOM 2677 C CA . ARG A 1 362 ? 74.129 -1.630 -112.025 1.00 91.69 362 ARG A CA 1
ATOM 2678 C C . ARG A 1 362 ? 73.147 -0.564 -111.532 1.00 91.69 362 ARG A C 1
ATOM 2680 O O . ARG A 1 362 ? 72.584 -0.729 -110.455 1.00 91.69 362 ARG A O 1
ATOM 2687 N N . CYS A 1 363 ? 72.896 0.487 -112.314 1.00 93.69 363 CYS A N 1
ATOM 2688 C CA . CYS A 1 363 ? 71.888 1.503 -112.004 1.00 93.69 363 CYS A CA 1
ATOM 2689 C C . CYS A 1 363 ? 70.467 0.923 -111.992 1.00 93.69 363 CYS A C 1
ATOM 2691 O O . CYS A 1 363 ? 69.727 1.198 -111.053 1.00 93.69 363 CYS A O 1
ATOM 2693 N N . ALA A 1 364 ? 70.099 0.089 -112.970 1.00 90.44 364 ALA A N 1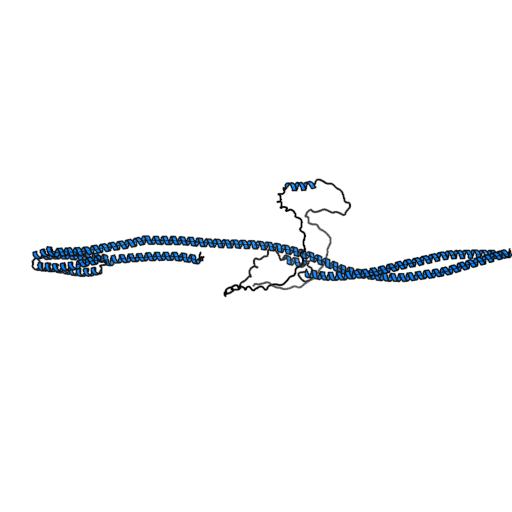
ATOM 2694 C CA . ALA A 1 364 ? 68.799 -0.588 -112.996 1.00 90.44 364 ALA A CA 1
ATOM 2695 C C . ALA A 1 364 ? 68.622 -1.549 -111.802 1.00 90.44 364 ALA A C 1
ATOM 2697 O O . ALA A 1 364 ? 67.571 -1.574 -111.162 1.00 90.44 364 ALA A O 1
ATOM 2698 N N . GLN A 1 365 ? 69.667 -2.301 -111.439 1.00 92.19 365 GLN A N 1
ATOM 2699 C CA . GLN A 1 365 ? 69.642 -3.172 -110.260 1.00 92.19 365 GLN A CA 1
ATOM 2700 C C . GLN A 1 365 ? 69.459 -2.369 -108.960 1.00 92.19 365 GLN A C 1
ATOM 2702 O O . GLN A 1 365 ? 68.549 -2.659 -108.185 1.00 92.19 365 GLN A O 1
ATOM 2707 N N . ALA A 1 366 ? 70.248 -1.307 -108.761 1.00 92.25 366 ALA A N 1
ATOM 2708 C CA . ALA A 1 366 ? 70.123 -0.427 -107.598 1.00 92.25 366 ALA A CA 1
ATOM 2709 C C . ALA A 1 366 ? 68.761 0.296 -107.546 1.00 92.25 366 ALA A C 1
ATOM 2711 O O . ALA A 1 366 ? 68.191 0.477 -106.468 1.00 92.25 366 ALA A O 1
ATOM 2712 N N . ALA A 1 367 ? 68.196 0.671 -108.701 1.00 93.06 367 ALA A N 1
ATOM 2713 C CA . ALA A 1 367 ? 66.853 1.236 -108.788 1.00 93.06 367 ALA A CA 1
ATOM 2714 C C . ALA A 1 367 ? 65.792 0.227 -108.316 1.00 93.06 367 ALA A C 1
ATOM 2716 O O . ALA A 1 367 ? 64.948 0.579 -107.500 1.00 93.06 367 ALA A O 1
ATOM 2717 N N . ARG A 1 368 ? 65.863 -1.043 -108.733 1.00 90.12 368 ARG A N 1
ATOM 2718 C CA . ARG A 1 368 ? 64.926 -2.102 -108.298 1.00 90.12 368 ARG A CA 1
ATOM 2719 C C . ARG A 1 368 ? 65.029 -2.425 -106.807 1.00 90.12 368 ARG A C 1
ATOM 2721 O O . ARG A 1 368 ? 64.004 -2.580 -106.141 1.00 90.12 368 ARG A O 1
ATOM 2728 N N . GLU A 1 369 ? 66.243 -2.475 -106.266 1.00 92.12 369 GLU A N 1
ATOM 2729 C CA . GLU A 1 369 ? 66.485 -2.629 -104.823 1.00 92.12 369 GLU A CA 1
ATOM 2730 C C . GLU A 1 369 ? 65.913 -1.440 -104.028 1.00 92.12 369 GLU A C 1
ATOM 2732 O O . GLU A 1 369 ? 65.283 -1.621 -102.979 1.00 92.12 369 GLU A O 1
ATOM 2737 N N . THR A 1 370 ? 66.033 -0.225 -104.574 1.00 93.50 370 THR A N 1
ATOM 2738 C CA . THR A 1 370 ? 65.432 0.982 -103.988 1.00 93.50 370 THR A CA 1
ATOM 2739 C C . THR A 1 370 ? 63.905 0.957 -104.085 1.00 93.50 370 THR A C 1
ATOM 2741 O O . THR A 1 370 ? 63.248 1.224 -103.084 1.00 93.50 370 THR A O 1
ATOM 2744 N N . THR A 1 371 ? 63.315 0.572 -105.225 1.00 92.81 371 THR A N 1
ATOM 2745 C CA . THR A 1 371 ? 61.857 0.386 -105.368 1.00 92.81 371 THR A CA 1
ATOM 2746 C C . THR A 1 371 ? 61.326 -0.578 -104.317 1.00 92.81 371 THR A C 1
ATOM 2748 O O . THR A 1 371 ? 60.382 -0.236 -103.614 1.00 92.81 371 THR A O 1
ATOM 2751 N N . THR A 1 372 ? 61.983 -1.726 -104.136 1.00 93.94 372 THR A N 1
ATOM 2752 C CA . THR A 1 372 ? 61.597 -2.729 -103.128 1.00 93.94 372 THR A CA 1
ATOM 2753 C C . THR A 1 372 ? 61.605 -2.133 -101.713 1.00 93.94 372 THR A C 1
ATOM 2755 O O . THR A 1 372 ? 60.677 -2.340 -100.934 1.00 93.94 372 THR A O 1
ATOM 2758 N N . SER A 1 373 ? 62.623 -1.328 -101.392 1.00 91.75 373 SER A N 1
ATOM 2759 C CA . SER A 1 373 ? 62.749 -0.647 -100.093 1.00 91.75 373 SER A CA 1
ATOM 2760 C C . SER A 1 373 ? 61.708 0.468 -99.889 1.00 91.75 373 SER A C 1
ATOM 2762 O O . SER A 1 373 ? 61.255 0.710 -98.767 1.00 91.75 373 SER A O 1
ATOM 2764 N N . ILE A 1 374 ? 61.299 1.150 -100.963 1.00 93.06 374 ILE A N 1
ATOM 2765 C CA . ILE A 1 374 ? 60.255 2.182 -100.933 1.00 93.06 374 ILE A CA 1
ATOM 2766 C C . ILE A 1 374 ? 58.860 1.553 -100.845 1.00 93.06 374 ILE A C 1
ATOM 2768 O O . ILE A 1 374 ? 58.036 2.042 -100.077 1.00 93.06 374 ILE A O 1
ATOM 2772 N N . GLU A 1 375 ? 58.596 0.444 -101.538 1.00 91.31 375 GLU A N 1
ATOM 2773 C CA . GLU A 1 375 ? 57.350 -0.321 -101.394 1.00 91.31 375 GLU A CA 1
ATOM 2774 C C . GLU A 1 375 ? 57.182 -0.848 -99.962 1.00 91.31 375 GLU A C 1
ATOM 2776 O O . GLU A 1 375 ? 56.132 -0.636 -99.354 1.00 91.31 375 GLU A O 1
ATOM 2781 N N . ASP A 1 376 ? 58.230 -1.430 -99.370 1.00 92.75 376 ASP A N 1
ATOM 2782 C CA . ASP A 1 376 ? 58.253 -1.819 -97.953 1.00 92.75 376 ASP A CA 1
ATOM 2783 C C . ASP A 1 376 ? 58.019 -0.611 -97.017 1.00 92.75 376 ASP A C 1
ATOM 2785 O O . ASP A 1 376 ? 57.249 -0.698 -96.058 1.00 92.75 376 ASP A O 1
ATOM 2789 N N . SER A 1 377 ? 58.589 0.557 -97.334 1.00 92.12 377 SER A N 1
ATOM 2790 C CA . SER A 1 377 ? 58.345 1.802 -96.585 1.00 92.12 377 SER A CA 1
ATOM 2791 C C . SER A 1 377 ? 56.893 2.291 -96.691 1.00 92.12 377 SER A C 1
ATOM 2793 O O . SER A 1 377 ? 56.314 2.710 -95.687 1.00 92.12 377 SER A O 1
ATOM 2795 N N . ILE A 1 378 ? 56.265 2.182 -97.868 1.00 91.69 378 ILE A N 1
ATOM 2796 C CA . ILE A 1 378 ? 54.843 2.502 -98.089 1.00 91.69 378 ILE A CA 1
ATOM 2797 C C . ILE A 1 378 ? 53.946 1.546 -97.290 1.00 91.69 378 ILE A C 1
ATOM 2799 O O . ILE A 1 378 ? 53.007 2.001 -96.631 1.00 91.69 378 ILE A O 1
ATOM 2803 N N . GLN A 1 379 ? 54.248 0.241 -97.289 1.00 92.50 379 GLN A N 1
ATOM 2804 C CA . GLN A 1 379 ? 53.516 -0.753 -96.492 1.00 92.50 379 GLN A CA 1
ATOM 2805 C C . GLN A 1 379 ? 53.652 -0.479 -94.987 1.00 92.50 379 GLN A C 1
ATOM 2807 O O . GLN A 1 379 ? 52.650 -0.457 -94.267 1.00 92.50 379 GLN A O 1
ATOM 2812 N N . LYS A 1 380 ? 54.868 -0.190 -94.505 1.00 91.00 380 LYS A N 1
ATOM 2813 C CA . LYS A 1 380 ? 55.130 0.170 -93.101 1.00 91.00 380 LYS A CA 1
ATOM 2814 C C . LYS A 1 380 ? 54.419 1.458 -92.684 1.00 91.00 380 LYS A C 1
ATOM 2816 O O . LYS A 1 380 ? 53.828 1.486 -91.606 1.00 91.00 380 LYS A O 1
ATOM 2821 N N . ALA A 1 381 ? 54.401 2.487 -93.534 1.00 91.56 381 ALA A N 1
ATOM 2822 C CA . ALA A 1 381 ? 53.656 3.721 -93.279 1.00 91.56 381 ALA A CA 1
ATOM 2823 C C . ALA A 1 381 ? 52.136 3.472 -93.224 1.00 91.56 381 ALA A C 1
ATOM 2825 O O . ALA A 1 381 ? 51.472 3.940 -92.301 1.00 91.56 381 ALA A O 1
ATOM 2826 N N . GLY A 1 382 ? 51.588 2.673 -94.148 1.00 88.75 382 GLY A N 1
ATOM 2827 C CA . GLY A 1 382 ? 50.175 2.272 -94.134 1.00 88.75 382 GLY A CA 1
ATOM 2828 C C . GLY A 1 382 ? 49.787 1.477 -92.881 1.00 88.75 382 GLY A C 1
ATOM 2829 O O . GLY A 1 382 ? 48.749 1.737 -92.272 1.00 88.75 382 GLY A O 1
ATOM 2830 N N . HIS A 1 383 ? 50.654 0.568 -92.433 1.00 90.81 383 HIS A N 1
ATOM 2831 C CA . HIS A 1 383 ? 50.486 -0.144 -91.165 1.00 90.81 383 HIS A CA 1
ATOM 2832 C C . HIS A 1 383 ? 50.565 0.807 -89.953 1.00 90.81 383 HIS A C 1
ATOM 2834 O O . HIS A 1 383 ? 49.788 0.667 -89.008 1.00 90.81 383 HIS A O 1
ATOM 2840 N N . GLY A 1 384 ? 51.440 1.818 -90.003 1.00 91.94 384 GLY A N 1
ATOM 2841 C CA . GLY A 1 384 ? 51.540 2.886 -89.004 1.00 91.94 384 GLY A CA 1
ATOM 2842 C C . GLY A 1 384 ? 50.266 3.729 -88.876 1.00 91.94 384 GLY A C 1
ATOM 2843 O O . GLY A 1 384 ? 49.830 3.993 -87.754 1.00 91.94 384 GLY A O 1
ATOM 2844 N N . VAL A 1 385 ? 49.618 4.078 -89.996 1.00 89.44 385 VAL A N 1
ATOM 2845 C CA . VAL A 1 385 ? 48.286 4.723 -90.004 1.00 89.44 385 VAL A CA 1
ATOM 2846 C C . VAL A 1 385 ? 47.249 3.814 -89.338 1.00 89.44 385 VAL A C 1
ATOM 2848 O O . VAL A 1 385 ? 46.610 4.220 -88.372 1.00 89.44 385 VAL A O 1
ATOM 2851 N N . ALA A 1 386 ? 47.152 2.550 -89.762 1.00 89.56 386 ALA A N 1
ATOM 2852 C CA . ALA A 1 386 ? 46.158 1.610 -89.233 1.00 89.56 386 ALA A CA 1
ATOM 2853 C C . ALA A 1 386 ? 46.332 1.284 -87.733 1.00 89.56 386 ALA A C 1
ATOM 2855 O O . ALA A 1 386 ? 45.360 0.951 -87.050 1.00 89.56 386 ALA A O 1
ATOM 2856 N N . ILE A 1 387 ? 47.558 1.357 -87.200 1.00 91.44 387 ILE A N 1
ATOM 2857 C CA . ILE A 1 387 ? 47.810 1.305 -85.751 1.00 91.44 387 ILE A CA 1
ATOM 2858 C C . ILE A 1 387 ? 47.391 2.621 -85.089 1.00 91.44 387 ILE A C 1
ATOM 2860 O O . ILE A 1 387 ? 46.750 2.589 -84.038 1.00 91.44 387 ILE A O 1
ATOM 2864 N N . SER A 1 388 ? 47.707 3.763 -85.700 1.00 92.38 388 SER A N 1
ATOM 2865 C CA . SER A 1 388 ? 47.385 5.084 -85.153 1.00 92.38 388 SER A CA 1
ATOM 2866 C C . SER A 1 388 ? 45.878 5.290 -84.982 1.00 92.38 388 SER A C 1
ATOM 2868 O O . SER A 1 388 ? 45.448 5.716 -83.911 1.00 92.38 388 SER A O 1
ATOM 2870 N N . ASP A 1 389 ? 45.067 4.864 -85.955 1.00 89.75 389 ASP A N 1
ATOM 2871 C CA . ASP A 1 389 ? 43.599 4.895 -85.873 1.00 89.75 389 ASP A CA 1
ATOM 2872 C C . ASP A 1 389 ? 43.055 4.040 -84.709 1.00 89.75 389 ASP A C 1
ATOM 2874 O O . ASP A 1 389 ? 42.133 4.443 -83.990 1.00 89.75 389 ASP A O 1
ATOM 2878 N N . LYS A 1 390 ? 43.651 2.862 -84.464 1.00 92.25 390 LYS A N 1
ATOM 2879 C CA . LYS A 1 390 ? 43.283 1.984 -83.336 1.00 92.25 390 LYS A CA 1
ATOM 2880 C C . LYS A 1 390 ? 43.644 2.603 -81.986 1.00 92.25 390 LYS A C 1
ATOM 2882 O O . LYS A 1 390 ? 42.860 2.496 -81.040 1.00 92.25 390 LYS A O 1
ATOM 2887 N N . VAL A 1 391 ? 44.799 3.264 -81.887 1.00 93.62 391 VAL A N 1
ATOM 2888 C CA . VAL A 1 391 ? 45.219 3.972 -80.666 1.00 93.62 391 VAL A CA 1
ATOM 2889 C C . VAL A 1 391 ? 44.330 5.195 -80.421 1.00 93.62 391 VAL A C 1
ATOM 2891 O O . VAL A 1 391 ? 43.845 5.363 -79.305 1.00 93.62 391 VAL A O 1
ATOM 2894 N N . ALA A 1 392 ? 44.014 5.984 -81.454 1.00 91.69 392 ALA A N 1
ATOM 2895 C CA . ALA A 1 392 ? 43.077 7.106 -81.359 1.00 91.69 392 ALA A CA 1
ATOM 2896 C C . ALA A 1 392 ? 41.678 6.654 -80.893 1.00 91.69 392 ALA A C 1
ATOM 2898 O O . ALA A 1 392 ? 41.117 7.230 -79.962 1.00 91.69 392 ALA A O 1
ATOM 2899 N N . THR A 1 393 ? 41.154 5.560 -81.458 1.00 93.38 393 THR A N 1
ATOM 2900 C CA . THR A 1 393 ? 39.879 4.954 -81.023 1.00 93.38 393 THR A CA 1
ATOM 2901 C C . THR A 1 393 ? 39.934 4.510 -79.555 1.00 93.38 393 THR A C 1
ATOM 2903 O O . THR A 1 393 ? 38.991 4.732 -78.796 1.00 93.38 393 THR A O 1
ATOM 2906 N N . SER A 1 394 ? 41.054 3.922 -79.123 1.00 94.38 394 SER A N 1
ATOM 2907 C CA . SER A 1 394 ? 41.256 3.501 -77.728 1.00 94.38 394 SER A CA 1
ATOM 2908 C C . SER A 1 394 ? 41.292 4.698 -76.767 1.00 94.38 394 SER A C 1
ATOM 2910 O O . SER A 1 394 ? 40.702 4.645 -75.691 1.00 94.38 394 SER A O 1
ATOM 2912 N N . LEU A 1 395 ? 41.923 5.807 -77.165 1.00 94.81 395 LEU A N 1
ATOM 2913 C CA . LEU A 1 395 ? 41.964 7.047 -76.383 1.00 94.81 395 LEU A CA 1
ATOM 2914 C C . LEU A 1 395 ? 40.578 7.696 -76.261 1.00 94.81 395 LEU A C 1
ATOM 2916 O O . LEU A 1 395 ? 40.200 8.104 -75.164 1.00 94.81 395 LEU A O 1
ATOM 2920 N N . GLN A 1 396 ? 39.771 7.697 -77.325 1.00 92.88 396 GLN A N 1
ATOM 2921 C CA . GLN A 1 396 ? 38.370 8.141 -77.260 1.00 92.88 396 GLN A CA 1
ATOM 2922 C C . GLN A 1 396 ? 37.537 7.293 -76.281 1.00 92.88 396 GLN A C 1
ATOM 2924 O O . GLN A 1 396 ? 36.754 7.834 -75.500 1.00 92.88 396 GLN A O 1
ATOM 2929 N N . GLN A 1 397 ? 37.742 5.971 -76.256 1.00 94.75 397 GLN A N 1
ATOM 2930 C CA . GLN A 1 397 ? 37.096 5.092 -75.273 1.00 94.75 397 GLN A CA 1
ATOM 2931 C C . GLN A 1 397 ? 37.553 5.384 -73.834 1.00 94.75 397 GLN A C 1
ATOM 2933 O O . GLN A 1 397 ? 36.736 5.322 -72.913 1.00 94.75 397 GLN A O 1
ATOM 2938 N N . ILE A 1 398 ? 38.826 5.742 -73.624 1.00 95.31 398 ILE A N 1
ATOM 2939 C CA . ILE A 1 398 ? 39.339 6.178 -72.315 1.00 95.31 398 ILE A CA 1
ATOM 2940 C C . ILE A 1 398 ? 38.673 7.492 -71.879 1.00 95.31 398 ILE A C 1
ATOM 2942 O O . ILE A 1 398 ? 38.248 7.582 -70.730 1.00 95.31 398 ILE A O 1
ATOM 2946 N N . VAL A 1 399 ? 38.507 8.470 -72.777 1.00 94.81 399 VAL A N 1
ATOM 2947 C CA . VAL A 1 399 ? 37.807 9.742 -72.496 1.00 94.81 399 VAL A CA 1
ATOM 2948 C C . VAL A 1 399 ? 36.347 9.504 -72.083 1.00 94.81 399 VAL A C 1
ATOM 2950 O O . VAL A 1 399 ? 35.916 10.005 -71.043 1.00 94.81 399 VAL A O 1
ATOM 2953 N N . GLU A 1 400 ? 35.595 8.689 -72.831 1.00 94.38 400 GLU A N 1
ATOM 2954 C CA . GLU A 1 400 ? 34.202 8.351 -72.485 1.00 94.38 400 GLU A CA 1
ATOM 2955 C C . GLU A 1 400 ? 34.091 7.590 -71.155 1.00 94.38 400 GLU A C 1
ATOM 2957 O O . GLU A 1 400 ? 33.187 7.852 -70.357 1.00 94.38 400 GLU A O 1
ATOM 2962 N N . ASN A 1 401 ? 35.012 6.663 -70.876 1.00 94.00 401 ASN A N 1
ATOM 2963 C CA . ASN A 1 401 ? 35.029 5.945 -69.603 1.00 94.00 401 ASN A CA 1
ATOM 2964 C C . ASN A 1 401 ? 35.428 6.861 -68.433 1.00 94.00 401 ASN A C 1
ATOM 2966 O O . ASN A 1 401 ? 34.829 6.761 -67.365 1.00 94.00 401 ASN A O 1
ATOM 2970 N N . ALA A 1 402 ? 36.359 7.798 -68.634 1.00 94.06 402 ALA A N 1
ATOM 2971 C CA . ALA A 1 402 ? 36.708 8.807 -67.635 1.00 94.06 402 ALA A CA 1
ATOM 2972 C C . ALA A 1 402 ? 35.523 9.738 -67.318 1.00 94.06 402 ALA A C 1
ATOM 2974 O O . ALA A 1 402 ? 35.323 10.072 -66.150 1.00 94.06 402 ALA A O 1
ATOM 2975 N N . ARG A 1 403 ? 34.684 10.093 -68.309 1.00 92.88 403 ARG A N 1
ATOM 2976 C CA . ARG A 1 403 ? 33.446 10.859 -68.061 1.00 92.88 403 ARG A CA 1
ATOM 2977 C C . ARG A 1 403 ? 32.447 10.074 -67.205 1.00 92.88 403 ARG A C 1
ATOM 2979 O O . ARG A 1 403 ? 31.974 10.603 -66.207 1.00 92.88 403 ARG A O 1
ATOM 2986 N N . LYS A 1 404 ? 32.193 8.799 -67.524 1.00 93.94 404 LYS A N 1
ATOM 2987 C CA . LYS A 1 404 ? 31.317 7.927 -66.709 1.00 93.94 404 LYS A CA 1
ATOM 2988 C C . LYS A 1 404 ? 31.821 7.770 -65.271 1.00 93.94 404 LYS A C 1
ATOM 2990 O O . LYS A 1 404 ? 31.027 7.688 -64.340 1.00 93.94 404 LYS A O 1
ATOM 2995 N N . VAL A 1 405 ? 33.140 7.735 -65.080 1.00 94.94 405 VAL A N 1
ATOM 2996 C CA . VAL A 1 405 ? 33.757 7.703 -63.748 1.00 94.94 405 VAL A CA 1
ATOM 2997 C C . VAL A 1 405 ? 33.551 9.035 -63.009 1.00 94.94 405 VAL A C 1
ATOM 2999 O O . VAL A 1 405 ? 33.184 9.004 -61.839 1.00 94.94 405 VAL A O 1
ATOM 3002 N N . ASP A 1 406 ? 33.693 10.193 -63.667 1.00 92.81 406 ASP A N 1
ATOM 3003 C CA . ASP A 1 406 ? 33.380 11.510 -63.075 1.00 92.81 406 ASP A CA 1
ATOM 3004 C C . ASP A 1 406 ? 31.900 11.640 -62.658 1.00 92.81 406 ASP A C 1
ATOM 3006 O O . ASP A 1 406 ? 31.621 12.150 -61.568 1.00 92.81 406 ASP A O 1
ATOM 3010 N N . GLU A 1 407 ? 30.978 11.129 -63.485 1.00 93.50 407 GLU A N 1
ATOM 3011 C CA . GLU A 1 407 ? 29.531 11.062 -63.221 1.00 93.50 407 GLU A CA 1
ATOM 3012 C C . GLU A 1 407 ? 29.234 10.214 -61.963 1.00 93.50 407 GLU A C 1
ATOM 3014 O O . GLU A 1 407 ? 28.670 10.726 -60.993 1.00 93.50 407 GLU A O 1
ATOM 3019 N N . LEU A 1 408 ? 29.703 8.959 -61.911 1.00 94.06 408 LEU A N 1
ATOM 3020 C CA . LEU A 1 408 ? 29.512 8.065 -60.754 1.00 94.06 408 LEU A CA 1
ATOM 3021 C C . LEU A 1 408 ? 30.135 8.617 -59.462 1.00 94.06 408 LEU A C 1
ATOM 3023 O O . LEU A 1 408 ? 29.569 8.489 -58.375 1.00 94.06 408 LEU A O 1
ATOM 3027 N N . ILE A 1 409 ? 31.300 9.259 -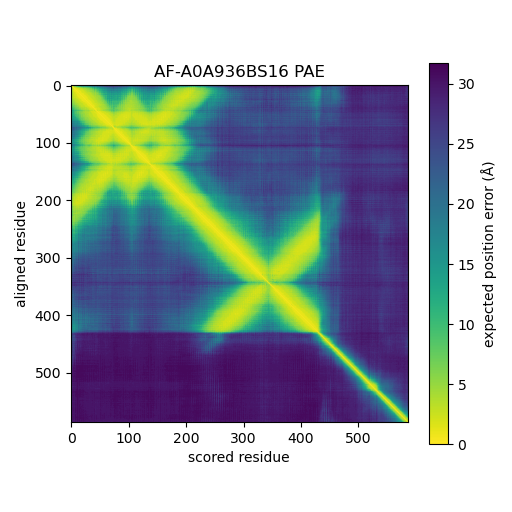59.556 1.00 95.12 409 ILE A N 1
ATOM 3028 C CA . ILE A 1 409 ? 31.956 9.876 -58.399 1.00 95.12 409 ILE A CA 1
ATOM 3029 C C . ILE A 1 409 ? 31.167 11.096 -57.896 1.00 95.12 409 ILE A C 1
ATOM 3031 O O . ILE A 1 409 ? 31.112 11.328 -56.685 1.00 95.12 409 ILE A O 1
ATOM 3035 N N . ALA A 1 410 ? 30.528 11.865 -58.784 1.00 91.81 410 ALA A N 1
ATOM 3036 C CA . ALA A 1 410 ? 29.662 12.976 -58.391 1.00 91.81 410 ALA A CA 1
ATOM 3037 C C . ALA A 1 410 ? 28.409 12.496 -57.631 1.00 91.81 410 ALA A C 1
ATOM 3039 O O . ALA A 1 410 ? 28.001 13.137 -56.655 1.00 91.81 410 ALA A O 1
ATOM 3040 N N . GLU A 1 411 ? 27.846 11.345 -58.013 1.00 94.19 411 GLU A N 1
ATOM 3041 C CA . GLU A 1 411 ? 26.768 10.689 -57.262 1.00 94.19 411 GLU A CA 1
ATOM 3042 C C . GLU A 1 411 ? 27.246 10.241 -55.871 1.00 94.19 411 GLU A C 1
ATOM 3044 O O . GLU A 1 411 ? 26.622 10.592 -54.869 1.00 94.19 411 GLU A O 1
ATOM 3049 N N . ILE A 1 412 ? 28.399 9.562 -55.776 1.00 93.81 412 ILE A N 1
ATOM 3050 C CA . ILE A 1 412 ? 28.985 9.118 -54.493 1.00 93.81 412 ILE A CA 1
ATOM 3051 C C . ILE A 1 412 ? 29.275 10.305 -53.563 1.00 93.81 412 ILE A C 1
ATOM 3053 O O . ILE A 1 412 ? 28.989 10.232 -52.364 1.00 93.81 412 ILE A O 1
ATOM 3057 N N . ALA A 1 413 ? 29.817 11.406 -54.090 1.00 91.06 413 ALA A N 1
ATOM 3058 C CA . ALA A 1 413 ? 30.109 12.607 -53.309 1.00 91.06 413 ALA A CA 1
ATOM 3059 C C . ALA A 1 413 ? 28.827 13.266 -52.770 1.00 91.06 413 ALA A C 1
ATOM 3061 O O . ALA A 1 413 ? 28.777 13.664 -51.604 1.00 91.06 413 ALA A O 1
ATOM 3062 N N . THR A 1 414 ? 27.777 13.336 -53.596 1.00 92.56 414 THR A N 1
ATOM 3063 C CA . THR A 1 414 ? 26.449 13.824 -53.188 1.00 92.56 414 THR A CA 1
ATOM 3064 C C . THR A 1 414 ? 25.846 12.940 -52.097 1.00 92.56 414 THR A C 1
ATOM 3066 O O . THR A 1 414 ? 25.517 13.436 -51.019 1.00 92.56 414 THR A O 1
ATOM 3069 N N . ALA A 1 415 ? 25.795 11.626 -52.324 1.00 94.88 415 ALA A N 1
ATOM 3070 C CA . ALA A 1 415 ? 25.242 10.662 -51.378 1.00 94.88 415 ALA A CA 1
ATOM 3071 C C . ALA A 1 415 ? 25.997 10.657 -50.037 1.00 94.88 415 ALA A C 1
ATOM 3073 O O . ALA A 1 415 ? 25.375 10.657 -48.978 1.00 94.88 415 ALA A O 1
ATOM 3074 N N . SER A 1 416 ? 27.333 10.734 -50.057 1.00 94.06 416 SER A N 1
ATOM 3075 C CA . SER A 1 416 ? 28.156 10.800 -48.836 1.00 94.06 416 SER A CA 1
ATOM 3076 C C . SER A 1 416 ? 27.905 12.093 -48.046 1.00 94.06 416 SER A C 1
ATOM 3078 O O . SER A 1 416 ? 27.892 12.092 -46.812 1.00 94.06 416 SER A O 1
ATOM 3080 N N . LYS A 1 417 ? 27.645 13.213 -48.733 1.00 88.94 417 LYS A N 1
ATOM 3081 C CA . LYS A 1 417 ? 27.280 14.487 -48.097 1.00 88.94 417 LYS A CA 1
ATOM 3082 C C . LYS A 1 417 ? 25.904 14.416 -47.427 1.00 88.94 417 LYS A C 1
ATOM 3084 O O . LYS A 1 417 ? 25.769 14.865 -46.289 1.00 88.94 417 LYS A O 1
ATOM 3089 N N . GLU A 1 418 ? 24.913 13.825 -48.090 1.00 91.44 418 GLU A N 1
ATOM 3090 C CA . GLU A 1 418 ? 23.574 13.599 -47.524 1.00 91.44 418 GLU A CA 1
ATOM 3091 C C . GLU A 1 418 ? 23.611 12.622 -46.340 1.00 91.44 418 GLU A C 1
ATOM 3093 O O . GLU A 1 418 ? 23.046 12.914 -45.286 1.00 91.44 418 GLU A O 1
ATOM 3098 N N . GLN A 1 419 ? 24.358 11.518 -46.454 1.00 92.81 419 GLN A N 1
ATOM 3099 C CA . GLN A 1 419 ? 24.601 10.581 -45.351 1.00 92.81 419 GLN A CA 1
ATOM 3100 C C . GLN A 1 419 ? 25.242 11.284 -44.150 1.00 92.81 419 GLN A C 1
ATOM 3102 O 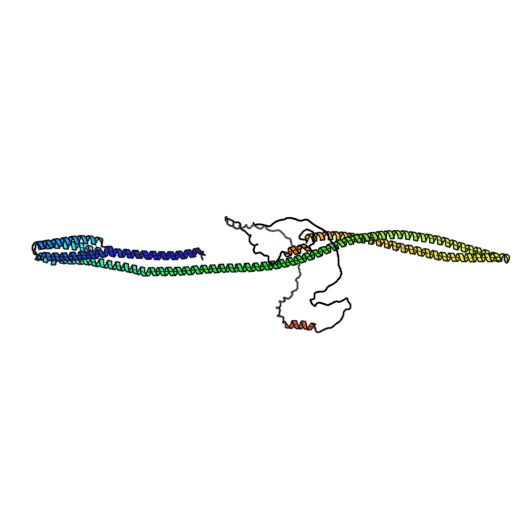O . GLN A 1 419 ? 24.766 11.122 -43.031 1.00 92.81 419 GLN A O 1
ATOM 3107 N N . THR A 1 420 ? 26.255 12.130 -44.365 1.00 88.94 420 THR A N 1
ATOM 3108 C CA . THR A 1 420 ? 26.889 12.913 -43.289 1.00 88.94 420 THR A CA 1
ATOM 3109 C C . THR A 1 420 ? 25.885 13.849 -42.603 1.00 88.94 420 THR A C 1
ATOM 3111 O O . THR A 1 420 ? 25.895 13.987 -41.380 1.00 88.94 420 THR A O 1
ATOM 3114 N N . GLN A 1 421 ? 24.976 14.482 -43.353 1.00 88.44 421 GLN A N 1
ATOM 3115 C CA . GLN A 1 421 ? 23.913 15.313 -42.773 1.00 88.44 421 GLN A CA 1
ATOM 3116 C C . GLN A 1 421 ? 22.900 14.485 -41.967 1.00 88.44 421 GLN A C 1
ATOM 3118 O O . GLN A 1 421 ? 22.560 14.874 -40.849 1.00 88.44 421 GLN A O 1
ATOM 3123 N N . GLY A 1 422 ? 22.464 13.334 -42.487 1.00 90.56 422 GLY A N 1
ATOM 3124 C CA . GLY A 1 422 ? 21.564 12.416 -41.784 1.00 90.56 422 GLY A CA 1
ATOM 3125 C C . GLY A 1 422 ? 22.181 11.841 -40.504 1.00 90.56 422 GLY A C 1
ATOM 3126 O O . GLY A 1 422 ? 21.539 11.838 -39.457 1.00 90.56 422 GLY A O 1
ATOM 3127 N N . LEU A 1 423 ? 23.453 11.438 -40.548 1.00 89.56 423 LEU A N 1
ATOM 3128 C CA . LEU A 1 423 ? 24.196 10.948 -39.383 1.00 89.56 423 LEU A CA 1
ATOM 3129 C C . LEU A 1 423 ? 24.321 12.021 -38.297 1.00 89.56 423 LEU A C 1
ATOM 3131 O O . LEU A 1 423 ? 24.042 11.734 -37.137 1.00 89.56 423 LEU A O 1
ATOM 3135 N N . ASN A 1 424 ? 24.626 13.272 -38.657 1.00 85.56 424 ASN A N 1
ATOM 3136 C CA . ASN A 1 424 ? 24.651 14.382 -37.697 1.00 85.56 424 ASN A CA 1
ATOM 3137 C C . ASN A 1 424 ? 23.284 14.612 -37.020 1.00 85.56 424 ASN A C 1
ATOM 3139 O O . ASN A 1 424 ? 23.231 14.913 -35.824 1.00 85.56 424 ASN A O 1
ATOM 3143 N N . GLN A 1 425 ? 22.172 14.436 -37.744 1.00 86.25 425 GLN A N 1
ATOM 3144 C CA . GLN A 1 425 ? 20.826 14.491 -37.157 1.00 86.25 425 GLN A CA 1
ATOM 3145 C C . GLN A 1 425 ? 20.576 13.320 -36.195 1.00 86.25 425 GLN A C 1
ATOM 3147 O O . GLN A 1 425 ? 20.058 13.541 -35.101 1.00 86.25 425 GLN A O 1
ATOM 3152 N N . ILE A 1 426 ? 20.989 12.098 -36.555 1.00 86.75 426 ILE A N 1
ATOM 3153 C CA . ILE A 1 426 ? 20.875 10.909 -35.693 1.00 86.75 426 ILE A CA 1
ATOM 3154 C C . ILE A 1 426 ? 21.714 11.079 -34.418 1.00 86.75 426 ILE A C 1
ATOM 3156 O O . ILE A 1 426 ? 21.192 10.887 -33.325 1.00 86.75 426 ILE A O 1
ATOM 3160 N N . VAL A 1 427 ? 22.974 11.514 -34.529 1.00 82.06 427 VAL A N 1
ATOM 3161 C CA . VAL A 1 427 ? 23.861 11.794 -33.383 1.00 82.06 427 VAL A CA 1
ATOM 3162 C C . VAL A 1 427 ? 23.251 12.853 -32.457 1.00 82.06 427 VAL A C 1
ATOM 3164 O O . VAL A 1 427 ? 23.266 12.684 -31.237 1.00 82.06 427 VAL A O 1
ATOM 3167 N N . THR A 1 428 ? 22.645 13.904 -33.020 1.00 80.62 428 THR A N 1
ATOM 3168 C CA . THR A 1 428 ? 21.950 14.948 -32.244 1.00 80.62 428 THR A CA 1
ATOM 3169 C C . THR A 1 428 ? 20.680 14.421 -31.560 1.00 80.62 428 THR A C 1
ATOM 3171 O O . THR A 1 428 ? 20.357 14.870 -30.467 1.00 80.62 428 THR A O 1
ATOM 3174 N N . ALA A 1 429 ? 19.966 13.468 -32.168 1.00 80.19 429 ALA A N 1
ATOM 3175 C CA . ALA A 1 429 ? 18.750 12.873 -31.603 1.00 80.19 429 ALA A CA 1
ATOM 3176 C C . ALA A 1 429 ? 19.024 11.773 -30.557 1.00 80.19 429 ALA A C 1
ATOM 3178 O O . ALA A 1 429 ? 18.211 11.568 -29.657 1.00 80.19 429 ALA A O 1
ATOM 3179 N N . VAL A 1 430 ? 20.151 11.063 -30.676 1.00 77.19 430 VAL A N 1
ATOM 3180 C CA . VAL A 1 430 ? 20.602 10.028 -29.727 1.00 77.19 430 VAL A CA 1
ATOM 3181 C C . VAL A 1 430 ? 21.298 10.647 -28.508 1.00 77.19 430 VAL A C 1
ATOM 3183 O O . VAL A 1 430 ? 21.203 10.098 -27.411 1.00 77.19 430 VAL A O 1
ATOM 3186 N N . SER A 1 431 ? 21.948 11.804 -28.667 1.00 68.25 431 SER A N 1
ATOM 3187 C CA . SER A 1 431 ? 22.582 12.551 -27.572 1.00 68.25 431 SER A CA 1
ATOM 3188 C C . SER A 1 431 ? 21.535 13.247 -26.683 1.00 68.25 431 SER A C 1
ATOM 3190 O O . SER A 1 431 ? 20.875 14.170 -27.155 1.00 68.25 431 SER A O 1
ATOM 3192 N N . PRO A 1 432 ? 21.391 12.893 -25.386 1.00 50.12 432 PRO A N 1
ATOM 3193 C CA . PRO A 1 432 ? 20.345 13.476 -24.534 1.00 50.12 432 PRO A CA 1
ATOM 3194 C C . PRO A 1 432 ? 20.564 14.955 -24.174 1.00 50.12 432 PRO A C 1
ATOM 3196 O O . PRO A 1 432 ? 19.606 15.652 -23.849 1.00 50.12 432 PRO A O 1
ATOM 3199 N N . ASP A 1 433 ? 21.814 15.425 -24.236 1.00 43.09 433 ASP A N 1
ATOM 3200 C CA . ASP A 1 433 ? 22.215 16.814 -24.003 1.00 43.09 433 ASP A CA 1
ATOM 3201 C C . ASP A 1 433 ? 22.781 17.401 -25.309 1.00 43.09 433 ASP A C 1
ATOM 3203 O O . ASP A 1 433 ? 23.813 16.948 -25.804 1.00 43.09 433 ASP A O 1
ATOM 3207 N N . GLY A 1 434 ? 22.133 18.433 -25.860 1.00 39.47 434 GLY A N 1
ATOM 3208 C CA . GLY A 1 434 ? 22.446 19.032 -27.169 1.00 39.47 434 GLY A CA 1
ATOM 3209 C C . GLY A 1 434 ? 23.723 19.887 -27.241 1.00 39.47 434 GLY A C 1
ATOM 3210 O O . GLY A 1 434 ? 23.695 20.983 -27.802 1.00 39.47 434 GLY A O 1
ATOM 3211 N N . HIS A 1 435 ? 24.839 19.425 -26.670 1.00 37.38 435 HIS A N 1
ATOM 3212 C CA . HIS A 1 435 ? 26.124 20.132 -26.669 1.00 37.38 435 HIS A CA 1
ATOM 3213 C C . HIS A 1 435 ? 27.294 19.197 -27.004 1.00 37.38 435 HIS A C 1
ATOM 3215 O O . HIS A 1 435 ? 27.649 18.323 -26.215 1.00 37.38 435 HIS A O 1
ATOM 3221 N N . GLY A 1 436 ? 27.927 19.431 -28.160 1.00 36.81 436 GLY A N 1
ATOM 3222 C CA . GLY A 1 436 ? 29.055 18.647 -28.673 1.00 36.81 436 GLY A CA 1
ATOM 3223 C C . GLY A 1 436 ? 30.327 18.776 -27.831 1.00 36.81 436 GLY A C 1
ATOM 3224 O O . GLY A 1 436 ? 31.201 19.591 -28.122 1.00 36.81 436 GLY A O 1
ATOM 3225 N N . HIS A 1 437 ? 30.441 17.942 -26.800 1.00 38.72 437 HIS A N 1
ATOM 3226 C CA . HIS A 1 437 ? 31.634 17.778 -25.974 1.00 38.72 437 HIS A CA 1
ATOM 3227 C C . HIS A 1 437 ? 31.916 16.286 -25.731 1.00 38.72 437 HIS A C 1
ATOM 3229 O O . HIS A 1 437 ? 30.972 15.504 -25.629 1.00 38.72 437 HIS A O 1
ATOM 3235 N N . PRO A 1 438 ? 33.194 15.876 -25.599 1.00 41.78 438 PRO A N 1
ATOM 3236 C CA . PRO A 1 438 ? 33.573 14.466 -25.547 1.00 41.78 438 PRO A CA 1
ATOM 3237 C C . PRO A 1 438 ? 32.913 13.703 -24.386 1.00 41.78 438 PRO A C 1
ATOM 3239 O O . PRO A 1 438 ? 33.003 14.079 -23.211 1.00 41.78 438 PRO A O 1
ATOM 3242 N N . VAL A 1 439 ? 32.274 12.591 -24.752 1.00 47.44 439 VAL A N 1
ATOM 3243 C CA . VAL A 1 439 ? 31.342 11.788 -23.940 1.00 47.44 439 VAL A CA 1
ATOM 3244 C C . VAL A 1 439 ? 32.006 11.147 -22.706 1.00 47.44 439 VAL A C 1
ATOM 3246 O O . VAL A 1 439 ? 31.383 11.022 -21.645 1.00 47.44 439 VAL A O 1
ATOM 3249 N N . SER A 1 440 ? 33.302 10.832 -22.799 1.00 45.97 440 SER A N 1
ATOM 3250 C CA . SER A 1 440 ? 34.072 10.034 -21.826 1.00 45.97 440 SER A CA 1
ATOM 3251 C C . SER A 1 440 ? 34.112 10.583 -20.388 1.00 45.97 440 SER A C 1
ATOM 3253 O O . SER A 1 440 ? 34.336 9.834 -19.434 1.00 45.97 440 SER A O 1
ATOM 3255 N N . GLY A 1 441 ? 33.893 11.889 -20.194 1.00 40.56 441 GLY A N 1
ATOM 3256 C CA . GLY A 1 441 ? 34.085 12.556 -18.902 1.00 40.56 441 GLY A CA 1
ATOM 3257 C C . GLY A 1 441 ? 32.830 12.792 -18.049 1.00 40.56 441 GLY A C 1
ATOM 3258 O O . GLY A 1 441 ? 32.971 13.197 -16.886 1.00 40.56 441 GLY A O 1
ATOM 3259 N N . ARG A 1 442 ? 31.609 12.629 -18.584 1.00 42.38 442 ARG A N 1
ATOM 3260 C CA . ARG A 1 442 ? 30.374 13.089 -17.903 1.00 42.38 442 ARG A CA 1
ATOM 3261 C C . ARG A 1 442 ? 29.442 11.958 -17.460 1.00 42.38 442 ARG A C 1
ATOM 3263 O O . ARG A 1 442 ? 28.985 12.008 -16.317 1.00 42.38 442 ARG A O 1
ATOM 3270 N N . TRP A 1 443 ? 29.271 10.900 -18.253 1.00 42.53 443 TRP A N 1
ATOM 3271 C CA . TRP A 1 443 ? 28.446 9.738 -17.879 1.00 42.53 443 TRP A CA 1
ATOM 3272 C C . TRP A 1 443 ? 28.908 9.065 -16.577 1.00 42.53 443 TRP A C 1
ATOM 3274 O O . TRP A 1 443 ? 28.100 8.872 -15.665 1.00 42.53 443 TRP A O 1
ATOM 3284 N N . ARG A 1 444 ? 30.226 8.881 -16.390 1.00 45.97 444 ARG A N 1
ATOM 3285 C CA . ARG A 1 444 ? 30.818 8.407 -15.117 1.00 45.97 444 ARG A CA 1
ATOM 3286 C C . ARG A 1 444 ? 30.404 9.222 -13.881 1.00 45.97 444 ARG A C 1
ATOM 3288 O O . ARG A 1 444 ? 30.374 8.674 -12.782 1.00 45.97 444 ARG A O 1
ATOM 3295 N N . ARG A 1 445 ? 30.090 10.516 -14.031 1.00 43.94 445 ARG A N 1
ATOM 3296 C CA . ARG A 1 445 ? 29.663 11.401 -12.927 1.00 43.94 445 ARG A CA 1
ATOM 3297 C C . ARG A 1 445 ? 28.151 11.405 -12.689 1.00 43.94 445 ARG A C 1
ATOM 3299 O O . ARG A 1 445 ? 27.745 11.687 -11.563 1.00 43.94 445 ARG A O 1
ATOM 3306 N N . GLY A 1 446 ? 27.341 11.078 -13.698 1.00 40.69 446 GLY A N 1
ATOM 3307 C CA . GLY A 1 446 ? 25.901 10.853 -13.537 1.00 40.69 446 GLY A CA 1
ATOM 3308 C C . GLY A 1 446 ? 25.618 9.533 -12.818 1.00 40.69 446 GLY A C 1
ATOM 3309 O O . GLY A 1 446 ? 24.976 9.518 -11.768 1.00 40.69 446 GLY A O 1
ATOM 3310 N N . ILE A 1 447 ? 26.195 8.439 -13.324 1.00 46.72 447 ILE A N 1
ATOM 3311 C CA . ILE A 1 447 ? 25.976 7.077 -12.807 1.00 46.72 447 ILE A CA 1
ATOM 3312 C C . ILE A 1 447 ? 26.535 6.932 -11.377 1.00 46.72 447 ILE A C 1
ATOM 3314 O O . ILE A 1 447 ? 25.906 6.327 -10.513 1.00 46.72 447 ILE A O 1
ATOM 3318 N N . GLY A 1 448 ? 27.664 7.586 -11.070 1.00 37.72 448 GLY A N 1
ATOM 3319 C CA . GLY A 1 448 ? 28.289 7.561 -9.740 1.00 37.72 448 GLY A CA 1
ATOM 3320 C C . GLY A 1 448 ? 27.474 8.178 -8.589 1.00 37.72 448 GLY A C 1
ATOM 3321 O O . GLY A 1 448 ? 27.896 8.062 -7.437 1.00 37.72 448 GLY A O 1
ATOM 3322 N N . ARG A 1 449 ? 26.329 8.826 -8.860 1.00 41.56 449 ARG A N 1
ATOM 3323 C CA . ARG A 1 449 ? 25.410 9.353 -7.827 1.00 41.56 449 ARG A CA 1
ATOM 3324 C C . ARG A 1 449 ? 24.247 8.418 -7.482 1.00 41.56 449 ARG A C 1
ATOM 3326 O O . ARG A 1 449 ? 23.539 8.693 -6.518 1.00 41.56 449 ARG A O 1
ATOM 3333 N N . LEU A 1 450 ? 24.066 7.314 -8.206 1.00 44.16 450 LEU A N 1
ATOM 3334 C CA . LEU A 1 450 ? 23.045 6.303 -7.920 1.00 44.16 450 LEU A CA 1
ATOM 3335 C C . LEU A 1 450 ? 23.654 5.134 -7.133 1.00 44.16 450 LEU A C 1
ATOM 3337 O O . LEU A 1 450 ? 23.742 4.007 -7.612 1.00 44.16 450 LEU A O 1
ATOM 3341 N N . ARG A 1 451 ? 24.089 5.404 -5.895 1.00 39.41 451 ARG A N 1
ATOM 3342 C CA . ARG A 1 451 ? 24.456 4.333 -4.958 1.00 39.41 451 ARG A CA 1
ATOM 3343 C C . ARG A 1 451 ? 23.189 3.638 -4.440 1.00 39.41 451 ARG A C 1
ATOM 3345 O O . ARG A 1 451 ? 22.328 4.326 -3.883 1.00 39.41 451 ARG A O 1
ATOM 3352 N N . PRO A 1 452 ? 23.076 2.299 -4.529 1.00 41.59 452 PRO A N 1
ATOM 3353 C CA . PRO A 1 452 ? 22.007 1.557 -3.868 1.00 41.59 452 PRO A CA 1
ATOM 3354 C C . PRO A 1 452 ? 22.249 1.568 -2.348 1.00 41.59 452 PRO A C 1
ATOM 3356 O O . P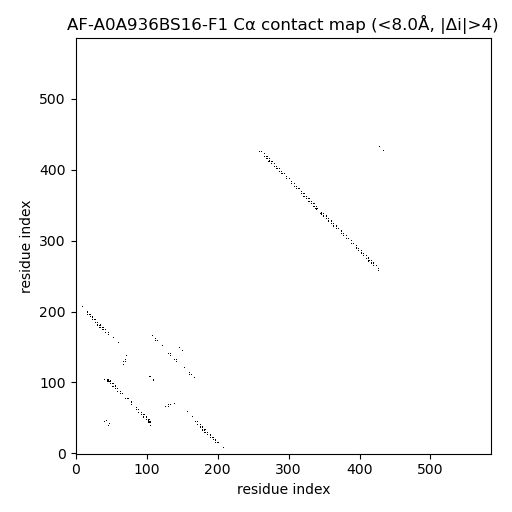RO A 1 452 ? 22.913 0.695 -1.799 1.00 41.59 452 PRO A O 1
ATOM 3359 N N . GLY A 1 453 ? 21.756 2.611 -1.677 1.00 42.44 453 GLY A N 1
ATOM 3360 C CA . GLY A 1 453 ? 21.932 2.816 -0.235 1.00 42.44 453 GLY A CA 1
ATOM 3361 C C . GLY A 1 453 ? 21.439 4.171 0.281 1.00 42.44 453 GLY A C 1
ATOM 3362 O O . GLY A 1 453 ? 20.920 4.241 1.389 1.00 42.44 453 GLY A O 1
ATOM 3363 N N . ASP A 1 454 ? 21.491 5.231 -0.534 1.00 37.38 454 ASP A N 1
ATOM 3364 C CA . ASP A 1 454 ? 21.106 6.595 -0.115 1.00 37.38 454 ASP A CA 1
ATOM 3365 C C . ASP A 1 454 ? 19.592 6.894 -0.237 1.00 37.38 454 ASP A C 1
ATOM 3367 O O . ASP A 1 454 ? 19.157 8.050 -0.260 1.00 37.38 454 ASP A O 1
ATOM 3371 N N . ALA A 1 455 ? 18.759 5.849 -0.265 1.00 40.44 455 ALA A N 1
ATOM 3372 C CA . ALA A 1 455 ? 17.302 5.954 -0.218 1.00 40.44 455 ALA A CA 1
ATOM 3373 C C . ALA A 1 455 ? 16.828 6.367 1.190 1.00 40.44 455 ALA A C 1
ATOM 3375 O O . ALA A 1 455 ? 16.336 5.555 1.974 1.00 40.44 455 ALA A O 1
ATOM 3376 N N . ARG A 1 456 ? 16.971 7.657 1.520 1.00 35.91 456 ARG A N 1
ATOM 3377 C CA . ARG A 1 456 ? 16.415 8.235 2.753 1.00 35.91 456 ARG A CA 1
ATOM 3378 C C . ARG A 1 456 ? 14.898 7.976 2.811 1.00 35.91 456 ARG A C 1
ATOM 3380 O O . ARG A 1 456 ? 14.194 8.382 1.881 1.00 35.91 456 ARG A O 1
ATOM 3387 N N . PRO A 1 457 ? 14.357 7.392 3.897 1.00 38.72 457 PRO A N 1
ATOM 3388 C CA . PRO A 1 457 ? 12.919 7.189 4.050 1.00 38.72 457 PRO A CA 1
ATOM 3389 C C . PRO A 1 457 ? 12.234 8.532 4.346 1.00 38.72 457 PRO A C 1
ATOM 3391 O O . PRO A 1 457 ? 12.042 8.908 5.499 1.00 38.72 457 PRO A O 1
ATOM 3394 N N . GLY A 1 458 ? 11.919 9.300 3.298 1.00 39.06 458 GLY A N 1
ATOM 3395 C CA . GLY A 1 458 ? 11.438 10.677 3.464 1.00 39.06 458 GLY A CA 1
ATOM 3396 C C . GLY A 1 458 ? 10.714 11.313 2.277 1.00 39.06 458 GLY A C 1
ATOM 3397 O O . GLY A 1 458 ? 10.450 12.510 2.332 1.00 39.06 458 GLY A O 1
ATOM 3398 N N . PHE A 1 459 ? 10.381 10.563 1.217 1.00 33.81 459 PHE A N 1
ATOM 3399 C CA . PHE A 1 459 ? 9.752 11.125 0.007 1.00 33.81 459 PHE A CA 1
ATOM 3400 C C . PHE A 1 459 ? 8.378 10.531 -0.360 1.00 33.81 459 PHE A C 1
ATOM 3402 O O . PHE A 1 459 ? 7.978 10.529 -1.519 1.00 33.81 459 PHE A O 1
ATOM 3409 N N . VAL A 1 460 ? 7.611 10.089 0.644 1.00 42.94 460 VAL A N 1
ATOM 3410 C CA . VAL A 1 460 ? 6.172 9.773 0.508 1.00 42.94 460 VAL A CA 1
ATOM 3411 C C . VAL A 1 460 ? 5.375 10.535 1.575 1.00 42.94 460 VAL A C 1
ATOM 3413 O O . VAL A 1 460 ? 4.718 9.959 2.433 1.00 42.94 460 VAL A O 1
ATOM 3416 N N . ALA A 1 461 ? 5.488 11.867 1.562 1.00 40.09 461 ALA A N 1
ATOM 3417 C CA . ALA A 1 461 ? 4.836 12.742 2.543 1.00 40.09 461 ALA A CA 1
ATOM 3418 C C . ALA A 1 461 ? 4.384 14.089 1.944 1.00 40.09 461 ALA A C 1
ATOM 3420 O O . ALA A 1 461 ? 4.620 15.152 2.522 1.00 40.09 461 ALA A O 1
ATOM 3421 N N . ARG A 1 462 ? 3.733 14.066 0.770 1.00 34.94 462 ARG A N 1
ATOM 3422 C CA . ARG A 1 462 ? 2.974 15.232 0.280 1.00 34.94 462 ARG A CA 1
ATOM 3423 C C . ARG A 1 462 ? 1.851 14.882 -0.709 1.00 34.94 462 ARG A C 1
ATOM 3425 O O . ARG A 1 462 ? 1.804 15.395 -1.820 1.00 34.94 462 ARG A O 1
ATOM 3432 N N . ALA A 1 463 ? 0.913 14.044 -0.266 1.00 34.38 463 ALA A N 1
ATOM 3433 C CA . ALA A 1 463 ? -0.368 13.831 -0.938 1.00 34.38 463 ALA A CA 1
ATOM 3434 C C . ALA A 1 463 ? -1.528 14.281 -0.025 1.00 34.38 463 ALA A C 1
ATOM 3436 O O . ALA A 1 463 ? -1.804 13.650 0.986 1.00 34.38 463 ALA A O 1
ATOM 3437 N N . HIS A 1 464 ? -2.186 15.372 -0.429 1.00 37.38 464 HIS A N 1
ATOM 3438 C CA . HIS A 1 464 ? -3.485 15.894 0.032 1.00 37.38 464 HIS A CA 1
ATOM 3439 C C . HIS A 1 464 ? -3.703 16.294 1.507 1.00 37.38 464 HIS A C 1
ATOM 3441 O O . HIS A 1 464 ? -3.873 15.466 2.390 1.00 37.38 464 HIS A O 1
ATOM 3447 N N . HIS A 1 465 ? -3.981 17.590 1.699 1.00 31.05 465 HIS A N 1
ATOM 3448 C CA . HIS A 1 465 ? -5.092 18.041 2.546 1.00 31.05 465 HIS A CA 1
ATOM 3449 C C . HIS A 1 465 ? -5.714 19.332 1.977 1.00 31.05 465 HIS A C 1
ATOM 3451 O O . HIS A 1 465 ? -5.169 20.421 2.127 1.00 31.05 465 HIS A O 1
ATOM 3457 N N . GLN A 1 466 ? -6.890 19.211 1.351 1.00 32.56 466 GLN A N 1
ATOM 3458 C CA . GLN A 1 466 ? -7.857 20.306 1.203 1.00 32.56 466 GLN A CA 1
ATOM 3459 C C . GLN A 1 466 ? -9.161 19.884 1.904 1.00 32.56 466 GLN A C 1
ATOM 3461 O O . GLN A 1 466 ? -9.603 18.749 1.709 1.00 32.56 466 GLN A O 1
ATOM 3466 N N . PRO A 1 467 ? -9.790 20.743 2.727 1.00 36.00 467 PRO A N 1
ATOM 3467 C CA . PRO A 1 467 ? -10.987 20.376 3.475 1.00 36.00 467 PRO A CA 1
ATOM 3468 C C . PRO A 1 467 ? -12.263 20.599 2.648 1.00 36.00 467 PRO A C 1
ATOM 3470 O O . PRO A 1 467 ? -12.801 21.706 2.591 1.00 36.00 467 PRO A O 1
ATOM 3473 N N . ALA A 1 468 ? -12.805 19.535 2.054 1.00 32.41 468 ALA A N 1
ATOM 3474 C CA . ALA A 1 468 ? -14.121 19.581 1.418 1.00 32.41 468 ALA A CA 1
ATOM 3475 C C . ALA A 1 468 ? -15.243 19.651 2.477 1.00 32.41 468 ALA A C 1
ATOM 3477 O O . ALA A 1 468 ? -15.608 18.648 3.095 1.00 32.41 468 ALA A O 1
ATOM 3478 N N . ARG A 1 469 ? -15.813 20.845 2.695 1.00 31.69 469 ARG A N 1
ATOM 3479 C CA . ARG A 1 469 ? -17.055 21.009 3.473 1.00 31.69 469 ARG A CA 1
ATOM 3480 C C . ARG A 1 469 ? -18.274 20.532 2.669 1.00 31.69 469 ARG A C 1
ATOM 3482 O O . ARG A 1 469 ? -18.323 20.646 1.450 1.00 31.69 469 ARG A O 1
ATOM 3489 N N . ARG A 1 470 ? -19.269 20.010 3.395 1.00 36.31 470 ARG A N 1
ATOM 3490 C CA . ARG A 1 470 ? -20.564 19.513 2.890 1.00 36.31 470 ARG A CA 1
ATOM 3491 C C . ARG A 1 470 ? -21.285 20.507 1.967 1.00 36.31 470 ARG A C 1
ATOM 3493 O O . ARG A 1 470 ? -21.358 21.679 2.309 1.00 36.31 470 ARG A O 1
ATOM 3500 N N . ILE A 1 471 ? -22.021 19.974 0.987 1.00 32.12 471 ILE A N 1
ATOM 3501 C CA . ILE A 1 471 ? -23.476 20.176 0.804 1.00 32.12 471 ILE A CA 1
ATOM 3502 C C . ILE A 1 471 ? -24.022 18.929 0.090 1.00 32.12 471 ILE A C 1
ATOM 3504 O O . ILE A 1 471 ? -23.415 18.432 -0.854 1.00 32.12 471 ILE A O 1
ATOM 3508 N N . GLY A 1 472 ? -25.142 18.382 0.567 1.00 40.28 472 GLY A N 1
ATOM 3509 C CA . GLY A 1 472 ? -25.741 17.179 -0.015 1.00 40.28 472 GLY A CA 1
ATOM 3510 C C . GLY A 1 472 ? -26.670 17.494 -1.188 1.00 40.28 472 GLY A C 1
ATOM 3511 O O . GLY A 1 472 ? -27.487 18.409 -1.099 1.00 40.28 472 GLY A O 1
ATOM 3512 N N . ARG A 1 473 ? -26.611 16.681 -2.249 1.00 31.95 473 ARG A N 1
ATOM 3513 C CA . ARG A 1 473 ? -27.695 16.518 -3.231 1.00 31.95 473 ARG A CA 1
ATOM 3514 C C . ARG A 1 473 ? -27.846 15.041 -3.599 1.00 31.95 473 ARG A C 1
ATOM 3516 O O . ARG A 1 473 ? -26.863 14.315 -3.692 1.00 31.95 473 ARG A O 1
ATOM 3523 N N . GLN A 1 474 ? -29.095 14.608 -3.755 1.00 35.44 474 GLN A N 1
ATOM 3524 C CA . GLN A 1 474 ? -29.462 13.243 -4.142 1.00 35.44 474 GLN A CA 1
ATOM 3525 C C . GLN A 1 474 ? -29.015 12.941 -5.587 1.00 35.44 474 GLN A C 1
ATOM 3527 O O . GLN A 1 474 ? -29.018 13.857 -6.414 1.00 35.44 474 GLN A O 1
ATOM 3532 N N . PRO A 1 475 ? -28.698 11.679 -5.934 1.00 36.44 475 PRO A N 1
ATOM 3533 C CA . PRO A 1 475 ? -28.476 11.296 -7.324 1.00 36.44 475 PRO A CA 1
ATOM 3534 C C . PRO A 1 475 ? -29.803 11.337 -8.113 1.00 36.44 475 PRO A C 1
ATOM 3536 O O . PRO A 1 475 ? -30.828 10.865 -7.609 1.00 36.44 475 PRO A O 1
ATOM 3539 N N . PRO A 1 476 ? -29.827 11.873 -9.347 1.00 38.06 476 PRO A N 1
ATOM 3540 C CA . PRO A 1 476 ? -31.036 11.897 -10.160 1.00 38.06 476 PRO A CA 1
ATOM 3541 C C . PRO A 1 476 ? -31.391 10.501 -10.691 1.00 38.06 476 PRO A C 1
ATOM 3543 O O . PRO A 1 476 ? -30.530 9.705 -11.062 1.00 38.06 476 PRO A O 1
ATOM 3546 N N . ARG A 1 477 ? -32.696 10.215 -10.757 1.00 33.88 477 ARG A N 1
ATOM 3547 C CA . ARG A 1 477 ? -33.245 8.954 -11.282 1.00 33.88 477 ARG A CA 1
ATOM 3548 C C . ARG A 1 477 ? -32.923 8.779 -12.770 1.00 33.88 477 ARG A C 1
ATOM 3550 O O . ARG A 1 477 ? -33.081 9.715 -13.553 1.00 33.88 477 ARG A O 1
ATOM 3557 N N . ALA A 1 478 ? -32.586 7.552 -13.168 1.00 34.78 478 ALA A N 1
ATOM 3558 C CA . ALA A 1 478 ? -32.424 7.176 -14.570 1.00 34.78 478 ALA A CA 1
ATOM 3559 C C . ALA A 1 478 ? -33.709 7.459 -15.375 1.00 34.78 478 ALA A C 1
ATOM 3561 O O . ALA A 1 478 ? -34.782 6.933 -15.065 1.00 34.78 478 ALA A O 1
ATOM 3562 N N . ARG A 1 479 ? -33.604 8.277 -16.430 1.00 33.34 479 ARG A N 1
ATOM 3563 C CA . ARG A 1 479 ? -34.699 8.491 -17.386 1.00 33.34 479 ARG A CA 1
ATOM 3564 C C . ARG A 1 479 ? -34.716 7.356 -18.409 1.00 33.34 479 ARG A C 1
ATOM 3566 O O . ARG A 1 479 ? -33.751 7.160 -19.139 1.00 33.34 479 ARG A O 1
ATOM 3573 N N . ARG A 1 480 ? -35.841 6.636 -18.485 1.00 34.03 480 ARG A N 1
ATOM 3574 C CA . ARG A 1 480 ? -36.150 5.738 -19.607 1.00 34.03 480 ARG A CA 1
ATOM 3575 C C . ARG A 1 480 ? -36.242 6.561 -20.896 1.00 34.03 480 ARG A C 1
ATOM 3577 O O . ARG A 1 480 ? -37.031 7.502 -20.946 1.00 34.03 480 ARG A O 1
ATOM 3584 N N . PHE A 1 481 ? -35.508 6.173 -21.935 1.00 30.39 481 PHE A N 1
ATOM 3585 C CA . PHE A 1 481 ? -35.791 6.629 -23.298 1.00 30.39 481 PHE A CA 1
ATOM 3586 C C . PHE A 1 481 ? -36.943 5.802 -23.903 1.00 30.39 481 PHE A C 1
ATOM 3588 O O . PHE A 1 481 ? -37.011 4.593 -23.662 1.00 30.39 481 PHE A O 1
ATOM 3595 N N . PRO A 1 482 ? -37.869 6.420 -24.659 1.00 38.19 482 PRO A N 1
ATOM 3596 C CA . PRO A 1 482 ? -38.989 5.716 -25.276 1.00 38.19 482 PRO A CA 1
ATOM 3597 C C . PRO A 1 482 ? -38.570 4.978 -26.556 1.00 38.19 482 PRO A C 1
ATOM 3599 O O . PRO A 1 482 ? -37.733 5.451 -27.322 1.00 38.19 482 PRO A O 1
ATOM 3602 N N . ARG A 1 483 ? -39.222 3.842 -26.835 1.00 37.50 483 ARG A N 1
ATOM 3603 C CA . ARG A 1 483 ? -39.169 3.190 -28.152 1.00 37.50 483 ARG A CA 1
ATOM 3604 C C . ARG A 1 483 ? -39.904 4.048 -29.196 1.00 37.50 483 ARG A C 1
ATOM 3606 O O . ARG A 1 483 ? -41.076 4.362 -29.007 1.00 37.50 483 ARG A O 1
ATOM 3613 N N . ARG A 1 484 ? -39.251 4.325 -30.326 1.00 29.45 484 ARG A N 1
ATOM 3614 C CA . ARG A 1 484 ? -39.865 4.598 -31.641 1.00 29.45 484 ARG A CA 1
ATOM 3615 C C . ARG A 1 484 ? -39.128 3.699 -32.644 1.00 29.45 484 ARG A C 1
ATOM 3617 O O . ARG A 1 484 ? -37.906 3.710 -32.660 1.00 29.45 484 ARG A O 1
ATOM 3624 N N . ALA A 1 485 ? -39.797 2.694 -33.203 1.00 31.88 485 ALA A N 1
ATOM 3625 C CA . ALA A 1 485 ? -40.694 2.766 -34.364 1.00 31.88 485 ALA A CA 1
ATOM 3626 C C . ALA A 1 485 ? -39.896 2.623 -35.674 1.00 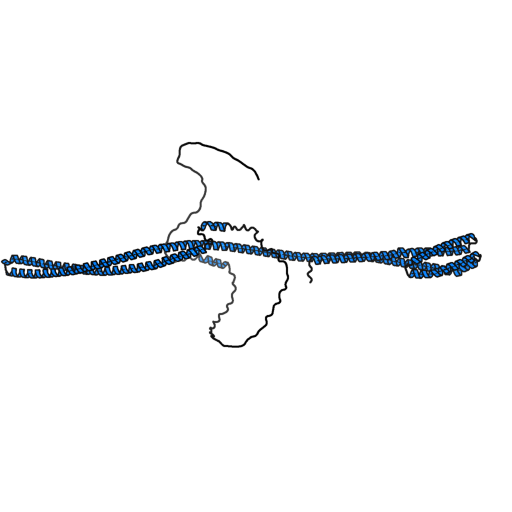31.88 485 ALA A C 1
ATOM 3628 O O . ALA A 1 485 ? -39.223 3.553 -36.106 1.00 31.88 485 ALA A O 1
ATOM 3629 N N . GLU A 1 486 ? -39.968 1.430 -36.269 1.00 33.88 486 GLU A N 1
ATOM 3630 C CA . GLU A 1 486 ? -39.443 1.136 -37.606 1.00 33.88 486 GLU A CA 1
ATOM 3631 C C . GLU A 1 486 ? -40.208 1.908 -38.692 1.00 33.88 486 GLU A C 1
ATOM 3633 O O . GLU A 1 486 ? -41.421 2.099 -38.577 1.00 33.88 486 GLU A O 1
ATOM 3638 N N . PRO A 1 487 ? -39.542 2.215 -39.815 1.00 36.59 487 PRO A N 1
ATOM 3639 C CA . PRO A 1 487 ? -40.172 2.247 -41.125 1.00 36.59 487 PRO A CA 1
ATOM 3640 C C . PRO A 1 487 ? -39.670 1.097 -42.012 1.00 36.59 487 PRO A C 1
ATOM 3642 O O . PRO A 1 487 ? -38.493 0.745 -42.050 1.00 36.59 487 PRO A O 1
ATOM 3645 N N . SER A 1 488 ? -40.599 0.514 -42.760 1.00 35.19 488 SER A N 1
ATOM 3646 C CA . SER A 1 488 ? -40.418 -0.713 -43.534 1.00 35.19 488 SER A CA 1
ATOM 3647 C C . SER A 1 488 ? -39.878 -0.516 -44.963 1.00 35.19 488 SER A C 1
ATOM 3649 O O . SER A 1 488 ? -40.339 0.374 -45.670 1.00 35.19 488 SER A O 1
ATOM 3651 N N . ARG A 1 489 ? -39.105 -1.511 -45.434 1.00 34.44 489 ARG A N 1
ATOM 3652 C CA . ARG A 1 489 ? -38.952 -1.981 -46.840 1.00 34.44 489 ARG A CA 1
ATOM 3653 C C . ARG A 1 489 ? -38.378 -1.039 -47.922 1.00 34.44 489 ARG A C 1
ATOM 3655 O O . ARG A 1 489 ? -39.062 -0.137 -48.387 1.00 34.44 489 ARG A O 1
ATOM 3662 N N . ARG A 1 490 ? -37.248 -1.487 -48.504 1.00 30.08 490 ARG A N 1
ATOM 3663 C CA . ARG A 1 490 ? -36.818 -1.550 -49.940 1.00 30.08 490 ARG A CA 1
ATOM 3664 C C . ARG A 1 490 ? -35.285 -1.354 -49.995 1.00 30.08 490 ARG A C 1
ATOM 3666 O O . ARG A 1 490 ? -34.769 -0.582 -49.209 1.00 30.08 490 ARG A O 1
ATOM 3673 N N . ALA A 1 491 ? -34.495 -1.985 -50.866 1.00 31.17 491 ALA A N 1
ATOM 3674 C CA . ALA A 1 491 ? -34.692 -3.169 -51.707 1.00 31.17 491 ALA A CA 1
ATOM 3675 C C . ALA A 1 491 ? -33.314 -3.806 -52.033 1.00 31.17 491 ALA A C 1
ATOM 3677 O O . ALA A 1 491 ? -32.282 -3.172 -51.864 1.00 31.17 491 ALA A O 1
ATOM 3678 N N . ARG A 1 492 ? -33.341 -5.065 -52.494 1.00 34.12 492 ARG A N 1
ATOM 3679 C CA . ARG A 1 492 ? -32.286 -5.850 -53.181 1.00 34.12 492 ARG A CA 1
ATOM 3680 C C . ARG A 1 492 ? -30.916 -5.177 -53.430 1.00 34.12 492 ARG A C 1
ATOM 3682 O O . ARG A 1 492 ? -30.832 -4.294 -54.269 1.00 34.12 492 ARG A O 1
ATOM 3689 N N . PHE A 1 493 ? -29.842 -5.808 -52.946 1.00 29.81 493 PHE A N 1
ATOM 3690 C CA . PHE A 1 493 ? -28.699 -6.187 -53.796 1.00 29.81 493 PHE A CA 1
ATOM 3691 C C . PHE A 1 493 ? -27.997 -7.432 -53.222 1.00 29.81 493 PHE A C 1
ATOM 3693 O O . PHE A 1 493 ? -27.798 -7.547 -52.016 1.00 29.81 493 PHE A O 1
ATOM 3700 N N . ARG A 1 494 ? -27.655 -8.389 -54.092 1.00 35.81 494 ARG A N 1
ATOM 3701 C CA . ARG A 1 494 ? -26.867 -9.599 -53.791 1.00 35.81 494 ARG A CA 1
ATOM 3702 C C . ARG A 1 494 ? -25.670 -9.596 -54.742 1.00 35.81 494 ARG A C 1
ATOM 3704 O O . ARG A 1 494 ? -25.896 -9.435 -55.939 1.00 35.81 494 ARG A O 1
ATOM 3711 N N . PRO A 1 495 ? -24.453 -9.851 -54.250 1.00 35.62 495 PRO A N 1
ATOM 3712 C CA . PRO A 1 495 ? -23.507 -10.606 -55.072 1.00 35.62 495 PRO A CA 1
ATOM 3713 C C . PRO A 1 495 ? -22.727 -11.681 -54.291 1.00 35.62 495 PRO A C 1
ATOM 3715 O O . PRO A 1 495 ? -22.492 -11.563 -53.094 1.00 35.62 495 PRO A O 1
ATOM 3718 N N . GLY A 1 496 ? -22.275 -12.710 -55.017 1.00 31.42 496 GLY A N 1
ATOM 3719 C CA . GLY A 1 496 ? -21.025 -13.418 -54.711 1.00 31.42 496 GLY A CA 1
ATOM 3720 C C . GLY A 1 496 ? -21.011 -14.447 -53.574 1.00 31.42 496 GLY A C 1
ATOM 3721 O O . GLY A 1 496 ? -20.325 -14.250 -52.578 1.00 31.42 496 GLY A O 1
ATOM 3722 N N . GLN A 1 497 ? -21.628 -15.620 -53.769 1.00 31.94 497 GLN A N 1
ATOM 3723 C CA . GLN A 1 497 ? -21.151 -16.829 -53.080 1.00 31.94 497 GLN A CA 1
ATOM 3724 C C . GLN A 1 497 ? -19.903 -17.368 -53.795 1.00 31.94 497 GLN A C 1
ATOM 3726 O O . GLN A 1 497 ? -20.024 -18.033 -54.823 1.00 31.94 497 GLN A O 1
ATOM 3731 N N . THR A 1 498 ? -18.711 -17.145 -53.243 1.00 35.50 498 THR A N 1
ATOM 3732 C CA . THR A 1 498 ? -17.509 -17.894 -53.637 1.00 35.50 498 THR A CA 1
ATOM 3733 C C . THR A 1 498 ? -17.384 -19.155 -52.781 1.00 35.50 498 THR A C 1
ATOM 3735 O O . THR A 1 498 ? -17.173 -19.107 -51.569 1.00 35.50 498 THR A O 1
ATOM 3738 N N . ARG A 1 499 ? -17.543 -20.324 -53.413 1.00 32.78 499 ARG A N 1
ATOM 3739 C CA . ARG A 1 499 ? -17.331 -21.626 -52.765 1.00 32.78 499 ARG A CA 1
ATOM 3740 C C . ARG A 1 499 ? -15.839 -21.811 -52.462 1.00 32.78 499 ARG A C 1
ATOM 3742 O O . ARG A 1 499 ? -15.036 -21.842 -53.389 1.00 32.78 499 ARG A O 1
ATOM 3749 N N . ARG A 1 500 ? -15.475 -22.008 -51.191 1.00 35.22 500 ARG A N 1
ATOM 3750 C CA . ARG A 1 500 ? -14.194 -22.637 -50.814 1.00 35.22 500 ARG A CA 1
ATOM 3751 C C . ARG A 1 500 ? -14.383 -24.161 -50.717 1.00 35.22 500 ARG A C 1
ATOM 3753 O O . ARG A 1 500 ? -15.422 -24.584 -50.206 1.00 35.22 500 ARG A O 1
ATOM 3760 N N . PRO A 1 501 ? -13.428 -24.985 -51.184 1.00 42.19 501 PRO A N 1
ATOM 3761 C CA . PRO A 1 501 ? -13.487 -26.436 -51.016 1.00 42.19 501 PRO A CA 1
ATOM 3762 C C . PRO A 1 501 ? -13.168 -26.847 -49.563 1.00 42.19 501 PRO A C 1
ATOM 3764 O O . PRO A 1 501 ? -12.455 -26.118 -48.867 1.00 42.19 501 PRO A O 1
ATOM 3767 N N . PRO A 1 502 ? -13.668 -28.002 -49.084 1.00 43.41 502 PRO A N 1
ATOM 3768 C CA . PRO A 1 502 ? -13.339 -28.520 -47.759 1.00 43.41 502 PRO A CA 1
ATOM 3769 C C . PRO A 1 502 ? -11.941 -29.156 -47.729 1.00 43.41 502 PRO A C 1
ATOM 3771 O O . PRO A 1 502 ? -11.540 -29.852 -48.662 1.00 43.41 502 PRO A O 1
ATOM 3774 N N . SER A 1 503 ? -11.214 -28.961 -46.629 1.00 37.75 503 SER A N 1
ATOM 3775 C CA . SER A 1 503 ? -9.937 -29.630 -46.361 1.00 37.75 503 SER A CA 1
ATOM 3776 C C . SER A 1 503 ? -10.128 -31.082 -45.873 1.00 37.75 503 SER A C 1
ATOM 3778 O O . SER A 1 503 ? -11.181 -31.412 -45.314 1.00 37.75 503 SER A O 1
ATOM 3780 N N . PRO A 1 504 ? -9.135 -31.979 -46.052 1.00 40.12 504 PRO A N 1
ATOM 3781 C CA . PRO A 1 504 ? -9.252 -33.376 -45.631 1.00 40.12 504 PRO A CA 1
ATOM 3782 C C . PRO A 1 504 ? -9.222 -33.544 -44.106 1.00 40.12 504 PRO A C 1
ATOM 3784 O O . PRO A 1 504 ? -8.542 -32.814 -43.386 1.00 40.12 504 PRO A O 1
ATOM 3787 N N . ARG A 1 505 ? -9.918 -34.574 -43.609 1.00 38.78 505 ARG A N 1
ATOM 3788 C CA . ARG A 1 505 ? -9.975 -34.931 -42.181 1.00 38.78 505 ARG A CA 1
ATOM 3789 C C . ARG A 1 505 ? -8.617 -35.436 -41.664 1.00 38.78 505 ARG A C 1
ATOM 3791 O O . ARG A 1 505 ? -8.275 -36.599 -41.863 1.00 38.78 505 ARG A O 1
ATOM 3798 N N . GLY A 1 506 ? -7.884 -34.590 -40.940 1.00 32.28 506 GLY A N 1
ATOM 3799 C CA . GLY A 1 506 ? -6.719 -34.987 -40.139 1.00 32.28 506 GLY A CA 1
ATOM 3800 C C . GLY A 1 506 ? -7.125 -35.629 -38.804 1.00 32.28 506 GLY A C 1
ATOM 3801 O O . GLY A 1 506 ? -8.033 -35.147 -38.129 1.00 32.28 506 GLY A O 1
ATOM 3802 N N . ARG A 1 507 ? -6.469 -36.733 -38.419 1.00 34.19 507 ARG A N 1
ATOM 3803 C CA . ARG A 1 507 ? -6.767 -37.491 -37.187 1.00 34.19 507 ARG A CA 1
ATOM 3804 C C . ARG A 1 507 ? -6.438 -36.691 -35.920 1.00 34.19 507 ARG A C 1
ATOM 3806 O O . ARG A 1 507 ? -5.365 -36.107 -35.810 1.00 34.19 507 ARG A O 1
ATOM 3813 N N . SER A 1 508 ? -7.310 -36.770 -34.915 1.00 32.91 508 SER A N 1
ATOM 3814 C CA . SER A 1 508 ? -7.055 -36.251 -33.568 1.00 32.91 508 SER A CA 1
ATOM 3815 C C . SER A 1 508 ? -5.978 -37.072 -32.844 1.00 32.91 508 SER A C 1
ATOM 3817 O O . SER A 1 508 ? -6.234 -38.209 -32.438 1.00 32.91 508 SER A O 1
ATOM 3819 N N . VAL A 1 509 ? -4.797 -36.493 -32.631 1.00 36.84 509 VAL A N 1
ATOM 3820 C CA . VAL A 1 509 ? -3.753 -37.071 -31.770 1.00 36.84 509 VAL A CA 1
ATOM 3821 C C . VAL A 1 509 ? -3.924 -36.522 -30.352 1.00 36.84 509 VAL A C 1
ATOM 3823 O O . VAL A 1 509 ? -3.883 -35.312 -30.142 1.00 36.84 509 VAL A O 1
ATOM 3826 N N . ARG A 1 510 ? -4.127 -37.403 -29.363 1.00 37.53 510 ARG A N 1
ATOM 3827 C CA . ARG A 1 510 ? -4.107 -37.016 -27.940 1.00 37.53 510 ARG A CA 1
ATOM 3828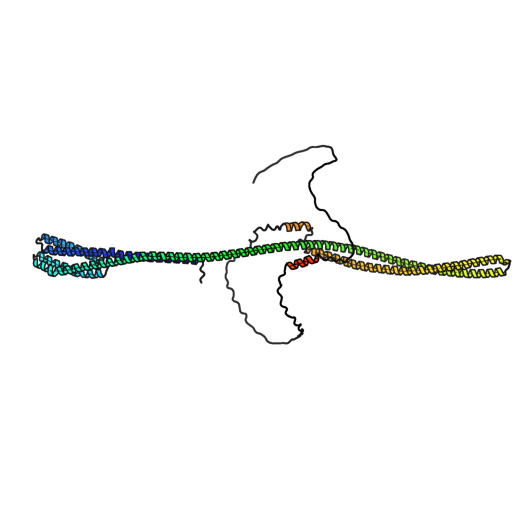 C C . ARG A 1 510 ? -2.662 -36.717 -27.506 1.00 37.53 510 ARG A C 1
ATOM 3830 O O . ARG A 1 510 ? -1.778 -37.493 -27.874 1.00 37.53 510 ARG A O 1
ATOM 3837 N N . PRO A 1 511 ? -2.403 -35.688 -26.679 1.00 34.09 511 PRO A N 1
ATOM 3838 C CA . PRO A 1 511 ? -1.075 -35.479 -26.113 1.00 34.09 511 PRO A CA 1
ATOM 3839 C C . PRO A 1 511 ? -0.714 -36.631 -25.161 1.00 34.09 511 PRO A C 1
ATOM 3841 O O . PRO A 1 511 ? -1.471 -36.957 -24.244 1.00 34.09 511 PRO A O 1
ATOM 3844 N N . ARG A 1 512 ? 0.449 -37.258 -25.374 1.00 37.00 512 ARG A N 1
ATOM 3845 C CA . ARG A 1 512 ? 1.044 -38.195 -24.407 1.00 37.00 512 ARG A CA 1
ATOM 3846 C C . ARG A 1 512 ? 1.667 -37.400 -23.256 1.00 37.00 512 ARG A C 1
ATOM 3848 O O . ARG A 1 512 ? 2.312 -36.383 -23.494 1.00 37.00 512 ARG A O 1
ATOM 3855 N N . ARG A 1 513 ? 1.506 -37.881 -22.018 1.00 38.50 513 ARG A N 1
ATOM 3856 C CA . ARG A 1 513 ? 2.283 -37.386 -20.867 1.00 38.50 513 ARG A CA 1
ATOM 3857 C C . ARG A 1 513 ? 3.778 -37.679 -21.088 1.00 38.50 513 ARG A C 1
ATOM 3859 O O . ARG A 1 513 ? 4.078 -38.752 -21.617 1.00 38.50 513 ARG A O 1
ATOM 3866 N N . PRO A 1 514 ? 4.701 -36.799 -20.662 1.00 39.03 514 PRO A N 1
ATOM 3867 C CA . PRO A 1 514 ? 6.117 -37.139 -20.612 1.00 39.03 514 PRO A CA 1
ATOM 3868 C C . PRO A 1 514 ? 6.363 -38.213 -19.541 1.00 39.03 514 PRO A C 1
ATOM 3870 O O . PRO A 1 514 ? 5.773 -38.172 -18.460 1.00 39.03 514 PRO A O 1
ATOM 3873 N N . LEU A 1 515 ? 7.225 -39.179 -19.860 1.00 46.88 515 LEU A N 1
ATOM 3874 C CA . LEU A 1 515 ? 7.767 -40.147 -18.904 1.00 46.88 515 LEU A CA 1
ATOM 3875 C C . LEU A 1 515 ? 8.985 -39.534 -18.185 1.00 46.88 515 LEU A C 1
ATOM 3877 O O . LEU A 1 515 ? 9.649 -38.674 -18.769 1.00 46.88 515 LEU A O 1
ATOM 3881 N N . PRO A 1 516 ? 9.290 -39.946 -16.941 1.00 42.38 516 PRO A N 1
ATOM 3882 C CA . PRO A 1 516 ? 10.475 -39.473 -16.232 1.00 42.38 516 PRO A CA 1
ATOM 3883 C C . PRO A 1 516 ? 11.755 -39.993 -16.901 1.00 42.38 516 PRO A C 1
ATOM 3885 O O . PRO A 1 516 ? 11.807 -41.137 -17.352 1.00 42.38 516 PRO A O 1
ATOM 3888 N N . VAL A 1 517 ? 12.786 -39.149 -16.955 1.00 48.38 517 VAL A N 1
ATOM 3889 C CA . VAL A 1 517 ? 14.094 -39.487 -17.535 1.00 48.38 517 VAL A CA 1
ATOM 3890 C C . VAL A 1 517 ? 15.005 -40.051 -16.445 1.00 48.38 517 VAL A C 1
ATOM 3892 O O . VAL A 1 517 ? 15.175 -39.427 -15.400 1.00 48.38 517 VAL A O 1
ATOM 3895 N N . ASP A 1 518 ? 15.597 -41.217 -16.699 1.00 52.38 518 ASP A N 1
ATOM 3896 C CA . ASP A 1 518 ? 16.569 -41.861 -15.812 1.00 52.38 518 ASP A CA 1
ATOM 3897 C C . ASP A 1 518 ? 17.948 -41.161 -15.909 1.00 52.38 518 ASP A C 1
ATOM 3899 O O . ASP A 1 518 ? 18.537 -41.130 -16.997 1.00 52.38 518 ASP A O 1
ATOM 3903 N N . PRO A 1 519 ? 18.506 -40.618 -14.805 1.00 48.41 519 PRO A N 1
ATOM 3904 C CA . PRO A 1 519 ? 19.810 -39.947 -14.812 1.00 48.41 519 PRO A CA 1
ATOM 3905 C C . PRO A 1 519 ? 20.999 -40.836 -15.217 1.00 48.41 519 PRO A C 1
ATOM 3907 O O . PRO A 1 519 ? 22.058 -40.309 -15.569 1.00 48.41 519 PRO A O 1
ATOM 3910 N N . SER A 1 520 ? 20.863 -42.165 -15.170 1.00 51.09 520 SER A N 1
ATOM 3911 C CA . SER A 1 520 ? 21.944 -43.105 -15.500 1.00 51.09 520 SER A CA 1
ATOM 3912 C C . SER A 1 520 ? 22.239 -43.189 -17.005 1.00 51.09 520 SER A C 1
ATOM 3914 O O . SER A 1 520 ? 23.398 -43.336 -17.400 1.00 51.09 520 SER A O 1
ATOM 3916 N N . GLN A 1 521 ? 21.229 -43.008 -17.864 1.00 48.25 521 GLN A N 1
ATOM 3917 C CA . GLN A 1 521 ? 21.390 -43.122 -19.321 1.00 48.25 521 GLN A CA 1
ATOM 3918 C C . GLN A 1 521 ? 22.107 -41.913 -19.946 1.00 48.25 521 GLN A C 1
ATOM 3920 O O . GLN A 1 521 ? 22.790 -42.057 -20.961 1.00 48.25 521 GLN A O 1
ATOM 3925 N N . ALA A 1 522 ? 22.029 -40.737 -19.314 1.00 44.91 522 ALA A N 1
ATOM 3926 C CA . ALA A 1 522 ? 22.725 -39.534 -19.776 1.00 44.91 522 ALA A CA 1
ATOM 3927 C C . ALA A 1 522 ? 24.260 -39.654 -19.677 1.00 44.91 522 ALA A C 1
ATOM 3929 O O . ALA A 1 522 ? 24.976 -39.110 -20.517 1.00 44.91 522 ALA A O 1
ATOM 3930 N N . ARG A 1 523 ? 24.782 -40.407 -18.695 1.00 45.16 523 ARG A N 1
ATOM 3931 C CA . ARG A 1 523 ? 26.234 -40.630 -18.540 1.00 45.16 523 ARG A CA 1
ATOM 3932 C C . ARG A 1 523 ? 26.794 -41.581 -19.604 1.00 45.16 523 ARG A C 1
ATOM 3934 O O . ARG A 1 523 ? 27.835 -41.290 -20.187 1.00 45.16 523 ARG A O 1
ATOM 3941 N N . GLN A 1 524 ? 26.050 -42.630 -19.963 1.00 46.91 524 GLN A N 1
ATOM 3942 C CA . GLN A 1 524 ? 26.458 -43.581 -21.011 1.00 46.91 524 GLN A CA 1
ATOM 3943 C C . GLN A 1 524 ? 26.515 -42.977 -22.429 1.00 46.91 524 GLN A C 1
ATOM 3945 O O . GLN A 1 524 ? 27.163 -43.548 -23.307 1.00 46.91 524 GLN A O 1
ATOM 3950 N N . TRP A 1 525 ? 25.862 -41.833 -22.667 1.00 44.00 525 TRP A N 1
ATOM 3951 C CA . TRP A 1 525 ? 25.984 -41.073 -23.919 1.00 44.00 525 TRP A CA 1
ATOM 3952 C C . TRP A 1 525 ? 27.222 -40.165 -23.960 1.00 44.00 525 TRP A C 1
ATOM 3954 O O . TRP A 1 525 ? 27.782 -39.956 -25.036 1.00 44.00 525 TRP A O 1
ATOM 3964 N N . ALA A 1 526 ? 27.680 -39.656 -22.812 1.00 40.19 526 ALA A N 1
ATOM 3965 C CA . ALA A 1 526 ? 28.885 -38.830 -22.729 1.00 40.19 526 ALA A CA 1
ATOM 3966 C C . ALA A 1 526 ? 30.170 -39.669 -22.867 1.00 40.19 526 ALA A C 1
ATOM 3968 O O . ALA A 1 526 ? 31.085 -39.297 -23.599 1.00 40.19 526 ALA A O 1
ATOM 3969 N N . GLU A 1 527 ? 30.217 -40.841 -22.227 1.00 44.81 527 GLU A N 1
ATOM 3970 C CA . GLU A 1 527 ? 31.404 -41.712 -22.215 1.00 44.81 527 GLU A CA 1
ATOM 3971 C C . GLU A 1 527 ? 31.690 -42.378 -23.574 1.00 44.81 527 GLU A C 1
ATOM 3973 O O . GLU A 1 527 ? 32.835 -42.722 -23.873 1.00 44.81 527 GLU A O 1
ATOM 3978 N N . ARG A 1 528 ? 30.672 -42.521 -24.436 1.00 41.28 528 ARG A N 1
ATOM 3979 C CA . ARG A 1 528 ? 30.800 -43.217 -25.728 1.00 41.28 528 ARG A CA 1
ATOM 3980 C C . ARG A 1 528 ? 31.420 -42.364 -26.847 1.00 41.28 528 ARG A C 1
ATOM 3982 O O . ARG A 1 528 ? 31.856 -42.924 -27.843 1.00 41.28 528 ARG A O 1
ATOM 3989 N N . ARG A 1 529 ? 31.530 -41.036 -26.685 1.00 38.53 529 ARG A N 1
ATOM 3990 C CA . ARG A 1 529 ? 32.220 -40.148 -27.654 1.00 38.53 529 ARG A CA 1
ATOM 3991 C C . ARG A 1 529 ? 33.741 -40.059 -27.478 1.00 38.53 529 ARG A C 1
ATOM 3993 O O . ARG A 1 529 ? 34.398 -39.463 -28.320 1.00 38.53 529 ARG A O 1
ATOM 4000 N N . VAL A 1 530 ? 34.303 -40.617 -26.404 1.00 42.44 530 VAL A N 1
ATOM 4001 C CA . VAL A 1 530 ? 35.725 -40.429 -26.038 1.00 42.44 530 VAL A CA 1
ATOM 4002 C C . VAL A 1 530 ? 36.608 -41.627 -26.440 1.00 42.44 530 VAL A C 1
ATOM 4004 O O . VAL A 1 530 ? 37.816 -41.596 -26.234 1.00 42.44 530 VAL A O 1
ATOM 4007 N N . ARG A 1 531 ? 36.040 -42.699 -27.021 1.00 42.84 531 ARG A N 1
ATOM 4008 C CA . ARG A 1 531 ? 36.763 -43.967 -27.270 1.00 42.84 531 ARG A CA 1
ATOM 4009 C C . ARG A 1 531 ? 36.918 -44.412 -28.727 1.00 42.84 531 ARG A C 1
ATOM 4011 O O . ARG A 1 531 ? 37.597 -45.407 -28.952 1.00 42.84 531 ARG A O 1
ATOM 4018 N N . GLU A 1 532 ? 36.361 -43.698 -29.700 1.00 37.69 532 GLU A N 1
ATOM 4019 C CA . GLU A 1 532 ? 36.482 -44.058 -31.121 1.00 37.69 532 GLU A CA 1
ATOM 4020 C C . GLU A 1 532 ? 37.053 -42.883 -31.921 1.00 37.69 532 GLU A C 1
ATOM 4022 O O . GLU A 1 532 ? 36.341 -41.971 -32.336 1.00 37.69 532 GLU A O 1
ATOM 4027 N N . GLY A 1 533 ? 38.376 -42.896 -32.100 1.00 34.56 533 GLY A N 1
ATOM 4028 C CA . GLY A 1 533 ? 39.072 -42.002 -33.018 1.00 34.56 533 GLY A CA 1
ATOM 4029 C C . GLY A 1 533 ? 39.179 -42.631 -34.405 1.00 34.56 533 GLY A C 1
ATOM 4030 O O . GLY A 1 533 ? 39.701 -43.736 -34.540 1.00 34.56 533 GLY A O 1
ATOM 4031 N N . ALA A 1 534 ? 38.732 -41.912 -35.433 1.00 32.38 534 ALA A N 1
ATOM 4032 C CA . ALA A 1 534 ? 38.985 -42.238 -36.834 1.00 32.38 534 ALA A CA 1
ATOM 4033 C C . ALA A 1 534 ? 39.189 -40.939 -37.631 1.00 32.38 534 ALA A C 1
ATOM 4035 O O . ALA A 1 534 ? 38.318 -40.070 -37.660 1.00 32.38 534 ALA A O 1
ATOM 4036 N N . CYS A 1 535 ? 40.364 -40.796 -38.243 1.00 28.78 535 CYS A N 1
ATOM 4037 C CA . CYS A 1 535 ? 40.749 -39.636 -39.049 1.00 28.78 535 CYS A CA 1
ATOM 4038 C C . CYS A 1 535 ? 40.211 -39.730 -40.486 1.00 28.78 535 CYS A C 1
ATOM 4040 O O . CYS A 1 535 ? 40.043 -40.835 -40.990 1.00 28.78 535 CYS A O 1
ATOM 4042 N N . VAL A 1 536 ? 40.082 -38.584 -41.172 1.00 30.69 536 VAL A N 1
ATOM 4043 C CA . VAL A 1 536 ? 40.432 -38.359 -42.600 1.00 30.69 536 VAL A CA 1
ATOM 4044 C C . VAL A 1 536 ? 40.350 -36.833 -42.886 1.00 30.69 536 VAL A C 1
ATOM 4046 O O . VAL A 1 536 ? 39.631 -36.143 -42.162 1.00 30.69 536 VAL A O 1
ATOM 4049 N N . PRO A 1 537 ? 41.161 -36.253 -43.803 1.00 39.12 537 PRO A N 1
ATOM 4050 C CA . PRO A 1 537 ? 41.806 -34.960 -43.521 1.00 39.12 537 PRO A CA 1
ATOM 4051 C C . PRO A 1 537 ? 41.393 -33.777 -44.418 1.00 39.12 537 PRO A C 1
ATOM 4053 O O . PRO A 1 537 ? 40.867 -33.960 -45.513 1.00 39.12 537 PRO A O 1
ATOM 4056 N N . VAL A 1 538 ? 41.787 -32.564 -44.001 1.00 27.48 538 VAL A N 1
ATOM 4057 C CA . VAL A 1 538 ? 41.928 -31.374 -44.864 1.00 27.48 538 VAL A CA 1
ATOM 4058 C C . VAL A 1 538 ? 43.261 -30.664 -44.547 1.00 27.48 538 VAL A C 1
ATOM 4060 O O . VAL A 1 538 ? 43.529 -30.322 -43.398 1.00 27.48 538 VAL A O 1
ATOM 4063 N N . ARG A 1 539 ? 44.098 -30.493 -45.580 1.00 28.64 539 ARG A N 1
ATOM 4064 C CA . ARG A 1 539 ? 45.322 -29.654 -45.663 1.00 28.64 539 ARG A CA 1
ATOM 4065 C C . ARG A 1 539 ? 44.926 -28.170 -45.851 1.00 28.64 539 ARG A C 1
ATOM 4067 O O . ARG A 1 539 ? 43.830 -27.938 -46.341 1.00 28.64 539 ARG A O 1
ATOM 4074 N N . GLU A 1 540 ? 45.704 -27.116 -45.584 1.00 28.67 540 GLU A N 1
ATOM 4075 C CA . GLU A 1 540 ? 47.102 -26.899 -45.146 1.00 28.67 540 GLU A CA 1
ATOM 4076 C C . GLU A 1 540 ? 47.183 -25.440 -44.598 1.00 28.67 540 GLU A C 1
ATOM 4078 O O . GLU A 1 540 ? 46.636 -24.539 -45.222 1.00 28.67 540 GLU A O 1
ATOM 4083 N N . HIS A 1 541 ? 47.671 -25.202 -43.368 1.00 32.91 541 HIS A N 1
ATOM 4084 C CA . HIS A 1 541 ? 48.979 -24.585 -43.012 1.00 32.91 541 HIS A CA 1
ATOM 4085 C C . HIS A 1 541 ? 48.946 -23.042 -42.721 1.00 32.91 541 HIS A C 1
ATOM 4087 O O . HIS A 1 541 ? 47.884 -22.451 -42.891 1.00 32.91 541 HIS A O 1
ATOM 4093 N N . PRO A 1 542 ? 49.958 -22.424 -42.051 1.00 45.84 542 PRO A N 1
ATOM 4094 C CA . PRO A 1 542 ? 49.768 -21.936 -40.666 1.00 45.84 542 PRO A CA 1
ATOM 4095 C C . PRO A 1 542 ? 50.170 -20.458 -40.417 1.00 45.84 542 PRO A C 1
ATOM 4097 O O . PRO A 1 542 ? 50.635 -19.794 -41.334 1.00 45.84 542 PRO A O 1
ATOM 4100 N N . LEU A 1 543 ? 50.107 -19.998 -39.152 1.00 30.75 543 LEU A N 1
ATOM 4101 C CA . LEU A 1 543 ? 51.126 -19.136 -38.509 1.00 30.75 543 LEU A CA 1
ATOM 4102 C C . LEU A 1 543 ? 51.019 -19.180 -36.959 1.00 30.75 543 LEU A C 1
ATOM 4104 O O . LEU A 1 543 ? 49.993 -19.583 -36.416 1.00 30.75 543 LEU A O 1
ATOM 4108 N N . GLU A 1 544 ? 52.126 -18.840 -36.298 1.00 29.73 544 GLU A N 1
ATOM 4109 C CA . GLU A 1 544 ? 52.564 -19.070 -34.899 1.00 29.73 544 GLU A CA 1
ATOM 4110 C C . GLU A 1 544 ? 51.575 -18.646 -33.774 1.00 29.73 544 GLU A C 1
ATOM 4112 O O . GLU A 1 544 ? 50.775 -17.734 -33.954 1.00 29.73 544 GLU A O 1
ATOM 4117 N N . CYS A 1 545 ? 51.449 -19.310 -32.611 1.00 25.89 545 CYS A N 1
ATOM 4118 C CA . CYS A 1 545 ? 52.424 -19.673 -31.557 1.00 25.89 545 CYS A CA 1
ATOM 4119 C C . CYS A 1 545 ? 53.114 -18.488 -30.851 1.00 25.89 545 CYS A C 1
ATOM 4121 O O . CYS A 1 545 ? 54.136 -18.015 -31.323 1.00 25.89 545 CYS A O 1
ATOM 4123 N N . ASP A 1 546 ? 52.665 -18.142 -29.634 1.00 28.50 546 ASP A N 1
ATOM 4124 C CA . ASP A 1 546 ? 53.535 -18.341 -28.461 1.00 28.50 546 ASP A CA 1
ATOM 4125 C C . ASP A 1 546 ? 52.763 -18.431 -27.127 1.00 28.50 546 ASP A C 1
ATOM 4127 O O . ASP A 1 546 ? 51.625 -17.968 -27.007 1.00 28.50 546 ASP A O 1
ATOM 4131 N N . VAL A 1 547 ? 53.369 -19.084 -26.131 1.00 29.17 547 VAL A N 1
ATOM 4132 C CA . VAL A 1 547 ? 52.789 -19.410 -24.808 1.00 29.17 547 VAL A CA 1
ATOM 4133 C C . VAL A 1 547 ? 53.816 -19.095 -23.706 1.00 29.17 547 VAL A C 1
ATOM 4135 O O . VAL A 1 547 ? 55.009 -19.061 -23.972 1.00 29.17 547 VAL A O 1
ATOM 4138 N N . GLU A 1 548 ? 53.356 -18.986 -22.447 1.00 28.70 548 GLU A N 1
ATOM 4139 C CA . GLU A 1 548 ? 54.179 -19.012 -21.214 1.00 28.70 548 GLU A CA 1
ATOM 4140 C C . GLU A 1 548 ? 54.904 -17.676 -20.877 1.00 28.70 548 GLU A C 1
ATOM 4142 O O . GLU A 1 548 ? 55.669 -17.140 -21.660 1.00 28.70 548 GLU A O 1
ATOM 4147 N N . LYS A 1 549 ? 54.758 -17.038 -19.704 1.00 29.80 549 LYS A N 1
ATOM 4148 C CA . LYS A 1 549 ? 54.831 -17.563 -18.328 1.00 29.80 549 LYS A CA 1
ATOM 4149 C C . LYS A 1 549 ? 54.174 -16.611 -17.312 1.00 29.80 549 LYS A C 1
ATOM 4151 O O . LYS A 1 549 ? 54.249 -15.392 -17.436 1.00 29.80 549 LYS A O 1
ATOM 4156 N N . VAL A 1 550 ? 53.651 -17.184 -16.226 1.00 29.22 550 VAL A N 1
ATOM 4157 C CA . VAL A 1 550 ? 53.271 -16.486 -14.983 1.00 29.22 550 VAL A CA 1
ATOM 4158 C C . VAL A 1 550 ? 54.030 -17.112 -13.804 1.00 29.22 550 VAL A C 1
ATOM 4160 O O . VAL A 1 550 ? 54.290 -18.311 -13.812 1.00 29.22 550 VAL A O 1
ATOM 4163 N N . ALA A 1 551 ? 54.300 -16.291 -12.78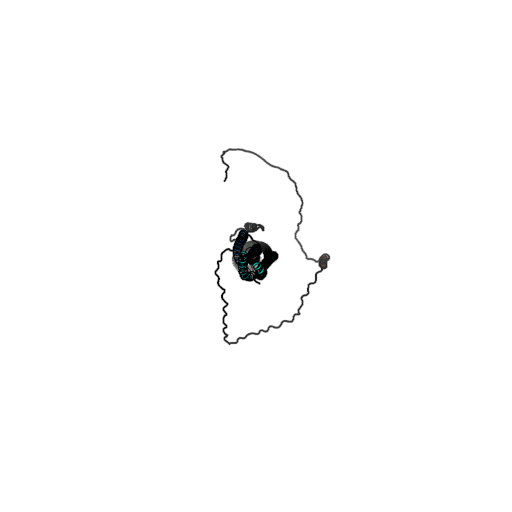0 1.00 28.25 551 ALA A N 1
ATOM 4164 C CA . ALA A 1 551 ? 54.838 -16.609 -11.448 1.00 28.25 551 ALA A CA 1
ATOM 4165 C C . ALA A 1 551 ? 56.365 -16.804 -11.299 1.00 28.25 551 ALA A C 1
ATOM 4167 O O . ALA A 1 551 ? 56.894 -17.882 -11.560 1.00 28.25 551 ALA A O 1
ATOM 4168 N N . ARG A 1 552 ? 57.025 -15.828 -10.645 1.00 28.08 552 ARG A N 1
ATOM 4169 C CA . ARG A 1 552 ? 57.450 -15.949 -9.228 1.00 28.08 552 ARG A CA 1
ATOM 4170 C C . ARG A 1 552 ? 58.075 -14.663 -8.645 1.00 28.08 552 ARG A C 1
ATOM 4172 O O . ARG A 1 552 ? 58.819 -13.977 -9.328 1.00 28.08 552 ARG A O 1
ATOM 4179 N N . SER A 1 553 ? 57.724 -14.425 -7.373 1.00 27.31 553 SER A N 1
ATOM 4180 C CA . SER A 1 553 ? 58.509 -13.897 -6.229 1.00 27.31 553 SER A CA 1
ATOM 4181 C C . SER A 1 553 ? 59.444 -12.685 -6.415 1.00 27.31 553 SER A C 1
ATOM 4183 O O . SER A 1 553 ? 60.382 -12.754 -7.194 1.00 27.31 553 SER A O 1
ATOM 4185 N N . GLU A 1 554 ? 59.223 -11.540 -5.758 1.00 29.94 554 GLU A N 1
ATOM 4186 C CA . GLU A 1 554 ? 59.385 -11.218 -4.310 1.00 29.94 554 GLU A CA 1
ATOM 4187 C C . GLU A 1 554 ? 60.781 -10.664 -3.939 1.00 29.94 554 GLU A C 1
ATOM 4189 O O . GLU A 1 554 ? 61.790 -11.261 -4.287 1.00 29.94 554 GLU A O 1
ATOM 4194 N N . ILE A 1 555 ? 60.782 -9.595 -3.119 1.00 29.55 555 ILE A N 1
ATOM 4195 C CA . ILE A 1 555 ? 61.877 -9.112 -2.239 1.00 29.55 555 ILE A CA 1
ATOM 4196 C C . ILE A 1 555 ? 63.139 -8.528 -2.924 1.00 29.55 555 ILE A C 1
ATOM 4198 O O . ILE A 1 555 ? 63.662 -9.070 -3.887 1.00 29.55 555 ILE A O 1
ATOM 4202 N N . GLY A 1 556 ? 63.718 -7.464 -2.337 1.00 27.42 556 GLY A N 1
ATOM 4203 C CA . GLY A 1 556 ? 65.182 -7.273 -2.413 1.00 27.42 556 GLY A CA 1
ATOM 4204 C C . GLY A 1 556 ? 65.719 -5.873 -2.721 1.00 27.42 556 GLY A C 1
ATOM 4205 O O . GLY A 1 556 ? 66.285 -5.624 -3.774 1.00 27.42 556 GLY A O 1
ATOM 4206 N N . SER A 1 557 ? 65.613 -4.979 -1.748 1.00 29.61 557 SER A N 1
ATOM 4207 C CA . SER A 1 557 ? 66.331 -3.702 -1.604 1.00 29.61 557 SER A CA 1
ATOM 4208 C C . SER A 1 557 ? 67.816 -3.609 -2.058 1.00 29.61 557 SER A C 1
ATOM 4210 O O . SER A 1 557 ? 68.620 -4.465 -1.702 1.00 29.61 557 SER A O 1
ATOM 4212 N N . SER A 1 558 ? 68.185 -2.416 -2.564 1.00 29.03 558 SER A N 1
ATOM 4213 C CA . SER A 1 558 ? 69.465 -1.686 -2.343 1.00 29.03 558 SER A CA 1
ATOM 4214 C C . SER A 1 558 ? 70.770 -2.079 -3.068 1.00 29.03 558 SER A C 1
ATOM 4216 O O . SER A 1 558 ? 71.398 -3.054 -2.692 1.00 29.03 558 SER A O 1
ATOM 4218 N N . LEU A 1 559 ? 71.286 -1.175 -3.927 1.00 30.52 559 LEU A N 1
ATOM 4219 C CA . LEU A 1 559 ? 72.664 -0.592 -3.999 1.00 30.52 559 LEU A CA 1
ATOM 4220 C C . LEU A 1 559 ? 72.746 0.262 -5.303 1.00 30.52 559 LEU A C 1
ATOM 4222 O O . LEU A 1 559 ? 72.334 -0.210 -6.352 1.00 30.52 559 LEU A O 1
ATOM 4226 N N . ARG A 1 560 ? 72.992 1.591 -5.284 1.00 33.69 560 ARG A N 1
ATOM 4227 C CA . ARG A 1 560 ? 74.303 2.311 -5.268 1.00 33.69 560 ARG A CA 1
ATOM 4228 C C . ARG A 1 560 ? 75.293 1.808 -6.341 1.00 33.69 560 ARG A C 1
ATOM 4230 O O . ARG A 1 560 ? 75.540 0.615 -6.372 1.00 33.69 560 ARG A O 1
ATOM 4237 N N . ALA A 1 561 ? 75.970 2.622 -7.166 1.00 31.77 561 ALA A N 1
ATOM 4238 C CA . ALA A 1 561 ? 76.040 4.087 -7.400 1.00 31.77 561 ALA A CA 1
ATOM 4239 C C . ALA A 1 561 ? 76.464 4.316 -8.897 1.00 31.77 561 ALA A C 1
ATOM 4241 O O . ALA A 1 561 ? 76.480 3.338 -9.632 1.00 31.77 561 ALA A O 1
ATOM 4242 N N . LEU A 1 562 ? 76.802 5.486 -9.479 1.00 28.14 562 LEU A N 1
ATOM 4243 C CA . LEU A 1 562 ? 77.844 6.481 -9.129 1.00 28.14 562 LEU A CA 1
ATOM 4244 C C . LEU A 1 562 ? 77.912 7.592 -10.234 1.00 28.14 562 LEU A C 1
ATOM 4246 O O . LEU A 1 562 ? 77.399 7.366 -11.323 1.00 28.14 562 LEU A O 1
ATOM 4250 N N . HIS A 1 563 ? 78.650 8.693 -9.984 1.00 30.08 563 HIS A N 1
ATOM 4251 C CA . HIS A 1 563 ? 78.943 9.878 -10.850 1.00 30.08 563 HIS A CA 1
ATOM 4252 C C . HIS A 1 563 ? 77.810 10.930 -10.986 1.00 30.08 563 HIS A C 1
ATOM 4254 O O . HIS A 1 563 ? 76.670 10.570 -11.243 1.00 30.08 563 HIS A O 1
ATOM 4260 N N . ALA A 1 564 ? 78.038 12.250 -10.856 1.00 29.47 564 ALA A N 1
ATOM 4261 C CA . ALA A 1 564 ? 79.206 13.028 -10.390 1.00 29.47 564 ALA A CA 1
ATOM 4262 C C . ALA A 1 564 ? 78.759 14.421 -9.846 1.00 29.47 564 ALA A C 1
ATOM 4264 O O . ALA A 1 564 ? 77.595 14.790 -9.977 1.00 29.47 564 ALA A O 1
ATOM 4265 N N . ALA A 1 565 ? 79.670 15.190 -9.233 1.00 26.64 565 ALA A N 1
ATOM 4266 C CA . ALA A 1 565 ? 79.462 16.541 -8.655 1.00 26.64 565 ALA A CA 1
ATOM 4267 C C . ALA A 1 565 ? 80.695 17.439 -8.984 1.00 26.64 565 ALA A C 1
ATOM 4269 O O . ALA A 1 565 ? 81.544 16.937 -9.726 1.00 26.64 565 ALA A O 1
ATOM 4270 N N . PRO A 1 566 ? 80.938 18.653 -8.413 1.00 56.72 566 PRO A N 1
ATOM 4271 C CA . PRO A 1 566 ? 80.098 19.649 -7.698 1.00 56.72 566 PRO A CA 1
ATOM 4272 C C . PRO A 1 566 ? 80.340 21.135 -8.162 1.00 56.72 566 PRO A C 1
ATOM 4274 O O . PRO A 1 566 ? 81.057 21.352 -9.132 1.00 56.72 566 PRO A O 1
ATOM 4277 N N . ALA A 1 567 ? 79.824 22.139 -7.405 1.00 32.81 567 ALA A N 1
ATOM 4278 C CA . ALA A 1 567 ? 80.545 23.350 -6.886 1.00 32.81 567 ALA A CA 1
ATOM 4279 C C . ALA A 1 567 ? 79.993 24.793 -7.161 1.00 32.81 567 ALA A C 1
ATOM 4281 O O . ALA A 1 567 ? 79.876 25.189 -8.311 1.00 32.81 567 ALA A O 1
ATOM 4282 N N . HIS A 1 568 ? 79.845 25.585 -6.066 1.00 31.50 568 HIS A N 1
ATOM 4283 C CA . HIS A 1 568 ? 79.986 27.072 -5.903 1.00 31.50 568 HIS A CA 1
ATOM 4284 C C . HIS A 1 568 ? 79.080 28.065 -6.712 1.00 31.50 568 HIS A C 1
ATOM 4286 O O . HIS A 1 568 ? 78.707 27.781 -7.839 1.00 31.50 568 HIS A O 1
ATOM 4292 N N . ASP A 1 569 ? 78.689 29.278 -6.254 1.00 33.19 569 ASP A N 1
ATOM 4293 C CA . ASP A 1 569 ? 78.705 29.945 -4.924 1.00 33.19 569 ASP A CA 1
ATOM 4294 C C . ASP A 1 569 ? 77.752 31.191 -4.854 1.00 33.19 569 ASP A C 1
ATOM 4296 O O . ASP A 1 569 ? 77.555 31.871 -5.854 1.00 33.19 569 ASP A O 1
ATOM 4300 N N . GLN A 1 570 ? 77.267 31.512 -3.642 1.00 32.59 570 GLN A N 1
ATOM 4301 C CA . GLN A 1 570 ? 77.038 32.841 -3.006 1.00 32.59 570 GLN A CA 1
ATOM 4302 C C . GLN A 1 570 ? 76.167 34.036 -3.524 1.00 32.59 570 GLN A C 1
ATOM 4304 O O . GLN A 1 570 ? 76.007 34.301 -4.706 1.00 32.59 570 GLN A O 1
ATOM 4309 N N . LEU A 1 571 ? 75.764 34.859 -2.517 1.00 31.67 571 LEU A N 1
ATOM 4310 C CA . LEU A 1 571 ? 75.192 36.241 -2.511 1.00 31.67 571 LEU A CA 1
ATOM 4311 C C . LEU A 1 571 ? 73.693 36.410 -2.906 1.00 31.67 571 LEU A C 1
ATOM 4313 O O . LEU A 1 571 ? 73.242 35.835 -3.881 1.00 31.67 571 LEU A O 1
ATOM 4317 N N . ARG A 1 572 ? 72.846 37.231 -2.240 1.00 33.66 572 ARG A N 1
ATOM 4318 C CA . ARG A 1 572 ? 72.914 37.969 -0.947 1.00 33.66 572 ARG A CA 1
ATOM 4319 C C . ARG A 1 572 ? 71.488 38.391 -0.476 1.00 33.66 572 ARG A C 1
ATOM 4321 O O . ARG A 1 572 ? 70.578 38.467 -1.285 1.00 33.66 572 ARG A O 1
ATOM 4328 N N . THR A 1 573 ? 71.345 38.689 0.825 1.00 35.31 573 THR A N 1
ATOM 4329 C CA . THR A 1 573 ? 70.439 39.662 1.522 1.00 35.31 573 THR A CA 1
ATOM 4330 C C . THR A 1 573 ? 69.422 40.518 0.728 1.00 35.31 573 THR A C 1
ATOM 4332 O O . THR A 1 573 ? 69.748 40.980 -0.354 1.00 35.31 573 THR A O 1
ATOM 4335 N N . ALA A 1 574 ? 68.305 41.027 1.277 1.00 32.81 574 ALA A N 1
ATOM 4336 C CA . ALA A 1 574 ? 67.556 40.851 2.541 1.00 32.81 574 ALA A CA 1
ATOM 4337 C C . ALA A 1 574 ? 66.329 41.806 2.522 1.00 32.81 574 ALA A C 1
ATOM 4339 O O . ALA A 1 574 ? 66.398 42.823 1.843 1.00 32.81 574 ALA A O 1
ATOM 4340 N N . LEU A 1 575 ? 65.273 41.537 3.314 1.00 32.75 575 LEU A N 1
ATOM 4341 C CA . LEU A 1 575 ? 64.558 42.486 4.210 1.00 32.75 575 LEU A CA 1
ATOM 4342 C C . LEU A 1 575 ? 63.154 41.979 4.625 1.00 32.75 575 LEU A C 1
ATOM 4344 O O . LEU A 1 575 ? 62.278 41.683 3.823 1.00 32.75 575 LEU A O 1
ATOM 4348 N N . ARG A 1 576 ? 63.002 41.882 5.948 1.00 34.06 576 ARG A N 1
ATOM 4349 C CA . ARG A 1 576 ? 61.829 41.563 6.792 1.00 34.06 576 ARG A CA 1
ATOM 4350 C C . ARG A 1 576 ? 60.974 42.851 7.054 1.00 34.06 576 ARG A C 1
ATOM 4352 O O . ARG A 1 576 ? 61.396 43.905 6.592 1.00 34.06 576 ARG A O 1
ATOM 4359 N N . PRO A 1 577 ? 59.998 42.897 8.003 1.00 55.44 577 PRO A N 1
ATOM 4360 C CA . PRO A 1 577 ? 58.795 42.058 8.236 1.00 55.44 577 PRO A CA 1
ATOM 4361 C C . PRO A 1 577 ? 57.552 42.888 8.719 1.00 55.44 577 PRO A C 1
ATOM 4363 O O . PRO A 1 577 ? 57.667 44.090 8.924 1.00 55.44 577 PRO A O 1
ATOM 4366 N N . ARG A 1 578 ? 56.417 42.236 9.066 1.00 33.56 578 ARG A N 1
ATOM 4367 C CA . ARG A 1 578 ? 55.678 42.298 10.379 1.00 33.56 578 ARG A CA 1
ATOM 4368 C C . ARG A 1 578 ? 54.240 41.733 10.245 1.00 33.56 578 ARG A C 1
ATOM 4370 O O . ARG A 1 578 ? 53.601 41.970 9.236 1.00 33.56 578 ARG A O 1
ATOM 4377 N N . GLN A 1 579 ? 53.829 40.765 11.088 1.00 35.34 579 GLN A N 1
ATOM 4378 C CA . GLN A 1 579 ? 52.946 40.890 12.289 1.00 35.34 579 GLN A CA 1
ATOM 4379 C C . GLN A 1 579 ? 51.557 41.507 11.986 1.00 35.34 579 GLN A C 1
ATOM 4381 O O . GLN A 1 579 ? 51.522 42.581 11.409 1.00 35.34 579 GLN A O 1
ATOM 4386 N N . GLY A 1 580 ? 50.384 40.972 12.367 1.00 32.81 580 GLY A N 1
ATOM 4387 C CA . GLY A 1 580 ? 49.954 39.754 13.101 1.00 32.81 580 GLY A CA 1
ATOM 4388 C C . GLY A 1 580 ? 48.456 39.470 12.778 1.00 32.81 580 GLY A C 1
ATOM 4389 O O . GLY A 1 580 ? 48.008 39.903 11.724 1.00 32.81 580 GLY A O 1
ATOM 4390 N N . THR A 1 581 ? 47.588 38.808 13.566 1.00 35.69 581 THR A N 1
ATOM 4391 C CA . THR A 1 581 ? 47.698 38.067 14.850 1.00 35.69 581 THR A CA 1
ATOM 4392 C C . THR A 1 581 ? 46.429 37.185 15.061 1.00 35.69 581 THR A C 1
ATOM 4394 O O . THR A 1 581 ? 45.470 37.310 14.306 1.00 35.69 581 THR A O 1
ATOM 4397 N N . HIS A 1 582 ? 46.391 36.304 16.077 1.00 40.47 582 HIS A N 1
ATOM 4398 C CA . HIS A 1 582 ? 45.196 35.522 16.497 1.00 40.47 582 HIS A CA 1
ATOM 4399 C C . HIS A 1 582 ? 44.287 36.309 17.495 1.00 40.47 582 HIS A C 1
ATOM 4401 O O . HIS A 1 582 ? 44.634 37.436 17.843 1.00 40.47 582 HIS A O 1
ATOM 4407 N N . PRO A 1 583 ? 43.260 35.692 18.128 1.00 62.88 583 PRO A N 1
ATOM 4408 C CA . PRO A 1 583 ? 41.941 35.265 17.621 1.00 62.88 583 PRO A CA 1
ATOM 4409 C C . PRO A 1 583 ? 40.796 35.980 18.404 1.00 62.88 583 PRO A C 1
ATOM 4411 O O . PRO A 1 583 ? 41.096 36.878 19.173 1.00 62.88 583 PRO A O 1
ATOM 4414 N N . TRP A 1 584 ? 39.512 35.590 18.272 1.00 36.31 584 TRP A N 1
ATOM 4415 C CA . TRP A 1 584 ? 38.524 35.388 19.376 1.00 36.31 584 TRP A CA 1
ATOM 4416 C C . TRP A 1 584 ? 37.085 35.152 18.850 1.00 36.31 584 TRP A C 1
ATOM 4418 O O . TRP A 1 584 ? 36.736 35.498 17.728 1.00 36.31 584 TRP A O 1
ATOM 4428 N N . ARG A 1 585 ? 36.275 34.511 19.702 1.00 41.12 585 ARG A N 1
ATOM 4429 C CA . ARG A 1 585 ? 34.896 34.003 19.525 1.00 41.12 585 ARG A CA 1
ATOM 4430 C C . ARG A 1 585 ? 33.846 35.003 18.991 1.00 41.12 585 ARG A C 1
ATOM 4432 O O . ARG A 1 585 ? 33.740 36.100 19.539 1.00 41.12 585 ARG A O 1
ATOM 4439 N N . ARG A 1 586 ? 32.881 34.501 18.210 1.00 43.56 586 ARG A N 1
ATOM 4440 C CA . ARG A 1 586 ? 31.526 34.158 18.708 1.00 43.56 586 ARG A CA 1
ATOM 4441 C C . ARG A 1 586 ? 30.839 33.128 17.818 1.00 43.56 586 ARG A C 1
ATOM 4443 O O . ARG A 1 586 ? 31.226 33.052 16.636 1.00 43.56 586 ARG A O 1
#

Mean predicted aligned error: 20.69 Å

Sequence (586 aa):
MFTWTIGRRIVAGFATVLLIAAAIGGFALSRVQQIADDTGKLTEQTLPSIVAFASIESLVKENFINTTQHINETDEAAMAAIEREMNSKSEKLTALYKEVEALLASDAAKQNYELIKPQRVAYRDLRAQILALSRKDEKASAQNWINTQLLPVYQKYTAALQGCITANREDAARSAAQAAASIRQTRIGVPLGTLFAVLVGAALAFVITRLINQVLWSVSGEVRDGAGQVGQAATQVNLASQSLAQGTSEQAASLEETSASLEEITSMTSRNAESAATAKTLANVTRTTAESGSADMLAMTTAMAAIKTSSDAIAKIIKTIDEIAFQTNILALNAAVEAARAGEAGAGFAVVAEEVRALAQRCAQAARETTTSIEDSIQKAGHGVAISDKVATSLQQIVENARKVDELIAEIATASKEQTQGLNQIVTAVSPDGHGHPVSGRWRRGIGRLRPGDARPGFVARAHHQPARRIGRQPPRARRFPRRAEPSRRARFRPGQTRRPPSPRGRSVRPRRPLPVDPSQARQWAERRVREGACVPVREHPLECDVEKVARSEIGSSLRALHAAPAHDQLRTALRPRQGTHPWRR

Radius of gyration: 85.83 Å; Cα contacts (8 Å, |Δi|>4): 289; chains: 1; bounding box: 172×86×249 Å

Solvent-accessible surface area (backbone atoms only — not comparable to full-atom values): 33951 Å² total; per-residue (Å²): 131,87,87,72,52,71,68,57,53,52,51,52,50,52,52,52,48,51,52,48,53,51,52,48,51,52,52,52,51,55,44,53,49,52,38,49,57,36,47,46,50,37,67,76,20,33,52,53,32,39,55,44,45,52,51,44,50,51,50,52,54,49,46,50,51,49,53,58,48,44,49,74,51,84,51,70,66,57,39,54,47,48,50,53,51,46,48,54,47,50,52,53,42,55,54,44,55,59,55,38,67,78,25,55,82,45,71,65,30,46,57,27,49,60,60,28,56,63,29,54,52,53,41,53,55,48,47,53,54,34,54,57,29,30,76,68,70,38,37,70,61,26,52,49,42,38,69,73,53,42,45,62,34,48,50,53,27,53,50,24,46,51,45,30,41,49,40,34,51,52,52,39,53,51,36,52,51,50,31,51,48,44,50,52,50,48,70,50,49,52,58,52,46,52,51,50,45,52,52,53,45,52,51,47,51,50,53,52,49,54,55,50,52,54,51,54,52,50,55,54,44,54,51,50,52,51,51,51,51,52,52,53,51,52,53,50,51,51,52,52,50,51,54,48,53,49,52,50,50,54,51,48,50,54,49,52,53,51,49,54,51,48,53,51,51,44,53,52,31,51,50,49,28,53,50,25,55,52,50,37,53,50,29,51,53,51,26,55,52,28,51,50,51,37,53,52,32,53,53,49,38,53,51,31,53,50,52,31,55,51,36,60,53,49,44,55,51,38,51,52,49,32,53,50,19,49,52,43,31,52,53,18,49,54,43,28,52,55,15,63,72,50,45,83,82,13,52,72,52,27,54,53,17,49,52,48,26,53,49,18,52,51,48,31,51,53,28,52,57,46,42,54,54,38,52,52,49,37,52,52,28,52,50,49,35,61,49,34,56,53,52,33,54,50,27,53,52,48,32,57,50,25,50,55,49,38,53,55,30,51,51,51,30,50,52,25,50,52,49,44,54,52,47,53,52,49,54,54,70,72,39,92,63,96,63,101,65,79,67,88,76,50,58,70,62,59,60,71,70,69,60,98,76,78,76,68,95,75,85,90,82,85,81,87,90,79,87,84,74,89,82,91,78,81,84,82,81,87,79,83,79,81,91,79,84,87,82,84,89,86,77,91,87,87,84,82,90,78,85,76,82,86,80,80,91,76,82,90,77,77,86,77,80,85,76,87,81,65,79,71,61,63,54,64,62,61,63,62,72,78,76,75,88,80,89,87,90,84,89,82,90,90,82,85,88,89,80,90,87,82,91,82,84,83,89,84,84,88,80,90,87,84,89,87,86,88,85,90,83,87,89,80,90,86,88,89,90,81,88,87,84,88,87,84,90,133

Foldseek 3Di:
DDPDDLVRLVVVLVVVLVVLVVVLVVLLVVLVVLLVVLVCLLPPFLVLLLVLLVLLLVLLVVLLVLLLVLLVDDDPVVNVVSVVVNVVSVVSNVVSLVVNVVRQPDPQLVVLNVQQVVLVVQLVVLSVVLSVCSVVNVSVVSVVSCVPPNVVSSVSNSVSSVSNSVVSVVSSVVSVVSSVVSVVCSVPVSVVSVVVSVVSSVVSVVVSVVVVVVVVVVVVVVVVVVVVVVVVVVVVVVVVVVVVVVVVVVVVVVLVVVLVVLVVVLVVLVVLLVVLVVLLVVLVVLLVVLVVVLVVLVVQLVVLVVQLVVLVVVLVVLVVQLVVLVVQLVVLVVQLVVLVVVPPVSPVSNVVSVVSNVVSVVSNVVSVVVNVVSVVSNVVSVVSNVVSVVSSVVSVVSNVVSVVSSVVSVVSSVVSVVVSVVSVVVSCVSDPDNDDDDPVPPVCVVVVVPDPPPPDPDPPPDDDDDDDDDDDDDDDDDDDDDDDDDDDDDDDDDDDDDDDDDDDDDDDDDDDDDDDDDPVVVVVVVVVVPPDDDDDDDDDDDDDDDDDDDDDDDDDDDDDDDDDDDDDDDDDDDDDDDDDDDDDDD

pLDDT: mean 76.47, std 24.43, range [25.89, 96.94]

Nearest PDB structures (foldseek):
  3zx6-assembly1_B  TM=8.579E-01  e=6.315E-08  Archaeoglobus fulgidus DSM 4304
  8c5v-assembly1_I  TM=4.712E-01  e=7.873E-12  Escherichia coli
  5xua-assembly2_C  TM=8.574E-01  e=1.998E-03  Comamonas testosteroni CNB-2
  3g67-assembly1_B  TM=6.883E-01  e=6.729E-04  Thermotoga maritima
  3ja6-assembly1_H  TM=6.129E-01  e=1.876E-04  Escherichia coli

Secondary structure (DSSP, 8-state):
-----HHHHHHHHHHHHHHHHHHHHHHHHHHHHHHHHHHHHIIIIIHHHHHHHHHHHHHHHHHHHHHHHHHH---HHHHHHHHHHHHHHHHHHHHHHHHHHHH--SHHHHHHHHHHHHHHHHHHHHHHHHHHHHTTT-HHHHHHHIIIIIHHHHHHHHHHHHHHHHHHHHHHHHHHHHHHHHHHHHHHHHHHHHHHHHHHHHHHHHHHHHHHHHHHHHHHHHHHHHHHHHHHHHHHHHHHHHHHHHHHHHHHHHHHHHHHHHHHHHHHHHHHHHHHHHHHHHHHHHHHHHHHHHHHHHHHHHHHHHHHHHHHHHHHHHHHHHHHHHHHHHHHHHHHHHHHHTGGGGHHHHHHHHHHHHHHHHHHHHHHHHHHHHHHHHHHHHHHHHHHHHHHHHHHHHHHHHHHHHHHHHHHHHHHHHHHHHHHHHHHHH-SS-S---GGGTHHHHHTT--TT---S-SS-------------PPPPPPPPPP---------------PPPPPP----PPPPPPPPPPHHHHHHHHHTTSS-------------------------------------------------------